Protein AF-0000000087638699 (afdb_homodimer)

Solvent-accessible surface area (backbone atoms only — not comparable to full-atom values): 31346 Å² total; per-residue (Å²): 129,74,70,70,44,69,60,68,84,69,70,86,75,73,74,76,62,94,35,38,66,66,54,21,49,53,50,27,49,53,46,40,44,67,63,46,59,84,38,50,89,35,26,69,55,39,65,70,44,42,66,58,44,33,49,48,28,35,69,75,26,52,48,52,45,55,73,53,25,27,42,56,40,98,84,48,77,44,70,44,69,75,43,94,78,62,66,70,50,43,32,35,40,34,36,44,48,86,81,54,56,50,35,57,49,47,47,61,72,66,46,35,78,79,44,44,38,40,36,28,26,56,61,46,75,67,38,42,66,57,34,51,75,64,31,50,59,40,67,32,33,69,30,77,51,56,26,64,40,77,38,61,41,64,49,78,94,39,70,92,40,73,45,81,40,81,37,60,26,40,19,48,66,54,44,32,61,41,53,67,57,48,43,63,29,48,33,38,39,40,46,48,67,56,40,54,74,57,44,57,63,33,65,36,81,85,21,61,29,51,78,66,62,42,47,66,27,29,36,35,38,45,46,53,62,86,51,88,63,35,45,55,52,47,29,51,48,52,53,47,42,65,72,57,61,36,52,48,72,38,61,59,79,55,85,51,79,77,53,92,56,88,81,46,58,48,50,39,33,36,40,27,70,58,48,63,68,37,26,64,58,48,52,47,88,56,40,104,129,76,69,71,45,69,60,68,85,66,67,87,77,73,74,75,62,91,35,38,66,64,53,21,49,53,51,28,49,53,46,39,45,67,63,47,59,84,38,51,90,35,25,69,55,39,66,71,43,42,64,60,43,34,48,48,27,34,69,76,27,53,47,52,45,56,72,53,24,28,41,56,41,96,85,48,76,44,69,45,69,76,43,93,78,63,65,68,50,43,32,36,41,35,34,45,48,86,80,54,54,49,34,55,48,48,45,61,72,66,45,36,79,80,43,44,37,39,37,28,27,56,61,45,74,65,37,43,67,56,35,52,76,62,32,50,60,39,66,31,34,69,29,76,50,55,26,64,41,77,38,61,40,63,50,77,93,40,69,92,39,73,45,80,41,81,37,59,25,39,18,48,67,54,46,31,62,42,53,66,57,47,43,63,28,49,34,36,38,39,46,50,67,54,39,53,76,57,46,56,62,31,65,38,81,85,21,61,30,52,76,65,63,43,45,66,27,30,34,36,38,43,47,53,61,85,51,88,62,37,45,55,53,46,30,52,47,52,53,48,42,65,72,60,60,36,52,48,70,37,59,57,79,52,84,46,77,76,58,85,60,84,86,48,58,47,50,38,35,35,40,28,72,58,48,64,68,38,25,64,58,48,51,48,86,55,42,103

Nearest PDB structures (foldseek):
  6w8w-assembly1_A  TM=4.729E-01  e=3.246E-02  Mus musculus
  7xi9-assembly1_A  TM=4.516E-01  e=2.856E-02  Homo sapiens
  3gms-assembly1_A  TM=3.550E-01  e=1.026E-01  Bacillus thuringiensis
  1p3d-assembly1_A  TM=3.494E-01  e=3.456E-01  Haemophilus influenzae
  6z3s-assembly1_D-2  TM=5.390E-01  e=7.435E+00  Toxoplasma gondii ME49

Structure (mmCIF, N/CA/C/O backbone):
data_AF-0000000087638699-model_v1
#
loop_
_entity.id
_entity.type
_entity.pdbx_description
1 polymer 'Methyltransferase FkbM domain-containing protein'
#
loop_
_atom_site.group_PDB
_atom_site.id
_atom_site.type_symbol
_atom_site.label_atom_id
_atom_site.label_alt_id
_atom_site.label_comp_id
_atom_site.label_asym_id
_atom_site.label_entity_id
_atom_site.label_seq_id
_atom_site.pdbx_PDB_ins_code
_atom_site.Cartn_x
_atom_site.Cartn_y
_atom_site.Cartn_z
_atom_site.occupancy
_atom_site.B_iso_or_equiv
_atom_site.auth_seq_id
_atom_site.auth_comp_id
_atom_site.auth_asym_id
_atom_site.auth_atom_id
_atom_site.pdbx_PDB_model_num
ATOM 1 N N . MET A 1 1 ? -13.977 15.453 30.266 1 27.58 1 MET A N 1
ATOM 2 C CA . MET A 1 1 ? -14.25 16.625 29.438 1 27.58 1 MET A CA 1
ATOM 3 C C . MET A 1 1 ? -12.961 17.203 28.875 1 27.58 1 MET A C 1
ATOM 5 O O . MET A 1 1 ? -12.188 17.828 29.594 1 27.58 1 MET A O 1
ATOM 9 N N . GLY A 1 2 ? -12.258 16.625 28.109 1 37.5 2 GLY A N 1
ATOM 10 C CA . GLY A 1 2 ? -10.984 17.078 27.578 1 37.5 2 GLY A CA 1
ATOM 11 C C . GLY A 1 2 ? -11.07 18.438 26.906 1 37.5 2 GLY A C 1
ATOM 12 O O . GLY A 1 2 ? -11.711 18.578 25.859 1 37.5 2 GLY A O 1
ATOM 13 N N . SER A 1 3 ? -10.938 19.594 27.641 1 43.72 3 SER A N 1
ATOM 14 C CA . SER A 1 3 ? -11.148 20.969 27.203 1 43.72 3 SER A CA 1
ATOM 15 C C . SER A 1 3 ? -10.102 21.391 26.172 1 43.72 3 SER A C 1
ATOM 17 O O . SER A 1 3 ? -8.938 20.984 26.266 1 43.72 3 SER A O 1
ATOM 19 N N . ALA A 1 4 ? -10.633 21.766 25.109 1 54 4 ALA A N 1
ATOM 20 C CA . ALA A 1 4 ? -9.797 22.562 24.234 1 54 4 ALA A CA 1
ATOM 21 C C . ALA A 1 4 ? -9.141 23.719 24.984 1 54 4 ALA A C 1
ATOM 23 O O . ALA A 1 4 ? -9.789 24.375 25.812 1 54 4 ALA A O 1
ATOM 24 N N . PHE A 1 5 ? -7.773 23.734 25.156 1 56 5 PHE A N 1
ATOM 25 C CA . PHE A 1 5 ? -7.125 24.828 25.875 1 56 5 PHE A CA 1
ATOM 26 C C . PHE A 1 5 ? -6.645 25.906 24.922 1 56 5 PHE A C 1
ATOM 28 O O . PHE A 1 5 ? -6.059 25.594 23.875 1 56 5 PHE A O 1
ATOM 35 N N . PRO A 1 6 ? -7.223 27.172 25.172 1 52 6 PRO A N 1
ATOM 36 C CA . PRO A 1 6 ? -6.605 28.25 24.406 1 52 6 PRO A CA 1
ATOM 37 C C . PRO A 1 6 ? -5.086 28.297 24.562 1 52 6 PRO A C 1
ATOM 39 O O . PRO A 1 6 ? -4.566 27.984 25.641 1 52 6 PRO A O 1
ATOM 42 N N . PHE A 1 7 ? -4.52 28.25 23.484 1 51.88 7 PHE A N 1
ATOM 43 C CA . PHE A 1 7 ? -3.064 28.359 23.516 1 51.88 7 PHE A CA 1
ATOM 44 C C . PHE A 1 7 ? -2.635 29.797 23.781 1 51.88 7 PHE A C 1
ATOM 46 O O . PHE A 1 7 ? -3.104 30.719 23.125 1 51.88 7 PHE A O 1
ATOM 53 N N . GLY A 1 8 ? -1.799 30.016 24.812 1 51.5 8 GLY A N 1
ATOM 54 C CA . GLY A 1 8 ? -1.164 31.266 25.156 1 51.5 8 GLY A CA 1
ATOM 55 C C . GLY A 1 8 ? -2.088 32.219 25.891 1 51.5 8 GLY A C 1
ATOM 56 O O . GLY A 1 8 ? -3.305 32.031 25.906 1 51.5 8 GLY A O 1
ATOM 57 N N . GLU A 1 9 ? -1.553 32.969 26.875 1 45.34 9 GLU A N 1
ATOM 58 C CA . GLU A 1 9 ? -2.238 33.969 27.688 1 45.34 9 GLU A CA 1
ATOM 59 C C . GLU A 1 9 ? -2.877 35.062 26.812 1 45.34 9 GLU A C 1
ATOM 61 O O . GLU A 1 9 ? -2.176 35.812 26.125 1 45.34 9 GLU A O 1
ATOM 66 N N . GLU A 1 10 ? -3.855 34.719 26.141 1 47.53 10 GLU A N 1
ATOM 67 C CA . GLU A 1 10 ? -4.559 35.875 25.547 1 47.53 10 GLU A CA 1
ATOM 68 C C . GLU A 1 10 ? -4.676 37.031 26.531 1 47.53 10 GLU A C 1
ATOM 70 O O . GLU A 1 10 ? -5.059 36.812 27.688 1 47.53 10 GLU A O 1
ATOM 75 N N . LYS A 1 11 ? -3.891 38.125 26.359 1 44.53 11 LYS A N 1
ATOM 76 C CA . LYS A 1 11 ? -4.172 39.281 27.203 1 44.53 11 LYS A CA 1
ATOM 77 C C . LYS A 1 11 ? -5.676 39.531 27.312 1 44.53 11 LYS A C 1
ATOM 79 O O . LYS A 1 11 ? -6.371 39.625 26.312 1 44.53 11 LYS A O 1
ATOM 84 N N . GLU A 1 12 ? -6.262 39.281 28.25 1 40.12 12 GLU A N 1
ATOM 85 C CA . GLU A 1 12 ? -7.559 39.688 28.766 1 40.12 12 GLU A CA 1
ATOM 86 C C . GLU A 1 12 ? -7.797 41.188 28.5 1 40.12 12 GLU A C 1
ATOM 88 O O . GLU A 1 12 ? -6.988 42.031 28.891 1 40.12 12 GLU A O 1
ATOM 93 N N . GLY A 1 13 ? -8.461 41.5 27.312 1 46.88 13 GLY A N 1
ATOM 94 C CA . GLY A 1 13 ? -9.008 42.812 27.094 1 46.88 13 GLY A CA 1
ATOM 95 C C . GLY A 1 13 ? -8.773 43.344 25.688 1 46.88 13 GLY A C 1
ATOM 96 O O . GLY A 1 13 ? -9.031 44.531 25.406 1 46.88 13 GLY A O 1
ATOM 97 N N . GLN A 1 14 ? -7.879 42.656 24.953 1 52.28 14 GLN A N 1
ATOM 98 C CA . GLN A 1 14 ? -7.633 43.375 23.703 1 52.28 14 GLN A CA 1
ATOM 99 C C . GLN A 1 14 ? -8.812 43.219 22.75 1 52.28 14 GLN A C 1
ATOM 101 O O . GLN A 1 14 ? -9.258 42.125 22.469 1 52.28 14 GLN A O 1
ATOM 106 N N . LEU A 1 15 ? -9.523 44.219 22.484 1 58.22 15 LEU A N 1
ATOM 107 C CA . LEU A 1 15 ? -10.656 44.438 21.594 1 58.22 15 LEU A CA 1
ATOM 108 C C . LEU A 1 15 ? -10.367 43.875 20.203 1 58.22 15 LEU A C 1
ATOM 110 O O . LEU A 1 15 ? -9.25 44.031 19.688 1 58.22 15 LEU A O 1
ATOM 114 N N . ARG A 1 16 ? -11.305 42.875 19.594 1 69.5 16 ARG A N 1
ATOM 115 C CA . ARG A 1 16 ? -11.281 42.406 18.219 1 69.5 16 ARG A CA 1
ATOM 116 C C . ARG A 1 16 ? -11.102 43.594 17.25 1 69.5 16 ARG A C 1
ATOM 118 O O . ARG A 1 16 ? -11.727 44.625 17.422 1 69.5 16 ARG A O 1
ATOM 125 N N . ASN A 1 17 ? -10.031 43.531 16.422 1 74.88 17 ASN A N 1
ATOM 126 C CA . ASN A 1 17 ? -9.898 44.469 15.312 1 74.88 17 ASN A CA 1
ATOM 127 C C . ASN A 1 17 ? -10.977 44.219 14.25 1 74.88 17 ASN A C 1
ATOM 129 O O . ASN A 1 17 ? -11.117 43.125 13.742 1 74.88 17 ASN A O 1
ATOM 133 N N . PRO A 1 18 ? -11.805 45.219 14.07 1 82.06 18 PRO A N 1
ATOM 134 C CA . PRO A 1 18 ? -12.797 45.031 13.008 1 82.06 18 PRO A CA 1
ATOM 135 C C . PRO A 1 18 ? -12.156 44.781 11.641 1 82.06 18 PRO A C 1
ATOM 137 O O . PRO A 1 18 ? -11.414 45.656 11.148 1 82.06 18 PRO A O 1
ATOM 140 N N . ALA A 1 19 ? -12.203 43.531 11.156 1 91.5 19 ALA A N 1
ATOM 141 C CA . ALA A 1 19 ? -11.672 43.188 9.844 1 91.5 19 ALA A CA 1
ATOM 142 C C . ALA A 1 19 ? -12.453 42.031 9.227 1 91.5 19 ALA A C 1
ATOM 144 O O . ALA A 1 19 ? -12.984 41.156 9.945 1 91.5 19 ALA A O 1
ATOM 145 N N . THR A 1 20 ? -12.594 42.125 7.879 1 95.62 20 THR A N 1
ATOM 146 C CA . THR A 1 20 ? -13.086 40.938 7.156 1 95.62 20 THR A CA 1
ATOM 147 C C . THR A 1 20 ? -12 39.875 7.051 1 95.62 20 THR A C 1
ATOM 149 O O . THR A 1 20 ? -10.82 40.156 7.305 1 95.62 20 THR A O 1
ATOM 152 N N . VAL A 1 21 ? -12.422 38.688 6.727 1 97.5 21 VAL A N 1
ATOM 153 C CA . VAL A 1 21 ? -11.477 37.594 6.531 1 97.5 21 VAL A CA 1
ATOM 154 C C . VAL A 1 21 ? -10.43 37.969 5.496 1 97.5 21 VAL A C 1
ATOM 156 O O . VAL A 1 21 ? -9.234 37.781 5.707 1 97.5 21 VAL A O 1
ATOM 159 N N . LYS A 1 22 ? -10.844 38.594 4.414 1 97.12 22 LYS A N 1
ATOM 160 C CA . LYS A 1 22 ? -9.953 39 3.336 1 97.12 22 LYS A CA 1
ATOM 161 C C . LYS A 1 22 ? -8.953 40.062 3.818 1 97.12 22 LYS A C 1
ATOM 163 O O . LYS A 1 22 ? -7.766 40 3.502 1 97.12 22 LYS A O 1
ATOM 168 N N . GLU A 1 23 ? -9.445 41 4.551 1 97.38 23 GLU A N 1
ATOM 169 C CA . GLU A 1 23 ? -8.578 42.062 5.062 1 97.38 23 GLU A CA 1
ATOM 170 C C . GLU A 1 23 ? -7.531 41.5 6.02 1 97.38 23 GLU A C 1
ATOM 172 O O . GLU A 1 23 ? -6.371 41.906 5.984 1 97.38 23 GLU A O 1
ATOM 177 N N . ALA A 1 24 ? -7.98 40.625 6.855 1 97.56 24 ALA A N 1
ATOM 178 C CA . ALA A 1 24 ? -7.055 40 7.797 1 97.56 24 ALA A CA 1
ATOM 179 C C . ALA A 1 24 ? -5.957 39.25 7.059 1 97.56 24 ALA A C 1
ATOM 181 O O . ALA A 1 24 ? -4.773 39.406 7.375 1 97.56 24 ALA A O 1
ATOM 182 N N . TYR A 1 25 ? -6.371 38.469 6.059 1 98.25 25 TYR A N 1
ATOM 183 C CA . TYR A 1 25 ? -5.395 37.719 5.301 1 98.25 25 TYR A CA 1
ATOM 184 C C . TYR A 1 25 ? -4.434 38.625 4.551 1 98.25 25 TYR A C 1
ATOM 186 O O . TYR A 1 25 ? -3.223 38.406 4.547 1 98.25 25 TYR A O 1
ATOM 194 N N . ASP A 1 26 ? -4.965 39.594 3.877 1 98.31 26 ASP A N 1
ATOM 195 C CA . ASP A 1 26 ? -4.137 40.5 3.088 1 98.31 26 ASP A CA 1
ATOM 196 C C . ASP A 1 26 ? -3.129 41.25 3.971 1 98.31 26 ASP A C 1
ATOM 198 O O . ASP A 1 26 ? -1.97 41.406 3.586 1 98.31 26 ASP A O 1
ATOM 202 N N . SER A 1 27 ? -3.609 41.688 5.129 1 97.94 27 SER A N 1
ATOM 203 C CA . SER A 1 27 ? -2.717 42.344 6.07 1 97.94 27 SER A CA 1
ATOM 204 C C . SER A 1 27 ? -1.619 41.406 6.555 1 97.94 27 SER A C 1
ATOM 206 O O . SER A 1 27 ? -0.449 41.781 6.617 1 97.94 27 SER A O 1
ATOM 208 N N . TRP A 1 28 ? -2.006 40.219 6.883 1 97.94 28 TRP A N 1
ATOM 209 C CA . TRP A 1 28 ? -1.057 39.188 7.312 1 97.94 28 TRP A CA 1
ATOM 210 C C . TRP A 1 28 ? -0.053 38.875 6.207 1 97.94 28 TRP A C 1
ATOM 212 O O . TRP A 1 28 ? 1.154 38.844 6.453 1 97.94 28 TRP A O 1
ATOM 222 N N . HIS A 1 29 ? -0.551 38.688 4.996 1 98.62 29 HIS A N 1
ATOM 223 C CA . HIS A 1 29 ? 0.296 38.312 3.863 1 98.62 29 HIS A CA 1
ATOM 224 C C . HIS A 1 29 ? 1.311 39.406 3.564 1 98.62 29 HIS A C 1
ATOM 226 O O . HIS A 1 29 ? 2.471 39.125 3.262 1 98.62 29 HIS A O 1
ATOM 232 N N . LYS A 1 30 ? 0.853 40.656 3.576 1 98.5 30 LYS A N 1
ATOM 233 C CA . LYS A 1 30 ? 1.76 41.781 3.379 1 98.5 30 LYS A CA 1
ATOM 234 C C . LYS A 1 30 ? 2.863 41.812 4.434 1 98.5 30 LYS A C 1
ATOM 236 O O . LYS A 1 30 ? 4.035 42 4.113 1 98.5 30 LYS A O 1
ATOM 241 N N . CYS A 1 31 ? 2.525 41.531 5.637 1 98.31 31 CYS A N 1
ATOM 242 C CA . CYS A 1 31 ? 3.467 41.5 6.75 1 98.31 31 CYS A CA 1
ATOM 243 C C . CYS A 1 31 ? 4.512 40.406 6.555 1 98.31 31 CYS A C 1
ATOM 245 O O . CYS A 1 31 ? 5.711 40.688 6.543 1 98.31 31 CYS A O 1
ATOM 247 N N . ILE A 1 32 ? 4.066 39.219 6.387 1 98.12 32 ILE A N 1
ATOM 248 C CA . ILE A 1 32 ? 4.969 38.062 6.367 1 98.12 32 ILE A CA 1
ATOM 249 C C . ILE A 1 32 ? 5.82 38.125 5.098 1 98.12 32 ILE A C 1
ATOM 251 O O . ILE A 1 32 ? 7 37.75 5.129 1 98.12 32 ILE A O 1
ATOM 255 N N . SER A 1 33 ? 5.23 38.5 3.969 1 98.19 33 SER A N 1
ATOM 256 C CA . SER A 1 33 ? 5.988 38.656 2.73 1 98.19 33 SER A CA 1
ATOM 257 C C . SER A 1 33 ? 7.043 39.75 2.854 1 98.19 33 SER A C 1
ATOM 259 O O . SER A 1 33 ? 8.141 39.625 2.297 1 98.19 33 SER A O 1
ATOM 261 N N . GLY A 1 34 ? 6.688 40.781 3.533 1 98.12 34 GLY A N 1
ATOM 262 C CA . GLY A 1 34 ? 7.645 41.844 3.744 1 98.12 34 GLY A CA 1
ATOM 263 C C . GLY A 1 34 ? 8.891 41.406 4.492 1 98.12 34 GLY A C 1
ATOM 264 O O . GLY A 1 34 ? 9.977 41.938 4.266 1 98.12 34 GLY A O 1
ATOM 265 N N . ILE A 1 35 ? 8.727 40.406 5.32 1 97.81 35 ILE A N 1
ATOM 266 C CA . ILE A 1 35 ? 9.836 39.938 6.148 1 97.81 35 ILE A CA 1
ATOM 267 C C . ILE A 1 35 ? 10.594 38.844 5.414 1 97.81 35 ILE A C 1
ATOM 269 O O . ILE A 1 35 ? 11.828 38.875 5.332 1 97.81 35 ILE A O 1
ATOM 273 N N . LEU A 1 36 ? 9.898 37.875 4.848 1 97.75 36 LEU A N 1
ATOM 274 C CA . LEU A 1 36 ? 10.539 36.656 4.395 1 97.75 36 LEU A CA 1
ATOM 275 C C . LEU A 1 36 ? 10.938 36.75 2.924 1 97.75 36 LEU A C 1
ATOM 277 O O . LEU A 1 36 ? 11.938 36.156 2.502 1 97.75 36 LEU A O 1
ATOM 281 N N . SER A 1 37 ? 10.211 37.469 2.076 1 97.5 37 SER A N 1
ATOM 282 C CA . SER A 1 37 ? 10.453 37.5 0.637 1 97.5 37 SER A CA 1
ATOM 283 C C . SER A 1 37 ? 11.852 38.031 0.326 1 97.5 37 SER A C 1
ATOM 285 O O . SER A 1 37 ? 12.539 37.469 -0.54 1 97.5 37 SER A O 1
ATOM 287 N N . PRO A 1 38 ? 12.375 39.031 1.017 1 97.62 38 PRO A N 1
ATOM 288 C CA . PRO A 1 38 ? 13.703 39.562 0.7 1 97.62 38 PRO A CA 1
ATOM 289 C C . PRO A 1 38 ? 14.82 38.594 1.018 1 97.62 38 PRO A C 1
ATOM 291 O O . PRO A 1 38 ? 15.953 38.75 0.549 1 97.62 38 PRO A O 1
ATOM 294 N N . ILE A 1 39 ? 14.484 37.594 1.814 1 97.69 39 ILE A N 1
ATOM 295 C CA . ILE A 1 39 ? 15.578 36.719 2.254 1 97.69 39 ILE A CA 1
ATOM 296 C C . ILE A 1 39 ? 15.367 35.312 1.707 1 97.69 39 ILE A C 1
ATOM 298 O O . ILE A 1 39 ? 16.047 34.375 2.113 1 97.69 39 ILE A O 1
ATOM 302 N N . LEU A 1 40 ? 14.5 35.094 0.811 1 96.94 40 LEU A N 1
ATOM 303 C CA . LEU A 1 40 ? 14.125 33.75 0.328 1 96.94 40 LEU A CA 1
ATOM 304 C C . LEU A 1 40 ? 15.297 33.094 -0.377 1 96.94 40 LEU A C 1
ATOM 306 O O . LEU A 1 40 ? 15.336 31.859 -0.497 1 96.94 40 LEU A O 1
ATOM 310 N N . ASP A 1 41 ? 16.219 33.844 -0.874 1 97 41 ASP A N 1
ATOM 311 C CA . ASP A 1 41 ? 17.375 33.281 -1.561 1 97 41 ASP A CA 1
ATOM 312 C C . ASP A 1 41 ? 18.438 32.844 -0.562 1 97 41 ASP A C 1
ATOM 314 O O . ASP A 1 41 ? 19.453 32.25 -0.949 1 97 41 ASP A O 1
ATOM 318 N N . ASN A 1 42 ? 18.219 33.031 0.727 1 97.88 42 ASN A N 1
ATOM 319 C CA . ASN A 1 42 ? 19.094 32.562 1.801 1 97.88 42 ASN A CA 1
ATOM 320 C C . ASN A 1 42 ? 18.391 31.594 2.736 1 97.88 42 ASN A C 1
ATOM 322 O O . ASN A 1 42 ? 17.875 31.984 3.783 1 97.88 42 ASN A O 1
ATOM 326 N N . PRO A 1 43 ? 18.562 30.312 2.436 1 97.12 43 PRO A N 1
ATOM 327 C CA . PRO A 1 43 ? 17.828 29.297 3.186 1 97.12 43 PRO A CA 1
ATOM 328 C C . PRO A 1 43 ? 18.141 29.328 4.68 1 97.12 43 PRO A C 1
ATOM 330 O O . PRO A 1 43 ? 17.25 29.078 5.504 1 97.12 43 PRO A O 1
ATOM 333 N N . GLU A 1 44 ? 19.328 29.625 5.027 1 95.25 44 GLU A N 1
ATOM 334 C CA . GLU A 1 44 ? 19.719 29.703 6.434 1 95.25 44 GLU A CA 1
ATOM 335 C C . GLU A 1 44 ? 18.938 30.797 7.16 1 95.25 44 GLU A C 1
ATOM 337 O O . GLU A 1 44 ? 18.469 30.594 8.281 1 95.25 44 GLU A O 1
ATOM 342 N N . LYS A 1 45 ? 18.766 31.906 6.559 1 95.69 45 LYS A N 1
ATOM 343 C CA . LYS A 1 45 ? 18.031 33.031 7.16 1 95.69 45 LYS A CA 1
ATOM 344 C C . LYS A 1 45 ? 16.547 32.719 7.25 1 95.69 45 LYS A C 1
ATOM 346 O O . LYS A 1 45 ? 15.898 33.031 8.25 1 95.69 45 LYS A O 1
ATOM 351 N N . VAL A 1 46 ? 16.031 32.125 6.191 1 96 46 VAL A N 1
ATOM 352 C CA . VAL A 1 46 ? 14.617 31.75 6.215 1 96 46 VAL A CA 1
ATOM 353 C C . VAL A 1 46 ? 14.336 30.844 7.402 1 96 46 VAL A C 1
ATOM 355 O O . VAL A 1 46 ? 13.391 31.078 8.164 1 96 46 VAL A O 1
ATOM 358 N N . TRP A 1 47 ? 15.188 29.812 7.594 1 93.56 47 TRP A N 1
ATOM 359 C CA . TRP A 1 47 ? 15.016 28.859 8.688 1 93.56 47 TRP A CA 1
ATOM 360 C C . TRP A 1 47 ? 15.102 29.562 10.039 1 93.56 47 TRP A C 1
ATOM 362 O O . TRP A 1 47 ? 14.289 29.312 10.93 1 93.56 47 TRP A O 1
ATOM 372 N N . SER A 1 48 ? 16 30.5 10.164 1 90.06 48 SER A N 1
ATOM 373 C CA . SER A 1 48 ? 16.297 31.141 11.445 1 90.06 48 SER A CA 1
ATOM 374 C C . SER A 1 48 ? 15.234 32.156 11.82 1 90.06 48 SER A C 1
ATOM 376 O O . SER A 1 48 ? 14.93 32.344 13 1 90.06 48 SER A O 1
ATOM 378 N N . PHE A 1 49 ? 14.609 32.812 10.812 1 90.62 49 PHE A N 1
ATOM 379 C CA . PHE A 1 49 ? 13.727 33.938 11.109 1 90.62 49 PHE A CA 1
ATOM 380 C C . PHE A 1 49 ? 12.266 33.531 10.977 1 90.62 49 PHE A C 1
ATOM 382 O O . PHE A 1 49 ? 11.367 34.312 11.305 1 90.62 49 PHE A O 1
ATOM 389 N N . PHE A 1 50 ? 12.062 32.344 10.547 1 92.94 50 PHE A N 1
ATOM 390 C CA . PHE A 1 50 ? 10.719 31.922 10.18 1 92.94 50 PHE A CA 1
ATOM 391 C C . PHE A 1 50 ? 9.773 32.031 11.375 1 92.94 50 PHE A C 1
ATOM 393 O O . PHE A 1 50 ? 8.711 32.656 11.289 1 92.94 50 PHE A O 1
ATOM 400 N N . ARG A 1 51 ? 10.133 31.438 12.438 1 89.31 51 ARG A N 1
ATOM 401 C CA . ARG A 1 51 ? 9.273 31.391 13.617 1 89.31 51 ARG A CA 1
ATOM 402 C C . ARG A 1 51 ? 8.914 32.781 14.086 1 89.31 51 ARG A C 1
ATOM 404 O O . ARG A 1 51 ? 7.742 33.094 14.344 1 89.31 51 ARG A O 1
ATOM 411 N N . ASP A 1 52 ? 9.883 33.625 14.18 1 88.62 52 ASP A N 1
ATOM 412 C CA . ASP A 1 52 ? 9.672 35 14.648 1 88.62 52 ASP A CA 1
ATOM 413 C C . ASP A 1 52 ? 8.766 35.75 13.688 1 88.62 52 ASP A C 1
ATOM 415 O O . ASP A 1 52 ? 7.918 36.531 14.117 1 88.62 52 ASP A O 1
ATOM 419 N N . ALA A 1 53 ? 9.031 35.594 12.398 1 93.31 53 ALA A N 1
ATOM 420 C CA . ALA A 1 53 ? 8.211 36.25 11.398 1 93.31 53 ALA A CA 1
ATOM 421 C C . ALA A 1 53 ? 6.746 35.844 11.516 1 93.31 53 ALA A C 1
ATOM 423 O O . ALA A 1 53 ? 5.848 36.688 11.5 1 93.31 53 ALA A O 1
ATOM 424 N N . VAL A 1 54 ? 6.516 34.562 11.68 1 94.19 54 VAL A N 1
ATOM 425 C CA . VAL A 1 54 ? 5.164 34.031 11.773 1 94.19 54 VAL A CA 1
ATOM 426 C C . VAL A 1 54 ? 4.473 34.562 13.023 1 94.19 54 VAL A C 1
ATOM 428 O O . VAL A 1 54 ? 3.334 35.031 12.961 1 94.19 54 VAL A O 1
ATOM 431 N N . ASP A 1 55 ? 5.152 34.531 14.117 1 90.19 55 ASP A N 1
ATOM 432 C CA . ASP A 1 55 ? 4.586 35 15.375 1 90.19 55 ASP A CA 1
ATOM 433 C C . ASP A 1 55 ? 4.289 36.5 15.328 1 90.19 55 ASP A C 1
ATOM 435 O O . ASP A 1 55 ? 3.227 36.938 15.766 1 90.19 55 ASP A O 1
ATOM 439 N N . HIS A 1 56 ? 5.254 37.219 14.781 1 91.62 56 HIS A N 1
ATOM 440 C CA . HIS A 1 56 ? 5.102 38.688 14.68 1 91.62 56 HIS A CA 1
ATOM 441 C C . HIS A 1 56 ? 3.867 39.031 13.859 1 91.62 56 HIS A C 1
ATOM 443 O O . HIS A 1 56 ? 3.066 39.875 14.273 1 91.62 56 HIS A O 1
ATOM 449 N N . CYS A 1 57 ? 3.713 38.406 12.719 1 95.06 57 CYS A N 1
ATOM 450 C CA . CYS A 1 57 ? 2.643 38.812 11.797 1 95.06 57 CYS A CA 1
ATOM 451 C C . CYS A 1 57 ? 1.291 38.312 12.305 1 95.06 57 CYS A C 1
ATOM 453 O O . CYS A 1 57 ? 0.255 38.906 11.992 1 95.06 57 CYS A O 1
ATOM 455 N N . TYR A 1 58 ? 1.306 37.219 13.102 1 93.25 58 TYR A N 1
ATOM 456 C CA . TYR A 1 58 ? 0.08 36.844 13.797 1 93.25 58 TYR A CA 1
ATOM 457 C C . TYR A 1 58 ? -0.307 37.906 14.828 1 93.25 58 TYR A C 1
ATOM 459 O O . TYR A 1 58 ? -1.458 38.344 14.875 1 93.25 58 TYR A O 1
ATOM 467 N N . ASP A 1 59 ? 0.603 38.375 15.586 1 90.88 59 ASP A N 1
ATOM 468 C CA . ASP A 1 59 ? 0.36 39.25 16.734 1 90.88 59 ASP A CA 1
ATOM 469 C C . ASP A 1 59 ? 0.019 40.656 16.297 1 90.88 59 ASP A C 1
ATOM 471 O O . ASP A 1 59 ? -0.696 41.375 16.984 1 90.88 59 ASP A O 1
ATOM 475 N N . THR A 1 60 ? 0.474 41.062 15.125 1 93.62 60 THR A N 1
ATOM 476 C CA . THR A 1 60 ? 0.414 42.5 14.797 1 93.62 60 THR A CA 1
ATOM 477 C C . THR A 1 60 ? -0.64 42.75 13.719 1 93.62 60 THR A C 1
ATOM 479 O O . THR A 1 60 ? -0.807 43.875 13.266 1 93.62 60 THR A O 1
ATOM 482 N N . THR A 1 61 ? -1.279 41.719 13.242 1 95.25 61 THR A N 1
ATOM 483 C CA . THR A 1 61 ? -2.338 41.875 12.25 1 95.25 61 THR A CA 1
ATOM 484 C C . THR A 1 61 ? -3.676 41.406 12.805 1 95.25 61 THR A C 1
ATOM 486 O O . THR A 1 61 ? -3.729 40.812 13.883 1 95.25 61 THR A O 1
ATOM 489 N N . PRO A 1 62 ? -4.77 41.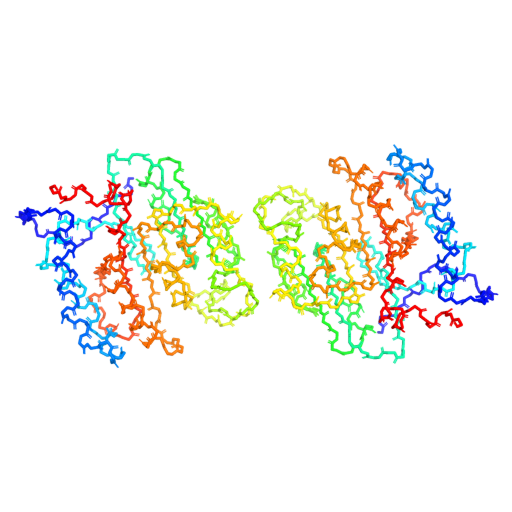656 12.078 1 95.62 62 PRO A N 1
ATOM 490 C CA . PRO A 1 62 ? -6.078 41.188 12.539 1 95.62 62 PRO A CA 1
ATOM 491 C C . PRO A 1 62 ? -6.16 39.688 12.656 1 95.62 62 PRO A C 1
ATOM 493 O O . PRO A 1 62 ? -7.133 39.156 13.195 1 95.62 62 PRO A O 1
ATOM 496 N N . MET A 1 63 ? -5.125 38.969 12.211 1 94.56 63 MET A N 1
ATOM 497 C CA . MET A 1 63 ? -5.09 37.531 12.344 1 94.56 63 MET A CA 1
ATOM 498 C C . MET A 1 63 ? -5.145 37.125 13.812 1 94.56 63 MET A C 1
ATOM 500 O O . MET A 1 63 ? -5.559 36 14.133 1 94.56 63 MET A O 1
ATOM 504 N N . ARG A 1 64 ? -4.758 37.969 14.672 1 92.31 64 ARG A N 1
ATOM 505 C CA . ARG A 1 64 ? -4.754 37.719 16.109 1 92.31 64 ARG A CA 1
ATOM 506 C C . ARG A 1 64 ? -6.168 37.469 16.625 1 92.31 64 ARG A C 1
ATOM 508 O O . ARG A 1 64 ? -6.352 36.969 17.734 1 92.31 64 ARG A O 1
ATOM 515 N N . ASN A 1 65 ? -7.203 37.938 15.812 1 93 65 ASN A N 1
ATOM 516 C CA . ASN A 1 65 ? -8.586 37.688 16.188 1 93 65 ASN A CA 1
ATOM 517 C C . ASN A 1 65 ? -8.859 36.188 16.297 1 93 65 ASN A C 1
ATOM 519 O O . ASN A 1 65 ? -9.758 35.75 17.016 1 93 65 ASN A O 1
ATOM 523 N N . ILE A 1 66 ? -8.117 35.344 15.484 1 93.5 66 ILE A N 1
ATOM 524 C CA . ILE A 1 66 ? -8.312 33.906 15.516 1 93.5 66 ILE A CA 1
ATOM 525 C C . ILE A 1 66 ? -7.754 33.344 16.812 1 93.5 66 ILE A C 1
ATOM 527 O O . ILE A 1 66 ? -6.551 33.406 17.062 1 93.5 66 ILE A O 1
ATOM 531 N N . LYS A 1 67 ? -8.617 32.812 17.609 1 88.75 67 LYS A N 1
ATOM 532 C CA . LYS A 1 67 ? -8.203 32.188 18.859 1 88.75 67 LYS A CA 1
ATOM 533 C C . LYS A 1 67 ? -7.613 30.797 18.594 1 88.75 67 LYS A C 1
ATOM 535 O O . LYS A 1 67 ? -8.328 29.891 18.188 1 88.75 67 LYS A O 1
ATOM 540 N N . MET A 1 68 ? -6.352 30.703 18.875 1 88.56 68 MET A N 1
ATOM 541 C CA . MET A 1 68 ? -5.664 29.422 18.641 1 88.56 68 MET A CA 1
ATOM 542 C C . MET A 1 68 ? -6.023 28.406 19.719 1 88.56 68 MET A C 1
ATOM 544 O O . MET A 1 68 ? -5.898 28.688 20.922 1 88.56 68 MET A O 1
ATOM 548 N N . THR A 1 69 ? -6.566 27.312 19.328 1 92.19 69 THR A N 1
ATOM 549 C CA . THR A 1 69 ? -6.922 26.203 20.219 1 92.19 69 THR A CA 1
ATOM 550 C C . THR A 1 69 ? -6.281 24.906 19.734 1 92.19 69 THR A C 1
ATOM 552 O O . THR A 1 69 ? -5.66 24.875 18.656 1 92.19 69 THR A O 1
ATOM 555 N N . GLY A 1 70 ? -6.371 23.938 20.562 1 93.12 70 GLY A N 1
ATOM 556 C CA . GLY A 1 70 ? -5.793 22.672 20.188 1 93.12 70 GLY A CA 1
ATOM 557 C C . GLY A 1 70 ? -5.734 21.672 21.328 1 93.12 70 GLY A C 1
ATOM 558 O O . GLY A 1 70 ? -6.477 21.797 22.297 1 93.12 70 GLY A O 1
ATOM 559 N N . VAL A 1 71 ? -4.941 20.625 21.016 1 93 71 VAL A N 1
ATOM 560 C CA . VAL A 1 71 ? -4.742 19.547 21.984 1 93 71 VAL A CA 1
ATOM 561 C C . VAL A 1 71 ? -3.264 19.156 22.031 1 93 71 VAL A C 1
ATOM 563 O O . VAL A 1 71 ? -2.527 19.391 21.062 1 93 71 VAL A O 1
ATOM 566 N N . SER A 1 72 ? -2.883 18.609 23.203 1 90.06 72 SER A N 1
ATOM 567 C CA . SER A 1 72 ? -1.495 18.188 23.328 1 90.06 72 SER A CA 1
ATOM 568 C C . SER A 1 72 ? -1.388 16.672 23.359 1 90.06 72 SER A C 1
ATOM 570 O O . SER A 1 72 ? -2.262 15.992 23.906 1 90.06 72 SER A O 1
ATOM 572 N N . ASN A 1 73 ? -0.395 16.188 22.672 1 91.81 73 ASN A N 1
ATOM 573 C CA . ASN A 1 73 ? 0.035 14.836 23 1 91.81 73 ASN A CA 1
ATOM 574 C C . ASN A 1 73 ? 1.269 14.836 23.891 1 91.81 73 ASN A C 1
ATOM 576 O O . ASN A 1 73 ? 1.494 15.789 24.641 1 91.81 73 ASN A O 1
ATOM 580 N N . LYS A 1 74 ? 2.064 13.766 23.891 1 85.94 74 LYS A N 1
ATOM 581 C CA . LYS A 1 74 ? 3.209 13.68 24.781 1 85.94 74 LYS A CA 1
ATOM 582 C C . LYS A 1 74 ? 4.359 14.555 24.297 1 85.94 74 LYS A C 1
ATOM 584 O O . LYS A 1 74 ? 5.211 14.969 25.094 1 85.94 74 LYS A O 1
ATOM 589 N N . ASP A 1 75 ? 4.301 14.906 23.047 1 81.88 75 ASP A N 1
ATOM 590 C CA . ASP A 1 75 ? 5.473 15.508 22.422 1 81.88 75 ASP A CA 1
ATOM 591 C C . ASP A 1 75 ? 5.207 16.969 22.062 1 81.88 75 ASP A C 1
ATOM 593 O O . ASP A 1 75 ? 6.117 17.797 22.094 1 81.88 75 ASP A O 1
ATOM 597 N N . GLU A 1 76 ? 3.998 17.234 21.625 1 84.25 76 GLU A N 1
ATOM 598 C CA . GLU A 1 76 ? 3.766 18.578 21.109 1 84.25 76 GLU A CA 1
ATOM 599 C C . GLU A 1 76 ? 2.295 18.969 21.219 1 84.25 76 GLU A C 1
ATOM 601 O O . GLU A 1 76 ? 1.445 18.125 21.516 1 84.25 76 GLU A O 1
ATOM 606 N N . PHE A 1 77 ? 2.15 20.297 21.094 1 88.94 77 PHE A N 1
ATOM 607 C CA . PHE A 1 77 ? 0.805 20.844 20.953 1 88.94 77 PHE A CA 1
ATOM 608 C C . PHE A 1 77 ? 0.357 20.844 19.5 1 88.94 77 PHE A C 1
ATOM 610 O O . PHE A 1 77 ? 1.095 21.281 18.625 1 88.94 77 PHE A O 1
ATOM 617 N N . LYS A 1 78 ? -0.816 20.281 19.203 1 91.94 78 LYS A N 1
ATOM 618 C CA . LYS A 1 78 ? -1.436 20.266 17.875 1 91.94 78 LYS A CA 1
ATOM 619 C C . LYS A 1 78 ? -2.598 21.25 17.797 1 91.94 78 LYS A C 1
ATOM 621 O O . LYS A 1 78 ? -3.609 21.078 18.484 1 91.94 78 LYS A O 1
ATOM 626 N N . PHE A 1 79 ? -2.426 22.172 16.938 1 94.38 79 PHE A N 1
ATOM 627 C CA . PHE A 1 79 ? -3.443 23.203 16.828 1 94.38 79 PHE A CA 1
ATOM 628 C C . PHE A 1 79 ? -4.66 22.688 16.062 1 94.38 79 PHE A C 1
ATOM 630 O O . PHE A 1 79 ? -4.531 21.844 15.188 1 94.38 79 PHE A O 1
ATOM 637 N N . HIS A 1 80 ? -5.781 23.172 16.453 1 96 80 HIS A N 1
ATOM 638 C CA . HIS A 1 80 ? -7.055 22.969 15.766 1 96 80 HIS A CA 1
ATOM 639 C C . HIS A 1 80 ? -8.031 24.094 16.078 1 96 80 HIS A C 1
ATOM 641 O O . HIS A 1 80 ? -8.234 24.438 17.25 1 96 80 HIS A O 1
ATOM 647 N N . ILE A 1 81 ? -8.539 24.734 15.055 1 96.06 81 ILE A N 1
ATOM 648 C CA . ILE A 1 81 ? -9.617 25.688 15.242 1 96.06 81 ILE A CA 1
ATOM 649 C C . ILE A 1 81 ? -10.961 24.969 15.266 1 96.06 81 ILE A C 1
ATOM 651 O O . ILE A 1 81 ? -11.352 24.344 14.273 1 96.06 81 ILE A O 1
ATOM 655 N N . PHE A 1 82 ? -11.617 25.016 16.375 1 96.19 82 PHE A N 1
ATOM 656 C CA . PHE A 1 82 ? -12.922 24.375 16.531 1 96.19 82 PHE A CA 1
ATOM 657 C C . PHE A 1 82 ? -14.047 25.328 16.141 1 96.19 82 PHE A C 1
ATOM 659 O O . PHE A 1 82 ? -13.867 26.547 16.156 1 96.19 82 PHE A O 1
ATOM 666 N N . ASN A 1 83 ? -15.109 24.719 15.672 1 92 83 ASN A N 1
ATOM 667 C CA . ASN A 1 83 ? -16.375 25.438 15.469 1 92 83 ASN A CA 1
ATOM 668 C C . ASN A 1 83 ? -17.469 24.906 16.391 1 92 83 ASN A C 1
ATOM 670 O O . ASN A 1 83 ? -17.906 23.766 16.25 1 92 83 ASN A O 1
ATOM 674 N N . ASP A 1 84 ? -17.969 25.75 17.25 1 85 84 ASP A N 1
ATOM 675 C CA . ASP A 1 84 ? -18.922 25.297 18.25 1 85 84 ASP A CA 1
ATOM 676 C C . ASP A 1 84 ? -20.344 25.266 17.672 1 85 84 ASP A C 1
ATOM 678 O O . ASP A 1 84 ? -21.234 24.672 18.281 1 85 84 ASP A O 1
ATOM 682 N N . THR A 1 85 ? -20.5 25.844 16.594 1 90.81 85 THR A N 1
ATOM 683 C CA . THR A 1 85 ? -21.844 25.906 16.047 1 90.81 85 THR A CA 1
ATOM 684 C C . THR A 1 85 ? -22.016 24.891 14.922 1 90.81 85 THR A C 1
ATOM 686 O O . THR A 1 85 ? -23.078 24.25 14.805 1 90.81 85 THR A O 1
ATOM 689 N N . ASP A 1 86 ? -21.047 24.703 14.109 1 91.56 86 ASP A N 1
ATOM 690 C CA . ASP A 1 86 ? -21.094 23.719 13.031 1 91.56 86 ASP A CA 1
ATOM 691 C C . ASP A 1 86 ? -20.844 22.312 13.547 1 91.56 86 ASP A C 1
ATOM 693 O O . ASP A 1 86 ? -19.734 21.984 13.969 1 91.56 86 ASP A O 1
ATOM 697 N N . LYS A 1 87 ? -21.844 21.469 13.438 1 93 87 LYS A N 1
ATOM 698 C CA . LYS A 1 87 ? -21.75 20.125 14 1 93 87 LYS A CA 1
ATOM 699 C C . LYS A 1 87 ? -21.5 19.094 12.914 1 93 87 LYS A C 1
ATOM 701 O O . LYS A 1 87 ? -21.656 17.891 13.148 1 93 87 LYS A O 1
ATOM 706 N N . THR A 1 88 ? -21.062 19.594 11.719 1 96.12 88 THR A N 1
ATOM 707 C CA . THR A 1 88 ? -20.688 18.656 10.664 1 96.12 88 THR A CA 1
ATOM 708 C C . THR A 1 88 ? -19.438 17.875 11.062 1 96.12 88 THR A C 1
ATOM 710 O O . THR A 1 88 ? -18.453 18.438 11.523 1 96.12 88 THR A O 1
ATOM 713 N N . PRO A 1 89 ? -19.469 16.594 10.938 1 97.75 89 PRO A N 1
ATOM 714 C CA . PRO A 1 89 ? -18.328 15.758 11.32 1 97.75 89 PRO A CA 1
ATOM 715 C C . PRO A 1 89 ? -17.047 16.125 10.555 1 97.75 89 PRO A C 1
ATOM 717 O O . PRO A 1 89 ? -17.125 16.547 9.398 1 97.75 89 PRO A O 1
ATOM 720 N N . SER A 1 90 ? -15.922 15.891 11.195 1 98.31 90 SER A N 1
ATOM 721 C CA . SER A 1 90 ? -14.617 16.234 10.633 1 98.31 90 SER A CA 1
ATOM 722 C C . SER A 1 90 ? -13.875 14.984 10.156 1 98.31 90 SER A C 1
ATOM 724 O O . SER A 1 90 ? -14.094 13.891 10.68 1 98.31 90 SER A O 1
ATOM 726 N N . ASN A 1 91 ? -13.094 15.148 9.148 1 98.81 91 ASN A N 1
ATOM 727 C CA . ASN A 1 91 ? -12.125 14.141 8.719 1 98.81 91 ASN A CA 1
ATOM 728 C C . ASN A 1 91 ? -10.703 14.516 9.148 1 98.81 91 ASN A C 1
ATOM 730 O O . ASN A 1 91 ? -10.211 15.586 8.812 1 98.81 91 ASN A O 1
ATOM 734 N N . VAL A 1 92 ? -10.039 13.578 9.875 1 98.88 92 VAL A N 1
ATOM 735 C CA . VAL A 1 92 ? -8.703 13.836 10.398 1 98.88 92 VAL A CA 1
ATOM 736 C C . VAL A 1 92 ? -7.723 12.805 9.836 1 98.88 92 VAL A C 1
ATOM 738 O O . VAL A 1 92 ? -7.969 11.602 9.898 1 98.88 92 VAL A O 1
ATOM 741 N N . ILE A 1 93 ? -6.684 13.266 9.234 1 98.88 93 ILE A N 1
ATOM 742 C CA . ILE A 1 93 ? -5.609 12.43 8.703 1 98.88 93 ILE A CA 1
ATOM 743 C C . ILE A 1 93 ? -4.344 12.633 9.539 1 98.88 93 ILE A C 1
ATOM 745 O O . ILE A 1 93 ? -3.918 13.766 9.773 1 98.88 93 ILE A O 1
ATOM 749 N N . THR A 1 94 ? -3.764 11.578 9.992 1 98.62 94 THR A N 1
ATOM 750 C CA . THR A 1 94 ? -2.502 11.633 10.727 1 98.62 94 THR A CA 1
ATOM 751 C C . THR A 1 94 ? -1.425 10.828 10 1 98.62 94 THR A C 1
ATOM 753 O O . THR A 1 94 ? -1.578 9.625 9.789 1 98.62 94 THR A O 1
ATOM 756 N N . LEU A 1 95 ? -0.355 11.461 9.609 1 98.31 95 LEU A N 1
ATOM 757 C CA . LEU A 1 95 ? 0.82 10.797 9.062 1 98.31 95 LEU A CA 1
ATOM 758 C C . LEU A 1 95 ? 1.969 10.805 10.07 1 98.31 95 LEU A C 1
ATOM 760 O O . LEU A 1 95 ? 2.451 11.875 10.453 1 98.31 95 LEU A O 1
ATOM 764 N N . GLY A 1 96 ? 2.451 9.656 10.438 1 96.69 96 GLY A N 1
ATOM 765 C CA . GLY A 1 96 ? 3.385 9.516 11.547 1 96.69 96 GLY A CA 1
ATOM 766 C C . GLY A 1 96 ? 2.699 9.445 12.898 1 96.69 96 GLY A C 1
ATOM 767 O O . GLY A 1 96 ? 2.389 10.477 13.5 1 96.69 96 GLY A O 1
ATOM 768 N N . ILE A 1 97 ? 2.482 8.234 13.367 1 95.62 97 ILE A N 1
ATOM 769 C CA . ILE A 1 97 ? 1.806 8.031 14.641 1 95.62 97 ILE A CA 1
ATOM 770 C C . ILE A 1 97 ? 2.832 8.016 15.773 1 95.62 97 ILE A C 1
ATOM 772 O O . ILE A 1 97 ? 2.637 8.664 16.812 1 95.62 97 ILE A O 1
ATOM 776 N N . GLY A 1 98 ? 3.852 7.273 15.625 1 92.88 98 GLY A N 1
ATOM 777 C CA . GLY A 1 98 ? 4.973 7.27 16.547 1 92.88 98 GLY A CA 1
ATOM 778 C C . GLY A 1 98 ? 4.59 6.805 17.938 1 92.88 98 GLY A C 1
ATOM 779 O O . GLY A 1 98 ? 5.016 7.395 18.938 1 92.88 98 GLY A O 1
ATOM 780 N N . TRP A 1 99 ? 3.66 5.938 18.062 1 92.38 99 TRP A N 1
ATOM 781 C CA . TRP A 1 99 ? 3.256 5.266 19.281 1 92.38 99 TRP A CA 1
ATOM 782 C C . TRP A 1 99 ? 2.486 6.219 20.203 1 92.38 99 TRP A C 1
ATOM 784 O O . TRP A 1 99 ? 2.412 6.004 21.406 1 92.38 99 TRP A O 1
ATOM 794 N N . ASP A 1 100 ? 2.027 7.277 19.703 1 93.81 100 ASP A N 1
ATOM 795 C CA . ASP A 1 100 ? 1.311 8.273 20.484 1 93.81 100 ASP A CA 1
ATOM 796 C C . ASP A 1 100 ? 0.062 8.758 19.75 1 93.81 100 ASP A C 1
ATOM 798 O O . ASP A 1 100 ? 0.161 9.438 18.734 1 93.81 100 ASP A O 1
ATOM 802 N N . VAL A 1 101 ? -1.121 8.414 20.375 1 97.12 101 VAL A N 1
ATOM 803 C CA . VAL A 1 101 ? -2.367 8.797 19.719 1 97.12 101 VAL A CA 1
ATOM 804 C C . VAL A 1 101 ? -3.174 9.711 20.625 1 97.12 101 VAL A C 1
ATOM 806 O O . VAL A 1 101 ? -4.391 9.836 20.484 1 97.12 101 VAL A O 1
ATOM 809 N N . LEU A 1 102 ? -2.506 10.32 21.594 1 97.06 102 LEU A N 1
ATOM 810 C CA . LEU A 1 102 ? -3.203 11.109 22.594 1 97.06 102 LEU A CA 1
ATOM 811 C C . LEU A 1 102 ? -3.904 12.305 21.953 1 97.06 102 LEU A C 1
ATOM 813 O O . LEU A 1 102 ? -5.027 12.648 22.328 1 97.06 102 LEU A O 1
ATOM 817 N N . ALA A 1 103 ? -3.287 12.969 21.062 1 96.31 103 ALA A N 1
ATOM 818 C CA . ALA A 1 103 ? -3.9 14.109 20.391 1 96.31 103 ALA A CA 1
ATOM 819 C C . ALA A 1 103 ? -5.168 13.688 19.641 1 96.31 103 ALA A C 1
ATOM 821 O O . ALA A 1 103 ? -6.199 14.367 19.734 1 96.31 103 ALA A O 1
ATOM 822 N N . GLU A 1 104 ? -5.059 12.562 18.922 1 98.31 104 GLU A N 1
ATOM 823 C CA . GLU A 1 104 ? -6.215 12.062 18.188 1 98.31 104 GLU A CA 1
ATOM 824 C C . GLU A 1 104 ? -7.355 11.688 19.125 1 98.31 104 GLU A C 1
ATOM 826 O O . GLU A 1 104 ? -8.523 11.945 18.828 1 98.31 104 GLU A O 1
ATOM 831 N N . GLN A 1 105 ? -7 11.125 20.266 1 98.12 105 GLN A N 1
ATOM 832 C CA . GLN A 1 105 ? -8.016 10.773 21.266 1 98.12 105 GLN A CA 1
ATOM 833 C C . GLN A 1 105 ? -8.734 12.016 21.781 1 98.12 105 GLN A C 1
ATOM 835 O O . GLN A 1 105 ? -9.961 12.031 21.875 1 98.12 105 GLN A O 1
ATOM 840 N N . LYS A 1 106 ? -8.008 12.984 22.078 1 97.62 106 LYS A N 1
ATOM 841 C CA . LYS A 1 106 ? -8.586 14.227 22.578 1 97.62 106 LYS A CA 1
ATOM 842 C C . LYS A 1 106 ? -9.422 14.914 21.516 1 97.62 106 LYS A C 1
ATOM 844 O O . LYS A 1 106 ? -10.523 15.406 21.797 1 97.62 106 LYS A O 1
ATOM 849 N N . LEU A 1 107 ? -8.914 14.961 20.266 1 98 107 LEU A N 1
ATOM 850 C CA . LEU A 1 107 ? -9.68 15.547 19.172 1 98 107 LEU A CA 1
ATOM 851 C C . LEU A 1 107 ? -11.008 14.812 18.984 1 98 107 LEU A C 1
ATOM 853 O O . LEU A 1 107 ? -12.047 15.445 18.766 1 98 107 LEU A O 1
ATOM 857 N N . LYS A 1 108 ? -10.945 13.484 19.062 1 97.81 108 LYS A N 1
ATOM 858 C CA . LYS A 1 108 ? -12.156 12.695 18.875 1 97.81 108 LYS A CA 1
ATOM 859 C C . LYS A 1 108 ? -13.227 13.055 19.906 1 97.81 108 LYS A C 1
ATOM 861 O O . LYS A 1 108 ? -14.414 13.055 19.594 1 97.81 108 LYS A O 1
ATOM 866 N N . ARG A 1 109 ? -12.867 13.438 21.109 1 96.75 109 ARG A N 1
ATOM 867 C CA . ARG A 1 109 ? -13.797 13.82 22.156 1 96.75 109 ARG A CA 1
ATOM 868 C C . ARG A 1 109 ? -14.383 15.203 21.906 1 96.75 109 ARG A C 1
ATOM 870 O O . ARG A 1 109 ? -15.516 15.484 22.281 1 96.75 109 ARG A O 1
ATOM 877 N N . LEU A 1 110 ? -13.672 16.016 21.25 1 96.69 110 LEU A N 1
ATOM 878 C CA . LEU A 1 110 ? -14.055 17.422 21.109 1 96.69 110 LEU A CA 1
ATOM 879 C C . LEU A 1 110 ? -14.781 17.656 19.797 1 96.69 110 LEU A C 1
ATOM 881 O O . LEU A 1 110 ? -15.578 18.594 19.688 1 96.69 110 LEU A O 1
ATOM 885 N N . LEU A 1 111 ? -14.516 16.828 18.75 1 97.62 111 LEU A N 1
ATOM 886 C CA . LEU A 1 111 ? -15.117 17.016 17.438 1 97.62 111 LEU A CA 1
ATOM 887 C C . LEU A 1 111 ? -16.516 16.391 17.391 1 97.62 111 LEU A C 1
ATOM 889 O O . LEU A 1 111 ? -16.859 15.562 18.234 1 97.62 111 LEU A O 1
ATOM 893 N N . PRO A 1 112 ? -17.312 16.828 16.469 1 97.38 112 PRO A N 1
ATOM 894 C CA . PRO A 1 112 ? -18.656 16.266 16.359 1 97.38 112 PRO A CA 1
ATOM 895 C C . PRO A 1 112 ? -18.656 14.758 16.188 1 97.38 112 PRO A C 1
ATOM 897 O O . PRO A 1 112 ? -17.766 14.211 15.539 1 97.38 112 PRO A O 1
ATOM 900 N N . ASN A 1 113 ? -19.719 14.148 16.688 1 96.19 113 ASN A N 1
ATOM 901 C CA . ASN A 1 113 ? -19.891 12.711 16.484 1 96.19 113 ASN A CA 1
ATOM 902 C C . ASN A 1 113 ? -19.922 12.352 14.992 1 96.19 113 ASN A C 1
ATOM 904 O O . ASN A 1 113 ? -20.516 13.078 14.188 1 96.19 113 ASN A O 1
ATOM 908 N N . GLY A 1 114 ? -19.297 11.344 14.688 1 97.5 114 GLY A N 1
ATOM 909 C CA . GLY A 1 114 ? -19.25 10.922 13.297 1 97.5 114 GLY A CA 1
ATOM 910 C C . GLY A 1 114 ? -17.969 11.328 12.602 1 97.5 114 GLY A C 1
ATOM 911 O O . GLY A 1 114 ? -17.719 10.938 11.461 1 97.5 114 GLY A O 1
ATOM 912 N N . SER A 1 115 ? -17.172 12.109 13.328 1 98.5 115 SER A N 1
ATOM 913 C CA . SER A 1 115 ? -15.867 12.461 12.766 1 98.5 115 SER A CA 1
ATOM 914 C C . SER A 1 115 ? -15.008 11.219 12.555 1 98.5 115 SER A C 1
ATOM 916 O O . SER A 1 115 ? -15.055 10.281 13.344 1 98.5 115 SER A O 1
ATOM 918 N N . ARG A 1 116 ? -14.242 11.188 11.469 1 98.56 116 ARG A N 1
ATOM 919 C CA . ARG A 1 116 ? -13.453 10.031 11.07 1 98.56 116 ARG A CA 1
ATOM 920 C C . ARG A 1 116 ? -11.961 10.32 11.18 1 98.56 116 ARG A C 1
ATOM 922 O O . ARG A 1 116 ? -11.516 11.43 10.891 1 98.56 116 ARG A O 1
ATOM 929 N N . PHE A 1 117 ? -11.273 9.32 11.656 1 98.88 117 PHE A N 1
ATOM 930 C CA . PHE A 1 117 ? -9.828 9.406 11.844 1 98.88 117 PHE A CA 1
ATOM 931 C C . PHE A 1 117 ? -9.109 8.328 11.055 1 98.88 117 PHE A C 1
ATOM 933 O O . PHE A 1 117 ? -9.461 7.145 11.148 1 98.88 117 PHE A O 1
ATOM 940 N N . TYR A 1 118 ? -8.133 8.703 10.266 1 98.69 118 TYR A N 1
ATOM 941 C CA . TYR A 1 118 ? -7.266 7.801 9.516 1 98.69 118 TYR A CA 1
ATOM 942 C C . TYR A 1 118 ? -5.797 8.078 9.828 1 98.69 118 TYR A C 1
ATOM 944 O O . TYR A 1 118 ? -5.348 9.227 9.75 1 98.69 118 TYR A O 1
ATOM 952 N N . GLY A 1 119 ? -5.07 7.09 10.219 1 98.12 119 GLY A N 1
ATOM 953 C CA . GLY A 1 119 ? -3.67 7.238 10.586 1 98.12 119 GLY A CA 1
ATOM 954 C C . GLY A 1 119 ? -2.758 6.27 9.859 1 98.12 119 GLY A C 1
ATOM 955 O O . GLY A 1 119 ? -3.109 5.102 9.664 1 98.12 119 GLY A O 1
ATOM 956 N N . ALA A 1 120 ? -1.625 6.742 9.422 1 97.69 120 ALA A N 1
ATOM 957 C CA . ALA A 1 120 ? -0.656 5.887 8.742 1 97.69 120 ALA A CA 1
ATOM 958 C C . ALA A 1 120 ? 0.71 5.961 9.414 1 97.69 120 ALA A C 1
ATOM 960 O O . ALA A 1 120 ? 1.157 7.039 9.812 1 97.69 120 ALA A O 1
ATOM 961 N N . ASP A 1 121 ? 1.337 4.855 9.547 1 96.56 121 ASP A N 1
ATOM 962 C CA . ASP A 1 121 ? 2.693 4.652 10.047 1 96.56 121 ASP A CA 1
ATOM 963 C C . ASP A 1 121 ? 3.254 3.309 9.586 1 96.56 121 ASP A C 1
ATOM 965 O O . ASP A 1 121 ? 2.58 2.281 9.68 1 96.56 121 ASP A O 1
ATOM 969 N N . PRO A 1 122 ? 4.465 3.312 9.055 1 93.44 122 PRO A N 1
ATOM 970 C CA . PRO A 1 122 ? 4.957 2.039 8.523 1 93.44 122 PRO A CA 1
ATOM 971 C C . PRO A 1 122 ? 5.285 1.031 9.625 1 93.44 122 PRO A C 1
ATOM 973 O O . PRO A 1 122 ? 5.457 -0.159 9.344 1 93.44 122 PRO A O 1
ATOM 976 N N . ILE A 1 123 ? 5.465 1.449 10.812 1 90.69 123 ILE A N 1
ATOM 977 C CA . ILE A 1 123 ? 5.688 0.543 11.938 1 90.69 123 ILE A CA 1
ATOM 978 C C . ILE A 1 123 ? 4.344 0.049 12.469 1 90.69 123 ILE A C 1
ATOM 980 O O . ILE A 1 123 ? 3.547 0.835 12.984 1 90.69 123 ILE A O 1
ATOM 984 N N . TYR A 1 124 ? 4.066 -1.27 12.312 1 84.25 124 TYR A N 1
ATOM 985 C CA . TYR A 1 124 ? 2.795 -1.89 12.672 1 84.25 124 TYR A CA 1
ATOM 986 C C . TYR A 1 124 ? 2.682 -2.07 14.18 1 84.25 124 TYR A C 1
ATOM 988 O O . TYR A 1 124 ? 1.692 -1.656 14.789 1 84.25 124 TYR A O 1
ATOM 996 N N . ASP A 1 125 ? 3.641 -2.564 14.828 1 77.38 125 ASP A N 1
ATOM 997 C CA . ASP A 1 125 ? 3.672 -2.965 16.234 1 77.38 125 ASP A CA 1
ATOM 998 C C . ASP A 1 125 ? 2.504 -2.352 17 1 77.38 125 ASP A C 1
ATOM 1000 O O . ASP A 1 125 ? 1.348 -2.477 16.594 1 77.38 125 ASP A O 1
ATOM 1004 N N . ASP A 1 126 ? 2.551 -1.688 17.969 1 83.75 126 ASP A N 1
ATOM 1005 C CA . ASP A 1 126 ? 1.514 -1.195 18.875 1 83.75 126 ASP A CA 1
ATOM 1006 C C . ASP A 1 126 ? 0.742 -0.038 18.25 1 83.75 126 ASP A C 1
ATOM 1008 O O . ASP A 1 126 ? -0.307 0.365 18.75 1 83.75 126 ASP A O 1
ATOM 1012 N N . ASN A 1 127 ? 1.189 0.369 17.047 1 91 127 ASN A N 1
ATOM 1013 C CA . ASN A 1 127 ? 0.5 1.503 16.438 1 91 127 ASN A CA 1
ATOM 1014 C C . ASN A 1 127 ? -0.907 1.127 15.977 1 91 127 ASN A C 1
ATOM 1016 O O . ASN A 1 127 ? -1.832 1.935 16.078 1 91 127 ASN A O 1
ATOM 1020 N N . ASP A 1 128 ? -1.042 -0.072 15.469 1 88.81 128 ASP A N 1
ATOM 1021 C CA . ASP A 1 128 ? -2.359 -0.542 15.047 1 88.81 128 ASP A CA 1
ATOM 1022 C C . ASP A 1 128 ? -3.328 -0.581 16.234 1 88.81 128 ASP A C 1
ATOM 1024 O O . ASP A 1 128 ? -4.438 -0.049 16.141 1 88.81 128 ASP A O 1
ATOM 1028 N N . ARG A 1 129 ? -2.92 -1.174 17.312 1 90.06 129 ARG A N 1
ATOM 1029 C CA . ARG A 1 129 ? -3.754 -1.264 18.5 1 90.06 129 ARG A CA 1
ATOM 1030 C C . ARG A 1 129 ? -4.105 0.123 19.031 1 90.06 129 ARG A C 1
ATOM 1032 O O . ARG A 1 129 ? -5.262 0.398 19.344 1 90.06 129 ARG A O 1
ATOM 1039 N N . LEU A 1 130 ? -3.141 0.936 19.109 1 94.5 130 LEU A N 1
ATOM 1040 C CA . LEU A 1 130 ? -3.338 2.275 19.641 1 94.5 130 LEU A CA 1
ATOM 1041 C C . LEU A 1 130 ? -4.293 3.08 18.766 1 94.5 130 LEU A C 1
ATOM 1043 O O . LEU A 1 130 ? -5.27 3.643 19.266 1 94.5 130 LEU A O 1
ATOM 1047 N N . PHE A 1 131 ? -4.066 3.059 17.5 1 96.62 131 PHE A N 1
ATOM 1048 C CA . PHE A 1 131 ? -4.84 3.934 16.625 1 96.62 131 PHE A CA 1
ATOM 1049 C C . PHE A 1 131 ? -6.246 3.381 16.422 1 96.62 131 PHE A C 1
ATOM 1051 O O . PHE A 1 131 ? -7.18 4.137 16.141 1 96.62 131 PHE A O 1
ATOM 1058 N N . SER A 1 132 ? -6.422 2.111 16.547 1 93.06 132 SER A N 1
ATOM 1059 C CA . SER A 1 132 ? -7.738 1.494 16.391 1 93.06 132 SER A CA 1
ATOM 1060 C C . SER A 1 132 ? -8.719 2.008 17.438 1 93.06 132 SER A C 1
ATOM 1062 O O . SER A 1 132 ? -9.93 1.855 17.281 1 93.06 132 SER A O 1
ATOM 1064 N N . THR A 1 133 ? -8.203 2.637 18.484 1 95.69 133 THR A N 1
ATOM 1065 C CA . THR A 1 133 ? -9.07 3.217 19.516 1 95.69 133 THR A CA 1
ATOM 1066 C C . THR A 1 133 ? -9.703 4.508 19 1 95.69 133 THR A C 1
ATOM 1068 O O . THR A 1 133 ? -10.695 4.98 19.578 1 95.69 133 THR A O 1
ATOM 1071 N N . VAL A 1 134 ? -9.188 5.066 17.953 1 97.5 134 VAL A N 1
ATOM 1072 C CA . VAL A 1 134 ? -9.703 6.359 17.516 1 97.5 134 VAL A CA 1
ATOM 1073 C C . VAL A 1 134 ? -10.203 6.258 16.078 1 97.5 134 VAL A C 1
ATOM 1075 O O . VAL A 1 134 ? -11.094 7.008 15.664 1 97.5 134 VAL A O 1
ATOM 1078 N N . GLY A 1 135 ? -9.625 5.348 15.289 1 97.25 135 GLY A N 1
ATOM 1079 C CA . GLY A 1 135 ? -9.992 5.266 13.883 1 97.25 135 GLY A CA 1
ATOM 1080 C C . GLY A 1 135 ? -9.32 4.121 13.156 1 97.25 135 GLY A C 1
ATOM 1081 O O . GLY A 1 135 ? -9.047 3.072 13.75 1 97.25 135 GLY A O 1
ATOM 1082 N N . GLN A 1 136 ? -9.148 4.309 11.867 1 95.88 136 GLN A N 1
ATOM 1083 C CA . GLN A 1 136 ? -8.562 3.273 11.023 1 95.88 136 GLN A CA 1
ATOM 1084 C C . GLN A 1 136 ? -7.062 3.482 10.852 1 95.88 136 GLN A C 1
ATOM 1086 O O . GLN A 1 136 ? -6.617 4.582 10.508 1 95.88 136 GLN A O 1
ATOM 1091 N N . PHE A 1 137 ? -6.297 2.369 11.07 1 95.19 137 PHE A N 1
ATOM 1092 C CA . PHE A 1 137 ? -4.844 2.41 10.953 1 95.19 137 PHE A CA 1
ATOM 1093 C C . PHE A 1 137 ? -4.391 1.813 9.633 1 95.19 137 PHE A C 1
ATOM 1095 O O . PHE A 1 137 ? -4.949 0.816 9.164 1 95.19 137 PHE A O 1
ATOM 1102 N N . PHE A 1 138 ? -3.404 2.393 9.047 1 94.88 138 PHE A N 1
ATOM 1103 C CA . PHE A 1 138 ? -2.768 1.919 7.824 1 94.88 138 PHE A CA 1
ATOM 1104 C C . PHE A 1 138 ? -1.273 1.71 8.039 1 94.88 138 PHE A C 1
ATOM 1106 O O . PHE A 1 138 ? -0.534 2.67 8.266 1 94.88 138 PHE A O 1
ATOM 1113 N N . PRO A 1 139 ? -0.731 0.497 7.953 1 92.12 139 PRO A N 1
ATOM 1114 C CA . PRO A 1 139 ? 0.692 0.227 8.172 1 92.12 139 PRO A CA 1
ATOM 1115 C C . PRO A 1 139 ? 1.552 0.587 6.961 1 92.12 139 PRO A C 1
ATOM 1117 O O . PRO A 1 139 ? 2.205 -0.285 6.383 1 92.12 139 PRO A O 1
ATOM 1120 N N . LEU A 1 140 ? 1.58 1.854 6.629 1 94.88 140 LEU A N 1
ATOM 1121 C CA . LEU A 1 140 ? 2.213 2.373 5.422 1 94.88 140 LEU A CA 1
ATOM 1122 C C . LEU A 1 140 ? 2.998 3.646 5.723 1 94.88 140 LEU A C 1
ATOM 1124 O O . LEU A 1 140 ? 2.598 4.438 6.578 1 94.88 140 LEU A O 1
ATOM 1128 N N . ALA A 1 141 ? 4.094 3.76 5.039 1 96.75 141 ALA A N 1
ATOM 1129 C CA . ALA A 1 141 ? 4.656 5.098 4.875 1 96.75 141 ALA A CA 1
ATOM 1130 C C . ALA A 1 141 ? 3.945 5.859 3.764 1 96.75 141 ALA A C 1
ATOM 1132 O O . ALA A 1 141 ? 3.631 5.293 2.715 1 96.75 141 ALA A O 1
ATOM 1133 N N . ILE A 1 142 ? 3.625 7.082 4.027 1 98.12 142 ILE A N 1
ATOM 1134 C CA . ILE A 1 142 ? 2.971 7.898 3.008 1 98.12 142 ILE A CA 1
ATOM 1135 C C . ILE A 1 142 ? 3.955 8.93 2.459 1 98.12 142 ILE A C 1
ATOM 1137 O O . ILE A 1 142 ? 4.582 9.664 3.225 1 98.12 142 ILE A O 1
ATOM 1141 N N . GLY A 1 143 ? 4.215 8.906 1.185 1 97.25 143 GLY A N 1
ATOM 1142 C CA . GLY A 1 143 ? 5.102 9.836 0.499 1 97.25 143 GLY A CA 1
ATOM 1143 C C . GLY A 1 143 ? 4.504 10.391 -0.779 1 97.25 143 GLY A C 1
ATOM 1144 O O . GLY A 1 143 ? 3.281 10.422 -0.94 1 97.25 143 GLY A O 1
ATOM 1145 N N . ASN A 1 144 ? 5.363 10.945 -1.61 1 97.12 144 ASN A N 1
ATOM 1146 C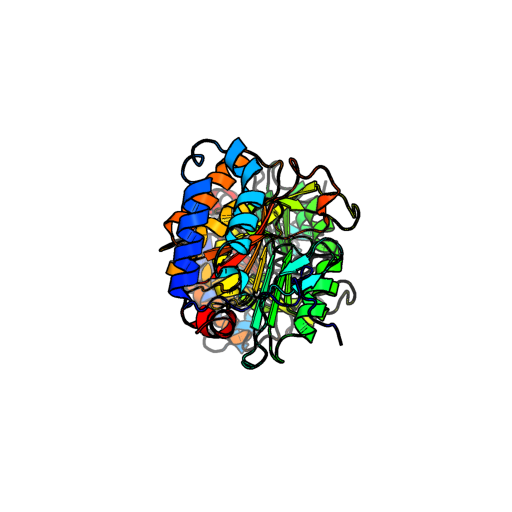 CA . ASN A 1 144 ? 4.914 11.547 -2.861 1 97.12 144 ASN A CA 1
ATOM 1147 C C . ASN A 1 144 ? 4.859 10.523 -3.99 1 97.12 144 ASN A C 1
ATOM 1149 O O . ASN A 1 144 ? 4.277 10.781 -5.043 1 97.12 144 ASN A O 1
ATOM 1153 N N . GLU A 1 145 ? 5.465 9.312 -3.773 1 96.25 145 GLU A N 1
ATOM 1154 C CA . GLU A 1 145 ? 5.484 8.25 -4.773 1 96.25 145 GLU A CA 1
ATOM 1155 C C . GLU A 1 145 ? 5.27 6.879 -4.133 1 96.25 145 GLU A C 1
ATOM 1157 O O . GLU A 1 145 ? 5.672 6.652 -2.99 1 96.25 145 GLU A O 1
ATOM 1162 N N . THR A 1 146 ? 4.648 6 -4.891 1 96.25 146 THR A N 1
ATOM 1163 C CA . THR A 1 146 ? 4.539 4.609 -4.457 1 96.25 146 THR A CA 1
ATOM 1164 C C . THR A 1 146 ? 5.789 3.822 -4.844 1 96.25 146 THR A C 1
ATOM 1166 O O . THR A 1 146 ? 6.098 3.684 -6.031 1 96.25 146 THR A O 1
ATOM 1169 N N . MET A 1 147 ? 6.484 3.385 -3.822 1 95.56 147 MET A N 1
ATOM 1170 C CA . MET A 1 147 ? 7.738 2.684 -4.066 1 95.56 147 MET A CA 1
ATOM 1171 C C . MET A 1 147 ? 8.297 2.102 -2.771 1 95.56 147 MET A C 1
ATOM 1173 O O . MET A 1 147 ? 7.82 2.426 -1.683 1 95.56 147 MET A O 1
ATOM 1177 N N . LEU A 1 148 ? 9.289 1.197 -2.902 1 92.19 148 LEU A N 1
ATOM 1178 C CA . LEU A 1 148 ? 10.156 0.872 -1.775 1 92.19 148 LEU A CA 1
ATOM 1179 C C . LEU A 1 148 ? 11.227 1.941 -1.586 1 92.19 148 LEU A C 1
ATOM 1181 O O . LEU A 1 148 ? 11.93 2.299 -2.535 1 92.19 148 LEU A O 1
ATOM 1185 N N . SER A 1 149 ? 11.227 2.49 -0.432 1 92.5 149 SER A N 1
ATOM 1186 C CA . SER A 1 149 ? 12.211 3.531 -0.148 1 92.5 149 SER A CA 1
ATOM 1187 C C . SER A 1 149 ? 12.547 3.582 1.338 1 92.5 149 SER A C 1
ATOM 1189 O O . SER A 1 149 ? 11.867 2.959 2.156 1 92.5 149 SER A O 1
ATOM 1191 N N . THR A 1 150 ? 13.57 4.285 1.597 1 91.69 150 THR A N 1
ATOM 1192 C CA . THR A 1 150 ? 14.016 4.406 2.98 1 91.69 150 THR A CA 1
ATOM 1193 C C . THR A 1 150 ? 13.141 5.395 3.744 1 91.69 150 THR A C 1
ATOM 1195 O O . THR A 1 150 ? 12.758 6.438 3.211 1 91.69 150 THR A O 1
ATOM 1198 N N . ALA A 1 151 ? 12.781 4.98 4.941 1 93 151 ALA A N 1
ATOM 1199 C CA . ALA A 1 151 ? 12.062 5.836 5.879 1 93 151 ALA A CA 1
ATOM 1200 C C . ALA A 1 151 ? 12.758 5.879 7.234 1 93 151 ALA A C 1
ATOM 1202 O O . ALA A 1 151 ? 13.438 4.926 7.621 1 93 151 ALA A O 1
ATOM 1203 N N . TYR A 1 152 ? 12.703 7.027 7.863 1 93.25 152 TYR A N 1
ATOM 1204 C CA . TYR A 1 152 ? 13.195 7.18 9.234 1 93.25 152 TYR A CA 1
ATOM 1205 C C . TYR A 1 152 ? 12.109 6.809 10.242 1 93.25 152 TYR A C 1
ATOM 1207 O O . TYR A 1 152 ? 11.133 7.539 10.406 1 93.25 152 TYR A O 1
ATOM 1215 N N . VAL A 1 153 ? 12.258 5.609 10.883 1 92.38 153 VAL A N 1
ATOM 1216 C CA . VAL A 1 153 ? 11.164 5.027 11.656 1 92.38 153 VAL A CA 1
ATOM 1217 C C . VAL A 1 153 ? 11.648 4.699 13.07 1 92.38 153 VAL A C 1
ATOM 1219 O O . VAL A 1 153 ? 12.859 4.688 13.328 1 92.38 153 VAL A O 1
ATOM 1222 N N . MET A 1 154 ? 10.656 4.504 13.984 1 91.69 154 MET A N 1
ATOM 1223 C CA . MET A 1 154 ? 10.938 4.133 15.375 1 91.69 154 MET A CA 1
ATOM 1224 C C . MET A 1 154 ? 10.32 2.777 15.703 1 91.69 154 MET A C 1
ATOM 1226 O O . MET A 1 154 ? 9.172 2.701 16.141 1 91.69 154 MET A O 1
ATOM 1230 N N . PRO A 1 155 ? 11.109 1.714 15.547 1 86.81 155 PRO A N 1
ATOM 1231 C CA . PRO A 1 155 ? 10.609 0.383 15.898 1 86.81 155 PRO A CA 1
ATOM 1232 C C . PRO A 1 155 ? 10.359 0.216 17.391 1 86.81 155 PRO A C 1
ATOM 1234 O O . PRO A 1 155 ? 10.93 0.948 18.203 1 86.81 155 PRO A O 1
ATOM 1237 N N . LYS A 1 156 ? 9.539 -0.762 17.719 1 81.12 156 LYS A N 1
ATOM 1238 C CA . LYS A 1 156 ? 9.117 -1.002 19.094 1 81.12 156 LYS A CA 1
ATOM 1239 C C . LYS A 1 156 ? 10.32 -1.279 20 1 81.12 156 LYS A C 1
ATOM 1241 O O . LYS A 1 156 ? 10.398 -0.755 21.109 1 81.12 156 LYS A O 1
ATOM 1246 N N . HIS A 1 157 ? 11.203 -2.078 19.5 1 81.88 157 HIS A N 1
ATOM 1247 C CA . HIS A 1 157 ? 12.305 -2.537 20.344 1 81.88 157 HIS A CA 1
ATOM 1248 C C . HIS A 1 157 ? 13.32 -1.423 20.578 1 81.88 157 HIS A C 1
ATOM 1250 O O . HIS A 1 157 ? 14.18 -1.533 21.453 1 81.88 157 HIS A O 1
ATOM 1256 N N . LEU A 1 158 ? 13.25 -0.312 19.828 1 76.81 158 LEU A N 1
ATOM 1257 C CA . LEU A 1 158 ? 14.164 0.817 19.984 1 76.81 158 LEU A CA 1
ATOM 1258 C C . LEU A 1 158 ? 13.43 2.033 20.547 1 76.81 158 LEU A C 1
ATOM 1260 O O . LEU A 1 158 ? 13.844 3.172 20.312 1 76.81 158 LEU A O 1
ATOM 1264 N N . ARG A 1 159 ? 12.477 1.776 21.219 1 72.88 159 ARG A N 1
ATOM 1265 C CA . ARG A 1 159 ? 11.602 2.869 21.625 1 72.88 159 ARG A CA 1
ATOM 1266 C C . ARG A 1 159 ? 12.414 4.102 22.016 1 72.88 159 ARG A C 1
ATOM 1268 O O . ARG A 1 159 ? 13.266 4.031 22.906 1 72.88 159 ARG A O 1
ATOM 1275 N N . GLY A 1 160 ? 12.18 5.148 21.219 1 77.88 160 GLY A N 1
ATOM 1276 C CA . GLY A 1 160 ? 12.859 6.414 21.453 1 77.88 160 GLY A CA 1
ATOM 1277 C C . GLY A 1 160 ? 14.008 6.664 20.516 1 77.88 160 GLY A C 1
ATOM 1278 O O . GLY A 1 160 ? 14.586 7.754 20.484 1 77.88 160 GLY A O 1
ATOM 1279 N N . GLN A 1 161 ? 14.281 5.648 19.719 1 87.88 161 GLN A N 1
ATOM 1280 C CA . GLN A 1 161 ? 15.359 5.82 18.766 1 87.88 161 GLN A CA 1
ATOM 1281 C C . GLN A 1 161 ? 14.867 5.59 17.328 1 87.88 161 GLN A C 1
ATOM 1283 O O . GLN A 1 161 ? 14.195 4.594 17.062 1 87.88 161 GLN A O 1
ATOM 1288 N N . TYR A 1 162 ? 15.234 6.492 16.531 1 90.62 162 TYR A N 1
ATOM 1289 C CA . TYR A 1 162 ? 14.852 6.391 15.133 1 90.62 162 TYR A CA 1
ATOM 1290 C C . TYR A 1 162 ? 15.977 5.77 14.305 1 90.62 162 TYR A C 1
ATOM 1292 O O . TYR A 1 162 ? 17.156 5.996 14.586 1 90.62 162 TYR A O 1
ATOM 1300 N N . VAL A 1 163 ? 15.57 4.953 13.352 1 92.25 163 VAL A N 1
ATOM 1301 C CA . VAL A 1 163 ? 16.516 4.316 12.43 1 92.25 163 VAL A CA 1
ATOM 1302 C C . VAL A 1 163 ? 15.953 4.359 11.008 1 92.25 163 VAL A C 1
ATOM 1304 O O . VAL A 1 163 ? 14.742 4.434 10.812 1 92.25 163 VAL A O 1
ATOM 1307 N N . TYR A 1 164 ? 16.906 4.34 10.047 1 91.75 164 TYR A N 1
ATOM 1308 C CA . TYR A 1 164 ? 16.5 4.242 8.656 1 91.75 164 TYR A CA 1
ATOM 1309 C C . TYR A 1 164 ? 16.203 2.795 8.273 1 91.75 164 TYR A C 1
ATOM 1311 O O . TYR A 1 164 ? 17 1.898 8.57 1 91.75 164 TYR A O 1
ATOM 1319 N N . ARG A 1 165 ? 15.023 2.562 7.676 1 90.81 165 ARG A N 1
ATOM 1320 C CA . ARG A 1 165 ? 14.633 1.25 7.164 1 90.81 165 ARG A CA 1
ATOM 1321 C C . ARG A 1 165 ? 13.922 1.372 5.824 1 90.81 165 ARG A C 1
ATOM 1323 O O . ARG A 1 165 ? 13.266 2.381 5.555 1 90.81 165 ARG A O 1
ATOM 1330 N N . THR A 1 166 ? 14.148 0.344 5.043 1 90.75 166 THR A N 1
ATOM 1331 C CA . THR A 1 166 ? 13.383 0.267 3.803 1 90.75 166 THR A CA 1
ATOM 1332 C C . THR A 1 166 ? 11.93 -0.099 4.086 1 90.75 166 THR A C 1
ATOM 1334 O O . THR A 1 166 ? 11.656 -1.104 4.742 1 90.75 166 THR A O 1
ATOM 1337 N N . MET A 1 167 ? 11.055 0.805 3.648 1 92.38 167 MET A N 1
ATOM 1338 C CA . MET A 1 167 ? 9.633 0.634 3.916 1 92.38 167 MET A CA 1
ATOM 1339 C C . MET A 1 167 ? 8.812 0.772 2.635 1 92.38 167 MET A C 1
ATOM 1341 O O . MET A 1 167 ? 9.273 1.373 1.662 1 92.38 167 MET A O 1
ATOM 1345 N N . VAL A 1 168 ? 7.605 0.17 2.625 1 92.75 168 VAL A N 1
ATOM 1346 C CA . VAL A 1 168 ? 6.637 0.4 1.559 1 92.75 168 VAL A CA 1
ATOM 1347 C C . VAL A 1 168 ? 6.074 1.815 1.668 1 92.75 168 VAL A C 1
ATOM 1349 O O . VAL A 1 168 ? 5.52 2.191 2.703 1 92.75 168 VAL A O 1
ATOM 1352 N N . HIS A 1 169 ? 6.246 2.594 0.591 1 96.06 169 HIS A N 1
ATOM 1353 C CA . HIS A 1 169 ? 5.641 3.916 0.482 1 96.06 169 HIS A CA 1
ATOM 1354 C C . HIS A 1 169 ? 4.457 3.904 -0.48 1 96.06 169 HIS A C 1
ATOM 1356 O O . HIS A 1 169 ? 4.547 3.342 -1.574 1 96.06 169 HIS A O 1
ATOM 1362 N N . ILE A 1 170 ? 3.395 4.48 -0.045 1 97.12 170 ILE A N 1
ATOM 1363 C CA . ILE A 1 170 ? 2.252 4.762 -0.909 1 97.12 170 ILE A CA 1
ATOM 1364 C C . ILE A 1 170 ? 2.125 6.266 -1.124 1 97.12 170 ILE A C 1
ATOM 1366 O O . ILE A 1 170 ? 2.273 7.051 -0.183 1 97.12 170 ILE A O 1
ATOM 1370 N N . ASP A 1 171 ? 1.904 6.656 -2.344 1 97.94 171 ASP A N 1
ATOM 1371 C CA . ASP A 1 171 ? 1.771 8.086 -2.602 1 97.94 171 ASP A CA 1
ATOM 1372 C C . ASP A 1 171 ? 0.507 8.648 -1.953 1 97.94 171 ASP A C 1
ATOM 1374 O O . ASP A 1 171 ? -0.532 7.984 -1.931 1 97.94 171 ASP A O 1
ATOM 1378 N N . VAL A 1 172 ? 0.561 9.836 -1.523 1 98.62 172 VAL A N 1
ATOM 1379 C CA . VAL A 1 172 ? -0.461 10.453 -0.685 1 98.62 172 VAL A CA 1
ATOM 1380 C C . VAL A 1 172 ? -1.77 10.57 -1.465 1 98.62 172 VAL A C 1
ATOM 1382 O O . VAL A 1 172 ? -2.854 10.461 -0.889 1 98.62 172 VAL A O 1
ATOM 1385 N N . ILE A 1 173 ? -1.743 10.789 -2.771 1 98.69 173 ILE A N 1
ATOM 1386 C CA . ILE A 1 173 ? -2.959 10.93 -3.566 1 98.69 173 ILE A CA 1
ATOM 1387 C C . ILE A 1 173 ? -3.725 9.609 -3.57 1 98.69 173 ILE A C 1
ATOM 1389 O O . ILE A 1 173 ? -4.938 9.586 -3.342 1 98.69 173 ILE A O 1
ATOM 1393 N N . THR A 1 174 ? -2.988 8.492 -3.775 1 97.88 174 THR A N 1
ATOM 1394 C CA . THR A 1 174 ? -3.596 7.172 -3.703 1 97.88 174 THR A CA 1
ATOM 1395 C C . THR A 1 174 ? -4.16 6.91 -2.311 1 97.88 174 THR A C 1
ATOM 1397 O O . THR A 1 174 ? -5.277 6.402 -2.172 1 97.88 174 THR A O 1
ATOM 1400 N N . PHE A 1 175 ? -3.412 7.227 -1.312 1 98.38 175 PHE A N 1
ATOM 1401 C CA . PHE A 1 175 ? -3.834 7.039 0.072 1 98.38 175 PHE A CA 1
ATOM 1402 C C . PHE A 1 175 ? -5.16 7.742 0.333 1 98.38 175 PHE A C 1
ATOM 1404 O O . PHE A 1 175 ? -6.09 7.145 0.879 1 98.38 175 PHE A O 1
ATOM 1411 N N . LEU A 1 176 ? -5.262 8.992 -0.185 1 98.75 176 LEU A N 1
ATOM 1412 C CA . LEU A 1 176 ? -6.418 9.82 0.149 1 98.75 176 LEU A CA 1
ATOM 1413 C C . LEU A 1 176 ? -7.602 9.484 -0.751 1 98.75 176 LEU A C 1
ATOM 1415 O O . LEU A 1 176 ? -8.758 9.555 -0.317 1 98.75 176 LEU A O 1
ATOM 1419 N N . THR A 1 177 ? -7.371 9.078 -1.984 1 98.25 177 THR A N 1
ATOM 1420 C CA . THR A 1 177 ? -8.469 8.914 -2.928 1 98.25 177 THR A CA 1
ATOM 1421 C C . THR A 1 177 ? -8.938 7.465 -2.965 1 98.25 177 THR A C 1
ATOM 1423 O O . THR A 1 177 ? -10.117 7.191 -3.201 1 98.25 177 THR A O 1
ATOM 1426 N N . LYS A 1 178 ? -8.031 6.5 -2.709 1 97.31 178 LYS A N 1
ATOM 1427 C CA . LYS A 1 178 ? -8.406 5.102 -2.906 1 97.31 178 LYS A CA 1
ATOM 1428 C C . LYS A 1 178 ? -8.5 4.367 -1.573 1 97.31 178 LYS A C 1
ATOM 1430 O O . LYS A 1 178 ? -9.305 3.445 -1.424 1 97.31 178 LYS A O 1
ATOM 1435 N N . LEU A 1 179 ? -7.68 4.734 -0.611 1 97.19 179 LEU A N 1
ATOM 1436 C CA . LEU A 1 179 ? -7.66 3.982 0.639 1 97.19 179 LEU A CA 1
ATOM 1437 C C . LEU A 1 179 ? -8.594 4.609 1.667 1 97.19 179 LEU A C 1
ATOM 1439 O O . LEU A 1 179 ? -9.547 3.973 2.115 1 97.19 179 LEU A O 1
ATOM 1443 N N . THR A 1 180 ? -8.344 5.938 1.927 1 97.81 180 THR A N 1
ATOM 1444 C CA . THR A 1 180 ? -9.195 6.566 2.926 1 97.81 180 THR A CA 1
ATOM 1445 C C . THR A 1 180 ? -10.445 7.156 2.275 1 97.81 180 THR A C 1
ATOM 1447 O O . THR A 1 180 ? -11.453 7.395 2.951 1 97.81 180 THR A O 1
ATOM 1450 N N . ARG A 1 181 ? -10.352 7.516 0.962 1 97.19 181 ARG A N 1
ATOM 1451 C CA . ARG A 1 181 ? -11.43 8.156 0.215 1 97.19 181 ARG A CA 1
ATOM 1452 C C . ARG A 1 181 ? -11.914 9.422 0.922 1 97.19 181 ARG A C 1
ATOM 1454 O O . ARG A 1 181 ? -13.109 9.586 1.169 1 97.19 181 ARG A O 1
ATOM 1461 N N . THR A 1 182 ? -10.93 10.234 1.174 1 97.81 182 THR A N 1
ATOM 1462 C CA . THR A 1 182 ? -11.18 11.461 1.919 1 97.81 182 THR A CA 1
ATOM 1463 C C . THR A 1 182 ? -10.781 12.68 1.098 1 97.81 182 THR A C 1
ATOM 1465 O O . THR A 1 182 ? -9.688 13.227 1.281 1 97.81 182 THR A O 1
ATOM 1468 N N . PRO A 1 183 ? -11.656 13.227 0.297 1 96.69 183 PRO A N 1
ATOM 1469 C CA . PRO A 1 183 ? -11.32 14.391 -0.528 1 96.69 183 PRO A CA 1
ATOM 1470 C C . PRO A 1 183 ? -11.336 15.695 0.259 1 96.69 183 PRO A C 1
ATOM 1472 O O . PRO A 1 183 ? -10.734 16.688 -0.17 1 96.69 183 PRO A O 1
ATOM 1475 N N . PHE A 1 184 ? -12.102 15.734 1.344 1 98.62 184 PHE A N 1
ATOM 1476 C CA . PHE A 1 184 ? -12.148 16.922 2.203 1 98.62 184 PHE A CA 1
ATOM 1477 C C . PHE A 1 184 ? -11.57 16.609 3.578 1 98.62 184 PHE A C 1
ATOM 1479 O O . PHE A 1 184 ? -12.125 15.797 4.324 1 98.62 184 PHE A O 1
ATOM 1486 N N . ILE A 1 185 ? -10.492 17.234 3.912 1 98.88 185 ILE A N 1
ATOM 1487 C CA . ILE A 1 185 ? -9.758 16.984 5.148 1 98.88 185 ILE A CA 1
ATOM 1488 C C . ILE A 1 185 ? -9.844 18.203 6.059 1 98.88 185 ILE A C 1
ATOM 1490 O O . ILE A 1 185 ? -9.367 19.297 5.707 1 98.88 185 ILE A O 1
ATOM 1494 N N . ASP A 1 186 ? -10.438 18.016 7.211 1 98.81 186 ASP A N 1
ATOM 1495 C CA . ASP A 1 186 ? -10.555 19.094 8.18 1 98.81 186 ASP A CA 1
ATOM 1496 C C . ASP A 1 186 ? -9.227 19.344 8.898 1 98.81 186 ASP A C 1
ATOM 1498 O O . ASP A 1 186 ? -8.852 20.484 9.133 1 98.81 186 ASP A O 1
ATOM 1502 N N . GLN A 1 187 ? -8.547 18.266 9.242 1 98.69 187 GLN A N 1
ATOM 1503 C CA . GLN A 1 187 ? -7.289 18.328 9.977 1 98.69 187 GLN A CA 1
ATOM 1504 C C . GLN A 1 187 ? -6.27 17.344 9.406 1 98.69 187 GLN A C 1
ATOM 1506 O O . GLN A 1 187 ? -6.551 16.141 9.289 1 98.69 187 GLN A O 1
ATOM 1511 N N . PHE A 1 188 ? -5.172 17.859 9.031 1 98.69 188 PHE A N 1
ATOM 1512 C CA . PHE A 1 188 ? -4.043 17.062 8.555 1 98.69 188 PHE A CA 1
ATOM 1513 C C . PHE A 1 188 ? -2.861 17.188 9.516 1 98.69 188 PHE A C 1
ATOM 1515 O O . PHE A 1 188 ? -2.234 18.25 9.602 1 98.69 188 PHE A O 1
ATOM 1522 N N . LEU A 1 189 ? -2.57 16.125 10.25 1 97.88 189 LEU A N 1
ATOM 1523 C CA . LEU A 1 189 ? -1.41 16.062 11.133 1 97.88 189 LEU A CA 1
ATOM 1524 C C . LEU A 1 189 ? -0.233 15.383 10.438 1 97.88 189 LEU A C 1
ATOM 1526 O O . LEU A 1 189 ? -0.25 14.172 10.211 1 97.88 189 LEU A O 1
ATOM 1530 N N . MET A 1 190 ? 0.782 16.172 10.133 1 97 190 MET A N 1
ATOM 1531 C CA . MET A 1 190 ? 1.916 15.68 9.352 1 97 190 MET A CA 1
ATOM 1532 C C . MET A 1 190 ? 3.195 15.695 10.18 1 97 190 MET A C 1
ATOM 1534 O O . MET A 1 190 ? 3.807 16.75 10.367 1 97 190 MET A O 1
ATOM 1538 N N . ASP A 1 191 ? 3.602 14.633 10.641 1 94.19 191 ASP A N 1
ATOM 1539 C CA . ASP A 1 191 ? 4.848 14.391 11.367 1 94.19 191 ASP A CA 1
ATOM 1540 C C . ASP A 1 191 ? 5.531 13.117 10.883 1 94.19 191 ASP A C 1
ATOM 1542 O O . ASP A 1 191 ? 5.551 12.109 11.586 1 94.19 191 ASP A O 1
ATOM 1546 N N . ASN A 1 192 ? 6.141 13.164 9.664 1 90.69 192 ASN A N 1
ATOM 1547 C CA . ASN A 1 192 ? 6.535 12 8.883 1 90.69 192 ASN A CA 1
ATOM 1548 C C . ASN A 1 192 ? 8.047 11.828 8.852 1 90.69 192 ASN A C 1
ATOM 1550 O O . ASN A 1 192 ? 8.578 11.094 8.016 1 90.69 192 ASN A O 1
ATOM 1554 N N . GLU A 1 193 ? 8.773 12.547 9.539 1 92.06 193 GLU A N 1
ATOM 1555 C CA . GLU A 1 193 ? 10.227 12.406 9.656 1 92.06 193 GLU A CA 1
ATOM 1556 C C . GLU A 1 193 ? 10.914 12.656 8.32 1 92.06 193 GLU A C 1
ATOM 1558 O O . GLU A 1 193 ? 11.797 11.898 7.918 1 92.06 193 GLU A O 1
ATOM 1563 N N . GLY A 1 194 ? 10.406 13.617 7.539 1 93.69 194 GLY A N 1
ATOM 1564 C CA . GLY A 1 194 ? 11.094 14.023 6.32 1 93.69 194 GLY A CA 1
ATOM 1565 C C . GLY A 1 194 ? 10.172 14.109 5.117 1 93.69 194 GLY A C 1
ATOM 1566 O O . GLY A 1 194 ? 10.328 14.992 4.273 1 93.69 194 GLY A O 1
ATOM 1567 N N . ALA A 1 195 ? 9.156 13.289 5.023 1 95 195 ALA A N 1
ATOM 1568 C CA . ALA A 1 195 ? 8.273 13.227 3.859 1 95 195 ALA A CA 1
ATOM 1569 C C . ALA A 1 195 ? 7.457 14.508 3.721 1 95 195 ALA A C 1
ATOM 1571 O O . ALA A 1 195 ? 6.914 14.789 2.65 1 95 195 ALA A O 1
ATOM 1572 N N . GLU A 1 196 ? 7.375 15.336 4.785 1 96.31 196 GLU A N 1
ATOM 1573 C CA . GLU A 1 196 ? 6.598 16.578 4.742 1 96.31 196 GLU A CA 1
ATOM 1574 C C . GLU A 1 196 ? 7.152 17.547 3.703 1 96.31 196 GLU A C 1
ATOM 1576 O O . GLU A 1 196 ? 6.406 18.328 3.119 1 96.31 196 GLU A O 1
ATOM 1581 N N . TYR A 1 197 ? 8.43 17.453 3.404 1 96.69 197 TYR A N 1
ATOM 1582 C CA . TYR A 1 197 ? 9.055 18.344 2.434 1 96.69 197 TYR A CA 1
ATOM 1583 C C . TYR A 1 197 ? 8.578 18.031 1.021 1 96.69 197 TYR A C 1
ATOM 1585 O O . TYR A 1 197 ? 8.633 18.891 0.139 1 96.69 197 TYR A O 1
ATOM 1593 N N . ASP A 1 198 ? 8.148 16.828 0.817 1 96.31 198 ASP A N 1
ATOM 1594 C CA . ASP A 1 198 ? 7.66 16.438 -0.501 1 96.31 198 ASP A CA 1
ATOM 1595 C C . ASP A 1 198 ? 6.145 16.594 -0.592 1 96.31 198 ASP A C 1
ATOM 1597 O O . ASP A 1 198 ? 5.602 16.828 -1.673 1 96.31 198 ASP A O 1
ATOM 1601 N N . LEU A 1 199 ? 5.449 16.469 0.501 1 97.62 199 LEU A N 1
ATOM 1602 C CA . LEU A 1 199 ? 3.994 16.406 0.501 1 97.62 199 LEU A CA 1
ATOM 1603 C C . LEU A 1 199 ? 3.387 17.797 0.459 1 97.62 199 LEU A C 1
ATOM 1605 O O . LEU A 1 199 ? 2.426 18.047 -0.274 1 97.62 199 LEU A O 1
ATOM 1609 N N . LEU A 1 200 ? 3.906 18.75 1.175 1 97.44 200 LEU A N 1
ATOM 1610 C CA . LEU A 1 200 ? 3.293 20.062 1.295 1 97.44 200 LEU A CA 1
ATOM 1611 C C . LEU A 1 200 ? 3.264 20.766 -0.054 1 97.44 200 LEU A C 1
ATOM 1613 O O . LEU A 1 200 ? 2.258 21.391 -0.415 1 97.44 200 LEU A O 1
ATOM 1617 N N . PRO A 1 201 ? 4.348 20.703 -0.902 1 96.81 201 PRO A N 1
ATOM 1618 C CA . PRO A 1 201 ? 4.301 21.344 -2.219 1 96.81 201 PRO A CA 1
ATOM 1619 C C . PRO A 1 201 ? 3.186 20.797 -3.104 1 96.81 201 PRO A C 1
ATOM 1621 O O . PRO A 1 201 ? 2.699 21.5 -3.994 1 96.81 201 PRO A O 1
ATOM 1624 N N . MET A 1 202 ? 2.746 19.594 -2.857 1 97.88 202 MET A N 1
ATOM 1625 C CA . MET A 1 202 ? 1.686 18.969 -3.65 1 97.88 202 MET A CA 1
ATOM 1626 C C . MET A 1 202 ? 0.349 19.656 -3.4 1 97.88 202 MET A C 1
ATOM 1628 O O . MET A 1 202 ? -0.604 19.469 -4.16 1 97.88 202 MET A O 1
ATOM 1632 N N . MET A 1 203 ? 0.26 20.469 -2.389 1 97.44 203 MET A N 1
ATOM 1633 C CA . MET A 1 203 ? -0.979 21.125 -1.988 1 97.44 203 MET A CA 1
ATOM 1634 C C . MET A 1 203 ? -1.061 22.531 -2.572 1 97.44 203 MET A C 1
ATOM 1636 O O . MET A 1 203 ? -2.033 23.25 -2.336 1 97.44 203 MET A O 1
ATOM 1640 N N . GLY A 1 204 ? -0.076 22.922 -3.297 1 96.19 204 GLY A N 1
ATOM 1641 C CA . GLY A 1 204 ? -0.069 24.234 -3.941 1 96.19 204 GLY A CA 1
ATOM 1642 C C . GLY A 1 204 ? -1.083 24.344 -5.062 1 96.19 204 GLY A C 1
ATOM 1643 O O . GLY A 1 204 ? -1.719 23.359 -5.438 1 96.19 204 GLY A O 1
ATOM 1644 N N . ARG A 1 205 ? -1.177 25.547 -5.57 1 94.94 205 ARG A N 1
ATOM 1645 C CA . ARG A 1 205 ? -2.119 25.812 -6.652 1 94.94 205 ARG A CA 1
ATOM 1646 C C . ARG A 1 205 ? -1.81 24.938 -7.871 1 94.94 205 ARG A C 1
ATOM 1648 O O . ARG A 1 205 ? -0.652 24.828 -8.273 1 94.94 205 ARG A O 1
ATOM 1655 N N . ALA A 1 206 ? -2.82 24.344 -8.383 1 95.44 206 ALA A N 1
ATOM 1656 C CA . ALA A 1 206 ? -2.734 23.5 -9.562 1 95.44 206 ALA A CA 1
ATOM 1657 C C . ALA A 1 206 ? -1.807 22.312 -9.32 1 95.44 206 ALA A C 1
ATOM 1659 O O . ALA A 1 206 ? -1.266 21.734 -10.266 1 95.44 206 ALA A O 1
ATOM 1660 N N . GLY A 1 207 ? -1.567 21.984 -8.078 1 96.75 207 GLY A N 1
ATOM 1661 C CA . GLY A 1 207 ? -0.779 20.812 -7.723 1 96.75 207 GLY A CA 1
ATOM 1662 C C . GLY A 1 207 ? -1.585 19.531 -7.727 1 96.75 207 GLY A C 1
ATOM 1663 O O . GLY A 1 207 ? -2.727 19.5 -8.188 1 96.75 207 GLY A O 1
ATOM 1664 N N . ALA A 1 208 ? -0.993 18.5 -7.211 1 98.12 208 ALA A N 1
ATOM 1665 C CA . ALA A 1 208 ? -1.586 17.172 -7.254 1 98.12 208 ALA A CA 1
ATOM 1666 C C . ALA A 1 208 ? -2.893 17.125 -6.465 1 98.12 208 ALA A C 1
ATOM 1668 O O . ALA A 1 208 ? -3.84 16.438 -6.859 1 98.12 208 ALA A O 1
ATOM 1669 N N . PHE A 1 209 ? -2.959 17.844 -5.371 1 98.62 209 PHE A N 1
ATOM 1670 C CA . PHE A 1 209 ? -4.188 17.844 -4.582 1 98.62 209 PHE A CA 1
ATOM 1671 C C . PHE A 1 209 ? -5.328 18.484 -5.367 1 98.62 209 PHE A C 1
ATOM 1673 O O . PHE A 1 209 ? -6.43 17.938 -5.426 1 98.62 209 PHE A O 1
ATOM 1680 N N . ASP A 1 210 ? -5.047 19.641 -6.008 1 98.31 210 ASP A N 1
ATOM 1681 C CA . ASP A 1 210 ? -6.055 20.297 -6.832 1 98.31 210 ASP A CA 1
ATOM 1682 C C . ASP A 1 210 ? -6.523 19.391 -7.965 1 98.31 210 ASP A C 1
ATOM 1684 O O . ASP A 1 210 ? -7.727 19.25 -8.203 1 98.31 210 ASP A O 1
ATOM 1688 N N . HIS A 1 211 ? -5.625 18.766 -8.617 1 98.38 211 HIS A N 1
ATOM 1689 C CA . HIS A 1 211 ? -5.934 17.922 -9.766 1 98.38 211 HIS A CA 1
ATOM 1690 C C . HIS A 1 211 ? -6.789 16.719 -9.359 1 98.38 211 HIS A C 1
ATOM 1692 O O . HIS A 1 211 ? -7.438 16.094 -10.211 1 98.38 211 HIS A O 1
ATOM 1698 N N . ASN A 1 212 ? -6.812 16.406 -8.047 1 98.44 212 ASN A N 1
ATOM 1699 C CA . ASN A 1 212 ? -7.566 15.258 -7.582 1 98.44 212 ASN A CA 1
ATOM 1700 C C . ASN A 1 212 ? -8.727 15.664 -6.676 1 98.44 212 ASN A C 1
ATOM 1702 O O . ASN A 1 212 ? -9.312 14.828 -5.988 1 98.44 212 ASN A O 1
ATOM 1706 N N . GLY A 1 213 ? -9.008 16.953 -6.598 1 98.38 213 GLY A N 1
ATOM 1707 C CA . GLY A 1 213 ? -10.148 17.469 -5.863 1 98.38 213 GLY A CA 1
ATOM 1708 C C . GLY A 1 213 ? -10.008 17.328 -4.359 1 98.38 213 GLY A C 1
ATOM 1709 O O . GLY A 1 213 ? -10.992 17.125 -3.652 1 98.38 213 GLY A O 1
ATOM 1710 N N . ILE A 1 214 ? -8.789 17.406 -3.826 1 98.81 214 ILE A N 1
ATOM 1711 C CA . ILE A 1 214 ? -8.539 17.25 -2.398 1 98.81 214 ILE A CA 1
ATOM 1712 C C . ILE A 1 214 ? -8.406 18.609 -1.739 1 98.81 214 ILE A C 1
ATOM 1714 O O . ILE A 1 214 ? -7.637 19.469 -2.203 1 98.81 214 ILE A O 1
ATOM 1718 N N . ILE A 1 215 ? -9.156 18.844 -0.716 1 98.75 215 ILE A N 1
ATOM 1719 C CA . ILE A 1 215 ? -9.133 20.078 0.047 1 98.75 215 ILE A CA 1
ATOM 1720 C C . ILE A 1 215 ? -8.648 19.812 1.471 1 98.75 215 ILE A C 1
ATOM 1722 O O . ILE A 1 215 ? -9.094 18.844 2.105 1 98.75 215 ILE A O 1
ATOM 1726 N N . VAL A 1 216 ? -7.742 20.594 1.964 1 98.88 216 VAL A N 1
ATOM 1727 C CA . VAL A 1 216 ? -7.266 20.484 3.338 1 98.88 216 VAL A CA 1
ATOM 1728 C C . VAL A 1 216 ? -7.473 21.812 4.062 1 98.88 216 VAL A C 1
ATOM 1730 O O . VAL A 1 216 ? -6.953 22.859 3.637 1 98.88 216 VAL A O 1
ATOM 1733 N N . CYS A 1 217 ? -8.148 21.812 5.199 1 98.81 217 CYS A N 1
ATOM 1734 C CA . CYS A 1 217 ? -8.508 23.047 5.891 1 98.81 217 CYS A CA 1
ATOM 1735 C C . CYS A 1 217 ? -7.43 23.438 6.891 1 98.81 217 CYS A C 1
ATOM 1737 O O . CYS A 1 217 ? -7.035 24.609 6.949 1 98.81 217 CYS A O 1
ATOM 1739 N N . GLN A 1 218 ? -6.988 22.484 7.691 1 98.44 218 GLN A N 1
ATOM 1740 C CA . GLN A 1 218 ? -6.016 22.75 8.75 1 98.44 218 GLN A CA 1
ATOM 1741 C C . GLN A 1 218 ? -4.855 21.766 8.695 1 98.44 218 GLN A C 1
ATOM 1743 O O . GLN A 1 218 ? -5.07 20.562 8.531 1 98.44 218 GLN A O 1
ATOM 1748 N N . ILE A 1 219 ? -3.641 22.281 8.812 1 98.25 219 ILE A N 1
ATOM 1749 C CA . ILE A 1 219 ? -2.461 21.422 8.734 1 98.25 219 ILE A CA 1
ATOM 1750 C C . ILE A 1 219 ? -1.531 21.719 9.914 1 98.25 219 ILE A C 1
ATOM 1752 O O . ILE A 1 219 ? -1.157 22.859 10.141 1 98.25 219 ILE A O 1
ATOM 1756 N N . ASN A 1 220 ? -1.234 20.75 10.734 1 96.31 220 ASN A N 1
ATOM 1757 C CA . ASN A 1 220 ? -0.046 20.75 11.578 1 96.31 220 ASN A CA 1
ATOM 1758 C C . ASN A 1 220 ? 1.124 20.047 10.914 1 96.31 220 ASN A C 1
ATOM 1760 O O . ASN A 1 220 ? 1.03 18.859 10.594 1 96.31 220 ASN A O 1
ATOM 1764 N N . VAL A 1 221 ? 2.184 20.75 10.719 1 96.38 221 VAL A N 1
ATOM 1765 C CA . VAL A 1 221 ? 3.318 20.094 10.07 1 96.38 221 VAL A CA 1
ATOM 1766 C C . VAL A 1 221 ? 4.582 20.328 10.891 1 96.38 221 VAL A C 1
ATOM 1768 O O . VAL A 1 221 ? 4.809 21.438 11.398 1 96.38 221 VAL A O 1
ATOM 1771 N N . GLU A 1 222 ? 5.336 19.312 11.109 1 93.62 222 GLU A N 1
ATOM 1772 C CA . GLU A 1 222 ? 6.676 19.391 11.68 1 93.62 222 GLU A CA 1
ATOM 1773 C C . GLU A 1 222 ? 7.746 19.266 10.602 1 93.62 222 GLU A C 1
ATOM 1775 O O . GLU A 1 222 ? 7.945 18.172 10.047 1 93.62 222 GLU A O 1
ATOM 1780 N N . PHE A 1 223 ? 8.422 20.344 10.359 1 94 223 PHE A N 1
ATOM 1781 C CA . PHE A 1 223 ? 9.57 20.297 9.461 1 94 223 PHE A CA 1
ATOM 1782 C C . PHE A 1 223 ? 10.828 19.859 10.195 1 94 223 PHE A C 1
ATOM 1784 O O . PHE A 1 223 ? 11.375 20.625 11 1 94 223 PHE A O 1
ATOM 1791 N N . HIS A 1 224 ? 11.273 18.703 9.828 1 92.25 224 HIS A N 1
ATOM 1792 C CA . HIS A 1 224 ? 12.383 18.109 10.57 1 92.25 224 HIS A CA 1
ATOM 1793 C C . HIS A 1 224 ? 13.719 18.672 10.102 1 92.25 224 HIS A C 1
ATOM 1795 O O . HIS A 1 224 ? 13.938 18.859 8.898 1 92.25 224 HIS A O 1
ATOM 1801 N N . TYR A 1 225 ? 14.555 18.969 11.008 1 89.75 225 TYR A N 1
ATOM 1802 C CA . TYR A 1 225 ? 15.93 19.344 10.688 1 89.75 225 TYR A CA 1
ATOM 1803 C C . TYR A 1 225 ? 16.797 18.125 10.461 1 89.75 225 TYR A C 1
ATOM 1805 O O . TYR A 1 225 ? 16.438 17.016 10.875 1 89.75 225 TYR A O 1
ATOM 1813 N N . GLY A 1 226 ? 17.875 18.266 9.711 1 84.56 226 GLY A N 1
ATOM 1814 C CA . GLY A 1 226 ? 18.891 17.219 9.656 1 84.56 226 GLY A CA 1
ATOM 1815 C C . GLY A 1 226 ? 18.859 16.422 8.367 1 84.56 226 GLY A C 1
ATOM 1816 O O . GLY A 1 226 ? 19.828 15.742 8.031 1 84.56 226 GLY A O 1
ATOM 1817 N N . HIS A 1 227 ? 17.734 16.531 7.66 1 85.56 227 HIS A N 1
ATOM 1818 C CA . HIS A 1 227 ? 17.703 15.859 6.367 1 85.56 227 HIS A CA 1
ATOM 1819 C C . HIS A 1 227 ? 18.531 16.609 5.332 1 85.56 227 HIS A C 1
ATOM 1821 O O . HIS A 1 227 ? 18.844 17.797 5.523 1 85.56 227 HIS A O 1
ATOM 1827 N N . ALA A 1 228 ? 18.828 15.922 4.254 1 87.56 228 ALA A N 1
ATOM 1828 C CA . ALA A 1 228 ? 19.625 16.547 3.199 1 87.56 228 ALA A CA 1
ATOM 1829 C C . ALA A 1 228 ? 18.906 17.75 2.605 1 87.56 228 ALA A C 1
ATOM 1831 O O . ALA A 1 228 ? 17.719 17.656 2.271 1 87.56 228 ALA A O 1
ATOM 1832 N N . ASN A 1 229 ? 19.562 18.922 2.598 1 94.44 229 ASN A N 1
ATOM 1833 C CA . ASN A 1 229 ? 19.062 20.141 1.965 1 94.44 229 ASN A CA 1
ATOM 1834 C C . ASN A 1 229 ? 17.75 20.594 2.578 1 94.44 229 ASN A C 1
ATOM 1836 O O . ASN A 1 229 ? 16.906 21.156 1.884 1 94.44 229 ASN A O 1
ATOM 1840 N N . PHE A 1 230 ? 17.547 20.281 3.82 1 94.25 230 PHE A N 1
ATOM 1841 C CA . PHE A 1 230 ? 16.25 20.562 4.426 1 94.25 230 PHE A CA 1
ATOM 1842 C C . PHE A 1 230 ? 15.977 22.047 4.465 1 94.25 230 PHE A C 1
ATOM 1844 O O . PHE A 1 230 ? 14.836 22.484 4.266 1 94.25 230 PHE A O 1
ATOM 1851 N N . LYS A 1 231 ? 17.047 22.906 4.637 1 96 231 LYS A N 1
ATOM 1852 C CA . LYS A 1 231 ? 16.828 24.344 4.688 1 96 231 LYS A CA 1
ATOM 1853 C C . LYS A 1 231 ? 16.438 24.891 3.32 1 96 231 LYS A C 1
ATOM 1855 O O . LYS A 1 231 ? 15.547 25.75 3.219 1 96 231 LYS A O 1
ATOM 1860 N N . GLU A 1 232 ? 17.062 24.422 2.281 1 97.5 232 GLU A N 1
ATOM 1861 C CA . GLU A 1 232 ? 16.719 24.828 0.918 1 97.5 232 GLU A CA 1
ATOM 1862 C C . GLU A 1 232 ? 15.297 24.422 0.563 1 97.5 232 GLU A C 1
ATOM 1864 O O . GLU A 1 232 ? 14.547 25.203 -0.016 1 97.5 232 GLU A O 1
ATOM 1869 N N . ARG A 1 233 ? 14.961 23.219 0.948 1 97.06 233 ARG A N 1
ATOM 1870 C CA . ARG A 1 233 ? 13.625 22.719 0.668 1 97.06 233 ARG A CA 1
ATOM 1871 C C . ARG A 1 233 ? 12.57 23.484 1.461 1 97.06 233 ARG A C 1
ATOM 1873 O O . ARG A 1 233 ? 11.492 23.797 0.94 1 97.06 233 ARG A O 1
ATOM 1880 N N . PHE A 1 234 ? 12.953 23.812 2.656 1 97 234 PHE A N 1
ATOM 1881 C CA . PHE A 1 234 ? 12.055 24.594 3.494 1 97 234 PHE A CA 1
ATOM 1882 C C . PHE A 1 234 ? 11.82 25.984 2.891 1 97 234 PHE A C 1
ATOM 1884 O O . PHE A 1 234 ? 10.68 26.422 2.787 1 97 234 PHE A O 1
ATOM 1891 N N . ALA A 1 235 ? 12.852 26.625 2.465 1 97.94 235 ALA A N 1
ATOM 1892 C CA . ALA A 1 235 ? 12.734 27.953 1.855 1 97.94 235 ALA A CA 1
ATOM 1893 C C . ALA A 1 235 ? 11.867 27.906 0.603 1 97.94 235 ALA A C 1
ATOM 1895 O O . ALA A 1 235 ? 11.07 28.812 0.361 1 97.94 235 ALA A O 1
ATOM 1896 N N . ALA A 1 236 ? 12.023 26.859 -0.137 1 97.81 236 ALA A N 1
ATOM 1897 C CA . ALA A 1 236 ? 11.219 26.703 -1.346 1 97.81 236 ALA A CA 1
ATOM 1898 C C . ALA A 1 236 ? 9.742 26.547 -1.005 1 97.81 236 ALA A C 1
ATOM 1900 O O . ALA A 1 236 ? 8.883 27.094 -1.701 1 97.81 236 ALA A O 1
ATOM 1901 N N . ILE A 1 237 ? 9.445 25.812 0.027 1 97.81 237 ILE A N 1
ATOM 1902 C CA . ILE A 1 237 ? 8.07 25.625 0.464 1 97.81 237 ILE A CA 1
ATOM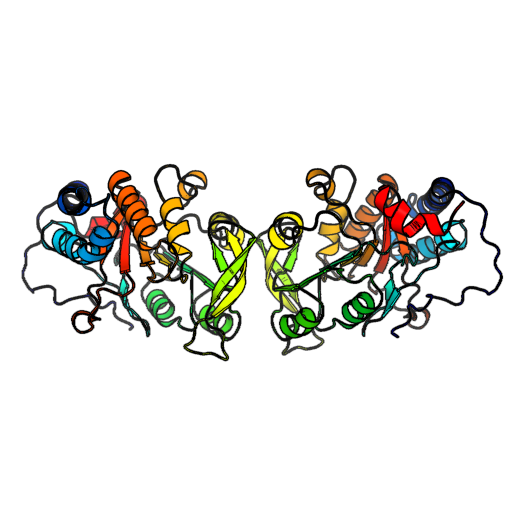 1903 C C . ILE A 1 237 ? 7.477 26.953 0.927 1 97.81 237 ILE A C 1
ATOM 1905 O O . ILE A 1 237 ? 6.355 27.297 0.555 1 97.81 237 ILE A O 1
ATOM 1909 N N . VAL A 1 238 ? 8.25 27.688 1.688 1 97.62 238 VAL A N 1
ATOM 1910 C CA . VAL A 1 238 ? 7.793 28.984 2.176 1 97.62 238 VAL A CA 1
ATOM 1911 C C . VAL A 1 238 ? 7.496 29.906 0.997 1 97.62 238 VAL A C 1
ATOM 1913 O O . VAL A 1 238 ? 6.457 30.578 0.966 1 97.62 238 VAL A O 1
ATOM 1916 N N . LYS A 1 239 ? 8.375 29.922 0.047 1 97.94 239 LYS A N 1
ATOM 1917 C CA . LYS A 1 239 ? 8.172 30.734 -1.154 1 97.94 239 LYS A CA 1
ATOM 1918 C C . LYS A 1 239 ? 6.859 30.375 -1.842 1 97.94 239 LYS A C 1
ATOM 1920 O O . LYS A 1 239 ? 6.07 31.25 -2.191 1 97.94 239 LYS A O 1
ATOM 1925 N N . CYS A 1 240 ? 6.617 29.109 -1.962 1 97.25 240 CYS A N 1
ATOM 1926 C CA . CYS A 1 240 ? 5.41 28.641 -2.625 1 97.25 240 CYS A CA 1
ATOM 1927 C C . CYS A 1 240 ? 4.164 29.031 -1.841 1 97.25 240 CYS A C 1
ATOM 1929 O O . CYS A 1 240 ? 3.17 29.469 -2.426 1 97.25 240 CYS A O 1
ATOM 1931 N N . LEU A 1 241 ? 4.246 28.891 -0.572 1 97.31 241 LEU A N 1
ATOM 1932 C CA . LEU A 1 241 ? 3.107 29.219 0.275 1 97.31 241 LEU A CA 1
ATOM 1933 C C . LEU A 1 241 ? 2.742 30.703 0.137 1 97.31 241 LEU A C 1
ATOM 1935 O O . LEU A 1 241 ? 1.562 31.047 0.037 1 97.31 241 LEU A O 1
ATOM 1939 N N . LEU A 1 242 ? 3.736 31.547 0.103 1 97.5 242 LEU A N 1
ATOM 1940 C CA . LEU A 1 242 ? 3.498 32.969 0.014 1 97.5 242 LEU A CA 1
ATOM 1941 C C . LEU A 1 242 ? 2.98 33.344 -1.369 1 97.5 242 LEU A C 1
ATOM 1943 O O . LEU A 1 242 ? 2.098 34.219 -1.493 1 97.5 242 LEU A O 1
ATOM 1947 N N . GLU A 1 243 ? 3.441 32.719 -2.359 1 97.19 243 GLU A N 1
ATOM 1948 C CA . GLU A 1 243 ? 3.029 33 -3.725 1 97.19 243 GLU A CA 1
ATOM 1949 C C . GLU A 1 243 ? 1.615 32.5 -4.004 1 97.19 243 GLU A C 1
ATOM 1951 O O . GLU A 1 243 ? 0.842 33.156 -4.703 1 97.19 243 GLU A O 1
ATOM 1956 N N . ASP A 1 244 ? 1.274 31.375 -3.451 1 97.19 244 ASP A N 1
ATOM 1957 C CA . ASP A 1 244 ? -0.007 30.719 -3.711 1 97.19 244 ASP A CA 1
ATOM 1958 C C . ASP A 1 244 ? -1.149 31.469 -3.027 1 97.19 244 ASP A C 1
ATOM 1960 O O . ASP A 1 244 ? -2.281 31.469 -3.514 1 97.19 244 ASP A O 1
ATOM 1964 N N . ARG A 1 245 ? -0.888 32.031 -1.826 1 97.62 245 ARG A N 1
ATOM 1965 C CA . ARG A 1 245 ? -1.842 32.781 -1.022 1 97.62 245 ARG A CA 1
ATOM 1966 C C . ARG A 1 245 ? -3.043 31.922 -0.643 1 97.62 245 ARG A C 1
ATOM 1968 O O . ARG A 1 245 ? -4.18 32.406 -0.649 1 97.62 245 ARG A O 1
ATOM 1975 N N . ARG A 1 246 ? -2.848 30.672 -0.453 1 98.12 246 ARG A N 1
ATOM 1976 C CA . ARG A 1 246 ? -3.918 29.766 -0.045 1 98.12 246 ARG A CA 1
ATOM 1977 C C . ARG A 1 246 ? -3.961 29.625 1.472 1 98.12 246 ARG A C 1
ATOM 1979 O O . ARG A 1 246 ? -5.035 29.672 2.076 1 98.12 246 ARG A O 1
ATOM 1986 N N . TYR A 1 247 ? -2.77 29.438 2.021 1 98.38 247 TYR A N 1
ATOM 1987 C CA . TYR A 1 247 ? -2.668 29.141 3.449 1 98.38 247 TYR A CA 1
ATOM 1988 C C . TYR A 1 247 ? -2.037 30.312 4.195 1 98.38 247 TYR A C 1
ATOM 1990 O O . TYR A 1 247 ? -1.144 30.984 3.672 1 98.38 247 TYR A O 1
ATOM 1998 N N . ALA A 1 248 ? -2.518 30.547 5.391 1 98 248 ALA A N 1
ATOM 1999 C CA . ALA A 1 248 ? -1.791 31.375 6.355 1 98 248 ALA A CA 1
ATOM 2000 C C . ALA A 1 248 ? -1.02 30.5 7.348 1 98 248 ALA A C 1
ATOM 2002 O O . ALA A 1 248 ? -1.396 29.359 7.602 1 98 248 ALA A O 1
ATOM 2003 N N . LEU A 1 249 ? 0.033 31.016 7.793 1 96.44 249 LEU A N 1
ATOM 2004 C CA . LEU A 1 249 ? 0.927 30.297 8.688 1 96.44 249 LEU A CA 1
ATOM 2005 C C . LEU A 1 249 ? 0.774 30.781 10.125 1 96.44 249 LEU A C 1
ATOM 2007 O O . LEU A 1 249 ? 0.704 32 10.359 1 96.44 249 LEU A O 1
ATOM 2011 N N . PHE A 1 250 ? 0.673 29.75 11 1 92.56 250 PHE A N 1
ATOM 2012 C CA . PHE A 1 250 ? 0.604 30.016 12.43 1 92.56 250 PHE A CA 1
ATOM 2013 C C . PHE A 1 250 ? 1.606 29.156 13.195 1 92.56 250 PHE A C 1
ATOM 2015 O O . PHE A 1 250 ? 1.958 28.062 12.742 1 92.56 250 PHE A O 1
ATOM 2022 N N . ARG A 1 251 ? 2.244 29.594 14.133 1 75.75 251 ARG A N 1
ATOM 2023 C CA . ARG A 1 251 ? 3.281 28.828 14.812 1 75.75 251 ARG A CA 1
ATOM 2024 C C . ARG A 1 251 ? 2.764 28.25 16.125 1 75.75 251 ARG A C 1
ATOM 2026 O O . ARG A 1 251 ? 1.682 28.625 16.594 1 75.75 251 ARG A O 1
ATOM 2033 N N . GLN A 1 252 ? 3.701 27.109 16.5 1 60.47 252 GLN A N 1
ATOM 2034 C CA . GLN A 1 252 ? 3.521 26.562 17.844 1 60.47 252 GLN A CA 1
ATOM 2035 C C . GLN A 1 252 ? 4.105 27.5 18.906 1 60.47 252 GLN A C 1
ATOM 2037 O O . GLN A 1 252 ? 5.223 28 18.75 1 60.47 252 GLN A O 1
ATOM 2042 N N . ARG A 1 253 ? 3.422 28.406 19.375 1 53.41 253 ARG A N 1
ATOM 2043 C CA . ARG A 1 253 ? 4.137 29.062 20.469 1 53.41 253 ARG A CA 1
ATOM 2044 C C . ARG A 1 253 ? 4.637 28.031 21.469 1 53.41 253 ARG A C 1
ATOM 2046 O O . ARG A 1 253 ? 3.844 27.297 22.062 1 53.41 253 ARG A O 1
ATOM 2053 N N . GLN A 1 254 ? 5.379 27.109 21.078 1 49 254 GLN A N 1
ATOM 2054 C CA . GLN A 1 254 ? 5.871 26.109 22.031 1 49 254 GLN A CA 1
ATOM 2055 C C . GLN A 1 254 ? 6.328 26.781 23.328 1 49 254 GLN A C 1
ATOM 2057 O O . GLN A 1 254 ? 6.672 27.969 23.344 1 49 254 GLN A O 1
ATOM 2062 N N . PHE A 1 255 ? 5.934 26.125 24.344 1 44.75 255 PHE A N 1
ATOM 2063 C CA . PHE A 1 255 ? 6.656 26.141 25.609 1 44.75 255 PHE A CA 1
ATOM 2064 C C . PHE A 1 255 ? 8.164 26.203 25.375 1 44.75 255 PHE A C 1
ATOM 2066 O O . PHE A 1 255 ? 8.945 26.25 26.328 1 44.75 255 PHE A O 1
ATOM 2073 N N . THR A 1 256 ? 8.562 25.938 24.234 1 43.88 256 THR A N 1
ATOM 2074 C CA . THR A 1 256 ? 9.992 25.781 23.969 1 43.88 256 THR A CA 1
ATOM 2075 C C . THR A 1 256 ? 10.727 27.109 24.109 1 43.88 256 THR A C 1
ATOM 2077 O O . THR A 1 256 ? 11.883 27.234 23.703 1 43.88 256 THR A O 1
ATOM 2080 N N . GLU A 1 257 ? 10.219 28.078 24.359 1 42.84 257 GLU A N 1
ATOM 2081 C CA . GLU A 1 257 ? 10.984 29.281 24.688 1 42.84 257 GLU A CA 1
ATOM 2082 C C . GLU A 1 257 ? 12.242 28.938 25.484 1 42.84 257 GLU A C 1
ATOM 2084 O O . GLU A 1 257 ? 13.234 29.672 25.422 1 42.84 257 GLU A O 1
ATOM 2089 N N . TYR A 1 258 ? 12.164 27.984 26.344 1 39.34 258 TYR A N 1
ATOM 2090 C CA . TYR A 1 258 ? 13.32 27.797 27.203 1 39.34 258 TYR A CA 1
ATOM 2091 C C . TYR A 1 258 ? 14.461 27.109 26.469 1 39.34 258 TYR A C 1
ATOM 2093 O O . TYR A 1 258 ? 15.594 27.078 26.953 1 39.34 258 TYR A O 1
ATOM 2101 N N . LEU A 1 259 ? 14.188 26.125 25.453 1 40.44 259 LEU A N 1
ATOM 2102 C CA . LEU A 1 259 ? 15.344 25.375 24.953 1 40.44 259 LEU A CA 1
ATOM 2103 C C . LEU A 1 259 ? 15.906 26.031 23.703 1 40.44 259 LEU A C 1
ATOM 2105 O O . LEU A 1 259 ? 15.164 26.656 22.938 1 40.44 259 LEU A O 1
ATOM 2109 N N . ASN A 1 260 ? 17.172 26.406 23.609 1 43.41 260 ASN A N 1
ATOM 2110 C CA . ASN A 1 260 ? 18.031 26.828 22.516 1 43.41 260 ASN A CA 1
ATOM 2111 C C . ASN A 1 260 ? 17.578 26.234 21.188 1 43.41 260 ASN A C 1
ATOM 2113 O O . ASN A 1 260 ? 17.984 25.125 20.828 1 43.41 260 ASN A O 1
ATOM 2117 N N . LEU A 1 261 ? 16.516 26.547 20.531 1 46.66 261 LEU A N 1
ATOM 2118 C CA . LEU A 1 261 ? 15.531 26.156 19.531 1 46.66 261 LEU A CA 1
ATOM 2119 C C . LEU A 1 261 ? 16.109 26.297 18.125 1 46.66 261 LEU A C 1
ATOM 2121 O O . LEU A 1 261 ? 15.422 26.047 17.141 1 46.66 261 LEU A O 1
ATOM 2125 N N . ALA A 1 262 ? 17.234 27.062 17.828 1 48.16 262 ALA A N 1
ATOM 2126 C CA . ALA A 1 262 ? 17.75 27.297 16.484 1 48.16 262 ALA A CA 1
ATOM 2127 C C . ALA A 1 262 ? 17.953 25.969 15.742 1 48.16 262 ALA A C 1
ATOM 2129 O O . ALA A 1 262 ? 17.906 25.938 14.508 1 48.16 262 ALA A O 1
ATOM 2130 N N . THR A 1 263 ? 18.219 24.953 16.328 1 55.31 263 THR A N 1
ATOM 2131 C CA . THR A 1 263 ? 18.609 23.734 15.609 1 55.31 263 THR A CA 1
ATOM 2132 C C . THR A 1 263 ? 17.516 22.672 15.719 1 55.31 263 THR A C 1
ATOM 2134 O O . THR A 1 263 ? 17.734 21.516 15.367 1 55.31 263 THR A O 1
ATOM 2137 N N . SER A 1 264 ? 16.219 23.281 15.984 1 80 264 SER A N 1
ATOM 2138 C CA . SER A 1 264 ? 15.164 22.312 16.234 1 80 264 SER A CA 1
ATOM 2139 C C . SER A 1 264 ? 14.156 22.281 15.094 1 80 264 SER A C 1
ATOM 2141 O O . SER A 1 264 ? 14.266 23.062 14.141 1 80 264 SER A O 1
ATOM 2143 N N . HIS A 1 265 ? 13.312 21.359 15.016 1 88.25 265 HIS A N 1
ATOM 2144 C CA . HIS A 1 265 ? 12.227 21.219 14.055 1 88.25 265 HIS A CA 1
ATOM 2145 C C . HIS A 1 265 ? 11.359 22.469 14.023 1 88.25 265 HIS A C 1
ATOM 2147 O O . HIS A 1 265 ? 11.266 23.188 15.023 1 88.25 265 HIS A O 1
ATOM 2153 N N . GLN A 1 266 ? 10.953 22.844 12.797 1 89.38 266 GLN A N 1
ATOM 2154 C CA . GLN A 1 266 ? 9.914 23.859 12.688 1 89.38 266 GLN A CA 1
ATOM 2155 C C . GLN A 1 266 ? 8.523 23.234 12.781 1 89.38 266 GLN A C 1
ATOM 2157 O O . GLN A 1 266 ? 8.18 22.359 11.992 1 89.38 266 GLN A O 1
ATOM 2162 N N . ARG A 1 267 ? 7.82 23.609 13.805 1 91.06 267 ARG A N 1
ATOM 2163 C CA . ARG A 1 267 ? 6.422 23.219 13.914 1 91.06 267 ARG A CA 1
ATOM 2164 C C . ARG A 1 267 ? 5.496 24.359 13.539 1 91.06 267 ARG A C 1
ATOM 2166 O O . ARG A 1 267 ? 5.566 25.438 14.125 1 91.06 267 ARG A O 1
ATOM 2173 N N . THR A 1 268 ? 4.691 24.141 12.508 1 92.31 268 THR A N 1
ATOM 2174 C CA . THR A 1 268 ? 3.887 25.219 11.953 1 92.31 268 THR A CA 1
ATOM 2175 C C . THR A 1 268 ? 2.447 24.766 11.727 1 92.31 268 THR A C 1
ATOM 2177 O O . THR A 1 268 ? 2.201 23.594 11.43 1 92.31 268 THR A O 1
ATOM 2180 N N . PHE A 1 269 ? 1.535 25.672 12 1 96.12 269 PHE A N 1
ATOM 2181 C CA . PHE A 1 269 ? 0.11 25.469 11.773 1 96.12 269 PHE A CA 1
ATOM 2182 C C . PHE A 1 269 ? -0.379 26.281 10.594 1 96.12 269 PHE A C 1
ATOM 2184 O O . PHE A 1 269 ? -0.054 27.469 10.477 1 96.12 269 PHE A O 1
ATOM 2191 N N . LEU A 1 270 ? -1.074 25.609 9.617 1 97.69 270 LEU A N 1
ATOM 2192 C CA . LEU A 1 270 ? -1.593 26.281 8.43 1 97.69 270 LEU A CA 1
ATOM 2193 C C . LEU A 1 270 ? -3.115 26.219 8.391 1 97.69 270 LEU A C 1
ATOM 2195 O O . LEU A 1 270 ? -3.705 25.188 8.711 1 97.69 270 LEU A O 1
ATOM 2199 N N . LEU A 1 271 ? -3.738 27.328 7.992 1 98.19 271 LEU A N 1
ATOM 2200 C CA . LEU A 1 271 ? -5.176 27.391 7.75 1 98.19 271 LEU A CA 1
ATOM 2201 C C . LEU A 1 271 ? -5.465 27.781 6.309 1 98.19 271 LEU A C 1
ATOM 2203 O O . LEU A 1 271 ? -4.805 28.672 5.754 1 98.19 271 LEU A O 1
ATOM 2207 N N . ASN A 1 272 ? -6.449 27.172 5.727 1 98.69 272 ASN A N 1
ATOM 2208 C CA . ASN A 1 272 ? -6.828 27.422 4.34 1 98.69 272 ASN A CA 1
ATOM 2209 C C . ASN A 1 272 ? -7.762 28.625 4.223 1 98.69 272 ASN A C 1
ATOM 2211 O O . ASN A 1 272 ? -8.945 28.531 4.57 1 98.69 272 ASN A O 1
ATOM 2215 N N . PHE A 1 2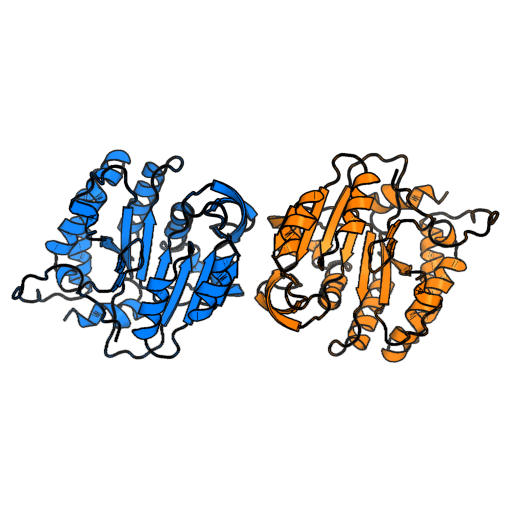73 ? -7.285 29.719 3.699 1 98.44 273 PHE A N 1
ATOM 2216 C CA . PHE A 1 273 ? -8.055 30.953 3.578 1 98.44 273 PHE A CA 1
ATOM 2217 C C . PHE A 1 273 ? -8.648 31.094 2.182 1 98.44 273 PHE A C 1
ATOM 2219 O O . PHE A 1 273 ? -9.406 32.031 1.91 1 98.44 273 PHE A O 1
ATOM 2226 N N . GLU A 1 274 ? -8.281 30.156 1.347 1 97.88 274 GLU A N 1
ATOM 2227 C CA . GLU A 1 274 ? -8.758 30.234 -0.032 1 97.88 274 GLU A CA 1
ATOM 2228 C C . GLU A 1 274 ? -10.094 29.5 -0.196 1 97.88 274 GLU A C 1
ATOM 2230 O O . GLU A 1 274 ? -11 30.016 -0.859 1 97.88 274 GLU A O 1
ATOM 2235 N N . ASN A 1 275 ? -10.203 28.328 0.328 1 98.19 275 ASN A N 1
ATOM 2236 C CA . ASN A 1 275 ? -11.398 27.516 0.13 1 98.19 275 ASN A CA 1
ATOM 2237 C C . ASN A 1 275 ? -12.578 28.062 0.941 1 98.19 275 ASN A C 1
ATOM 2239 O O . ASN A 1 275 ? -12.477 28.219 2.158 1 98.19 275 ASN A O 1
ATOM 2243 N N . ASN A 1 276 ? -13.688 28.234 0.353 1 97.94 276 ASN A N 1
ATOM 2244 C CA . ASN A 1 276 ? -14.844 28.859 0.994 1 97.94 276 ASN A CA 1
ATOM 2245 C C . ASN A 1 276 ? -15.391 27.984 2.117 1 97.94 276 ASN A C 1
ATOM 2247 O O . ASN A 1 276 ? -15.812 28.484 3.156 1 97.94 276 ASN A O 1
ATOM 2251 N N . THR A 1 277 ? -15.391 26.719 1.894 1 97.69 277 THR A N 1
ATOM 2252 C CA . THR A 1 277 ? -15.914 25.828 2.918 1 97.69 277 THR A CA 1
ATOM 2253 C C . THR A 1 277 ? -15.039 25.859 4.168 1 97.69 277 THR A C 1
ATOM 2255 O O . THR A 1 277 ? -15.547 25.859 5.289 1 97.69 277 THR A O 1
ATOM 2258 N N . CYS A 1 278 ? -13.773 25.875 4.004 1 98.31 278 CYS A N 1
ATOM 2259 C CA . CYS A 1 278 ? -12.844 25.984 5.121 1 98.31 278 CYS A CA 1
ATOM 2260 C C . CYS A 1 278 ? -13.039 27.297 5.867 1 98.31 278 CYS A C 1
ATOM 2262 O O . CYS A 1 278 ? -13.094 27.312 7.098 1 98.31 278 CYS A O 1
ATOM 2264 N N . VAL A 1 279 ? -13.164 28.375 5.141 1 97.94 279 VAL A N 1
ATOM 2265 C CA . VAL A 1 279 ? -13.328 29.703 5.73 1 97.94 279 VAL A CA 1
ATOM 2266 C C . VAL A 1 279 ? -14.641 29.75 6.512 1 97.94 279 VAL A C 1
ATOM 2268 O O . VAL A 1 279 ? -14.664 30.203 7.66 1 97.94 279 VAL A O 1
ATOM 2271 N N . GLU A 1 280 ? -15.719 29.281 5.93 1 96.88 280 GLU A N 1
ATOM 2272 C CA . GLU A 1 280 ? -17.031 29.312 6.574 1 96.88 280 GLU A CA 1
ATOM 2273 C C . GLU A 1 280 ? -17.047 28.438 7.82 1 96.88 280 GLU A C 1
ATOM 2275 O O . GLU A 1 280 ? -17.609 28.828 8.852 1 96.88 280 GLU A O 1
ATOM 2280 N N . LYS A 1 281 ? -16.422 27.391 7.758 1 96.88 281 LYS A N 1
ATOM 2281 C CA . LYS A 1 281 ? -16.5 26.406 8.836 1 96.88 281 LYS A CA 1
ATOM 2282 C C . LYS A 1 281 ? -15.594 26.797 10 1 96.88 281 LYS A C 1
ATOM 2284 O O . LYS A 1 281 ? -15.945 26.578 11.164 1 96.88 281 LYS A O 1
ATOM 2289 N N . TYR A 1 282 ? -14.461 27.438 9.703 1 97.19 282 TYR A N 1
ATOM 2290 C CA . TYR A 1 282 ? -13.484 27.516 10.781 1 97.19 282 TYR A CA 1
ATOM 2291 C C . TYR A 1 282 ? -13.047 28.953 11.023 1 97.19 282 TYR A C 1
ATOM 2293 O O . TYR A 1 282 ? -12.664 29.312 12.141 1 97.19 282 TYR A O 1
ATOM 2301 N N . ILE A 1 283 ? -13.062 29.812 10.055 1 96.94 283 ILE A N 1
ATOM 2302 C CA . ILE A 1 283 ? -12.336 31.062 10.141 1 96.94 283 ILE A CA 1
ATOM 2303 C C . ILE A 1 283 ? -13.32 32.219 10.336 1 96.94 283 ILE A C 1
ATOM 2305 O O . ILE A 1 283 ? -13.078 33.125 11.141 1 96.94 283 ILE A O 1
ATOM 2309 N N . LEU A 1 284 ? -14.477 32.188 9.719 1 95.69 284 LEU A N 1
ATOM 2310 C CA . LEU A 1 284 ? -15.43 33.281 9.633 1 95.69 284 LEU A CA 1
ATOM 2311 C C . LEU A 1 284 ? -15.938 33.688 11.023 1 95.69 284 LEU A C 1
ATOM 2313 O O . LEU A 1 284 ? -16.266 34.844 11.258 1 95.69 284 LEU A O 1
ATOM 2317 N N . GLN A 1 285 ? -15.945 32.812 11.984 1 94.69 285 GLN A N 1
ATOM 2318 C CA . GLN A 1 285 ? -16.484 33.031 13.32 1 94.69 285 GLN A CA 1
ATOM 2319 C C . GLN A 1 285 ? -15.68 34.094 14.055 1 94.69 285 GLN A C 1
ATOM 2321 O O . GLN A 1 285 ? -16.141 34.656 15.062 1 94.69 285 GLN A O 1
ATOM 2326 N N . PHE A 1 286 ? -14.539 34.5 13.523 1 94.69 286 PHE A N 1
ATOM 2327 C CA . PHE A 1 286 ? -13.672 35.438 14.234 1 94.69 286 PHE A CA 1
ATOM 2328 C C . PHE A 1 286 ? -13.695 36.812 13.57 1 94.69 286 PHE A C 1
ATOM 2330 O O . PHE A 1 286 ? -13.039 37.75 14.047 1 94.69 286 PHE A O 1
ATOM 2337 N N . PHE A 1 287 ? -14.492 36.938 12.5 1 94.31 287 PHE A N 1
ATOM 2338 C CA . PHE A 1 287 ? -14.43 38.156 11.711 1 94.31 287 PHE A CA 1
ATOM 2339 C C . PHE A 1 287 ? -15.82 38.656 11.398 1 94.31 287 PHE A C 1
ATOM 2341 O O . PHE A 1 287 ? -16.812 38 11.703 1 94.31 287 PHE A O 1
ATOM 2348 N N . GLU A 1 288 ? -15.812 40 10.883 1 84.62 288 GLU A N 1
ATOM 2349 C CA . GLU A 1 288 ? -17.062 40.656 10.523 1 84.62 288 GLU A CA 1
ATOM 2350 C C . GLU A 1 288 ? -17.547 40.188 9.148 1 84.62 288 GLU A C 1
ATOM 2352 O O . GLU A 1 288 ? -16.75 39.875 8.273 1 84.62 288 GLU A O 1
ATOM 2357 N N . MET B 1 1 ? 21.609 -30.297 1.183 1 27.11 1 MET B N 1
ATOM 2358 C CA . MET B 1 1 ? 21.328 -30.453 -0.245 1 27.11 1 MET B CA 1
ATOM 2359 C C . MET B 1 1 ? 19.844 -30.594 -0.505 1 27.11 1 MET B C 1
ATOM 2361 O O . MET B 1 1 ? 19.266 -31.656 -0.275 1 27.11 1 MET B O 1
ATOM 2365 N N . GLY B 1 2 ? 19.047 -29.75 -0.242 1 37.5 2 GLY B N 1
ATOM 2366 C CA . GLY B 1 2 ? 17.594 -29.828 -0.398 1 37.5 2 GLY B CA 1
ATOM 2367 C C . GLY B 1 2 ? 17.172 -30.25 -1.794 1 37.5 2 GLY B C 1
ATOM 2368 O O . GLY B 1 2 ? 17.328 -29.484 -2.748 1 37.5 2 GLY B O 1
ATOM 2369 N N . SER B 1 3 ? 17.125 -31.562 -2.162 1 43.34 3 SER B N 1
ATOM 2370 C CA . SER B 1 3 ? 16.922 -32.156 -3.484 1 43.34 3 SER B CA 1
ATOM 2371 C C . SER B 1 3 ? 15.523 -31.844 -4.012 1 43.34 3 SER B C 1
ATOM 2373 O O . SER B 1 3 ? 14.555 -31.828 -3.25 1 43.34 3 SER B O 1
ATOM 2375 N N . ALA B 1 4 ? 15.555 -31.234 -5.105 1 53.91 4 ALA B N 1
ATOM 2376 C CA . ALA B 1 4 ? 14.336 -31.266 -5.914 1 53.91 4 ALA B CA 1
ATOM 2377 C C . ALA B 1 4 ? 13.812 -32.688 -6.066 1 53.91 4 ALA B C 1
ATOM 2379 O O . ALA B 1 4 ? 14.586 -33.625 -6.285 1 53.91 4 ALA B O 1
ATOM 2380 N N . PHE B 1 5 ? 12.633 -33.031 -5.477 1 56.09 5 PHE B N 1
ATOM 2381 C CA . PHE B 1 5 ? 12.102 -34.406 -5.617 1 56.09 5 PHE B CA 1
ATOM 2382 C C . PHE B 1 5 ? 11.148 -34.469 -6.797 1 56.09 5 PHE B C 1
ATOM 2384 O O . PHE B 1 5 ? 10.297 -33.594 -6.977 1 56.09 5 PHE B O 1
ATOM 2391 N N . PRO B 1 6 ? 11.57 -35.406 -7.766 1 51.47 6 PRO B N 1
ATOM 2392 C CA . PRO B 1 6 ? 10.555 -35.656 -8.789 1 51.47 6 PRO B CA 1
ATOM 2393 C C . PRO B 1 6 ? 9.203 -36.062 -8.188 1 51.47 6 PRO B C 1
ATOM 2395 O O . PRO B 1 6 ? 9.148 -36.688 -7.141 1 51.47 6 PRO B O 1
ATOM 2398 N N . PHE B 1 7 ? 8.312 -35.312 -8.625 1 51.78 7 PHE B N 1
ATOM 2399 C CA . PHE B 1 7 ? 6.969 -35.625 -8.172 1 51.78 7 PHE B CA 1
ATOM 2400 C C . PHE B 1 7 ? 6.426 -36.844 -8.914 1 51.78 7 PHE B C 1
ATOM 2402 O O . PHE B 1 7 ? 6.469 -36.906 -10.141 1 51.78 7 PHE B O 1
ATOM 2409 N N . GLY B 1 8 ? 6.008 -37.875 -8.188 1 52.62 8 GLY B N 1
ATOM 2410 C CA . GLY B 1 8 ? 5.355 -39.062 -8.703 1 52.62 8 GLY B CA 1
ATOM 2411 C C . GLY B 1 8 ? 6.332 -40.094 -9.258 1 52.62 8 GLY B C 1
ATOM 2412 O O . GLY B 1 8 ? 7.508 -39.781 -9.477 1 52.62 8 GLY B O 1
ATOM 2413 N N . GLU B 1 9 ? 5.992 -41.469 -9.055 1 47.69 9 GLU B N 1
ATOM 2414 C CA . GLU B 1 9 ? 6.777 -42.594 -9.547 1 47.69 9 GLU B CA 1
ATOM 2415 C C . GLU B 1 9 ? 6.934 -42.531 -11.062 1 47.69 9 GLU B C 1
ATOM 2417 O O . GLU B 1 9 ? 5.949 -42.625 -11.797 1 47.69 9 GLU B O 1
ATOM 2422 N N . GLU B 1 10 ? 7.719 -41.719 -11.492 1 46.47 10 GLU B N 1
ATOM 2423 C CA . GLU B 1 10 ? 8.039 -41.906 -12.898 1 46.47 10 GLU B CA 1
ATOM 2424 C C . GLU B 1 10 ? 8.281 -43.406 -13.203 1 46.47 10 GLU B C 1
ATOM 2426 O O . GLU B 1 10 ? 9.094 -44.031 -12.547 1 46.47 10 GLU B O 1
ATOM 2431 N N . LYS B 1 11 ? 7.27 -44.062 -13.797 1 48.94 11 LYS B N 1
ATOM 2432 C CA . LYS B 1 11 ? 7.629 -45.406 -14.258 1 48.94 11 LYS B CA 1
ATOM 2433 C C . LYS B 1 11 ? 9 -45.406 -14.922 1 48.94 11 LYS B C 1
ATOM 2435 O O . LYS B 1 11 ? 9.242 -44.656 -15.875 1 48.94 11 LYS B O 1
ATOM 2440 N N . GLU B 1 12 ? 9.977 -45.656 -14.258 1 39.12 12 GLU B N 1
ATOM 2441 C CA . GLU B 1 12 ? 11.266 -46.125 -14.742 1 39.12 12 GLU B CA 1
ATOM 2442 C C . GLU B 1 12 ? 11.109 -46.906 -16.047 1 39.12 12 GLU B C 1
ATOM 2444 O O . GLU B 1 12 ? 10.352 -47.875 -16.094 1 39.12 12 GLU B O 1
ATOM 2449 N N . GLY B 1 13 ? 11.344 -46.031 -17.297 1 47.09 13 GLY B N 1
ATOM 2450 C CA . GLY B 1 13 ? 11.547 -46.656 -18.594 1 47.09 13 GLY B CA 1
ATOM 2451 C C . GLY B 1 13 ? 10.719 -46.031 -19.703 1 47.09 13 GLY B C 1
ATOM 2452 O O . GLY B 1 13 ? 10.664 -46.562 -20.812 1 47.09 13 GLY B O 1
ATOM 2453 N N . GLN B 1 14 ? 9.773 -45.219 -19.281 1 52.78 14 GLN B N 1
ATOM 2454 C CA . GLN B 1 14 ? 8.969 -44.812 -20.438 1 52.78 14 GLN B CA 1
ATOM 2455 C C . GLN B 1 14 ? 9.734 -43.875 -21.344 1 52.78 14 GLN B C 1
ATOM 2457 O O . GLN B 1 14 ? 10.242 -42.844 -20.891 1 52.78 14 GLN B O 1
ATOM 2462 N N . LEU B 1 15 ? 10.094 -44.281 -22.516 1 58.06 15 LEU B N 1
ATOM 2463 C CA . LEU B 1 15 ? 10.781 -43.594 -23.594 1 58.06 15 LEU B CA 1
ATOM 2464 C C . LEU B 1 15 ? 10.109 -42.25 -23.922 1 58.06 15 LEU B C 1
ATOM 2466 O O . LEU B 1 15 ? 8.875 -42.156 -23.922 1 58.06 15 LEU B O 1
ATOM 2470 N N . ARG B 1 16 ? 10.883 -41.062 -23.875 1 69.31 16 ARG B N 1
ATOM 2471 C CA . ARG B 1 16 ? 10.453 -39.75 -24.344 1 69.31 16 ARG B CA 1
ATOM 2472 C C . ARG B 1 16 ? 9.766 -39.844 -25.703 1 69.31 16 ARG B C 1
ATOM 2474 O O . ARG B 1 16 ? 10.234 -40.562 -26.594 1 69.31 16 ARG B O 1
ATOM 2481 N N . ASN B 1 17 ? 8.469 -39.406 -25.75 1 75.31 17 ASN B N 1
ATOM 2482 C CA . ASN B 1 17 ? 7.797 -39.25 -27.031 1 75.31 17 ASN B CA 1
ATOM 2483 C C . ASN B 1 17 ? 8.445 -38.125 -27.875 1 75.31 17 ASN B C 1
ATOM 2485 O O . ASN B 1 17 ? 8.562 -37 -27.406 1 75.31 17 ASN B O 1
ATOM 2489 N N . PRO B 1 18 ? 8.969 -38.531 -29.016 1 82.31 18 PRO B N 1
ATOM 2490 C CA . PRO B 1 18 ? 9.539 -37.469 -29.828 1 82.31 18 PRO B CA 1
ATOM 2491 C C . PRO B 1 18 ? 8.508 -36.406 -30.25 1 82.31 18 PRO B C 1
ATOM 2493 O O . PRO B 1 18 ? 7.504 -36.75 -30.875 1 82.31 18 PRO B O 1
ATOM 2496 N N . ALA B 1 19 ? 8.586 -35.219 -29.641 1 91.81 19 ALA B N 1
ATOM 2497 C CA . ALA B 1 19 ? 7.688 -34.125 -29.969 1 91.81 19 ALA B CA 1
ATOM 2498 C C . ALA B 1 19 ? 8.375 -32.781 -29.766 1 91.81 19 ALA B C 1
ATOM 2500 O O . ALA B 1 19 ? 9.266 -32.625 -28.922 1 91.81 19 ALA B O 1
ATOM 2501 N N . THR B 1 20 ? 7.996 -31.812 -30.672 1 95.69 20 THR B N 1
ATOM 2502 C CA . THR B 1 20 ? 8.375 -30.438 -30.422 1 95.69 20 THR B CA 1
ATOM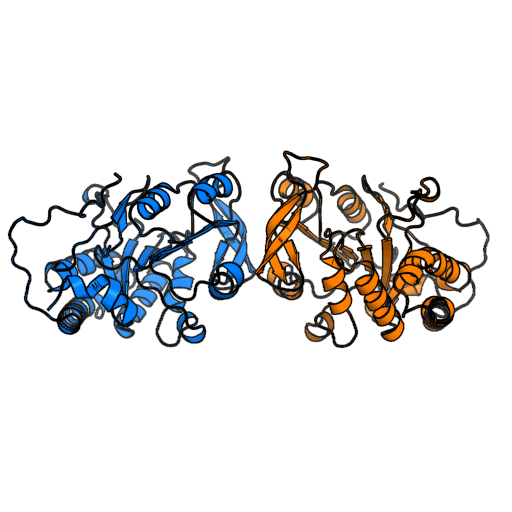 2503 C C . THR B 1 20 ? 7.512 -29.828 -29.328 1 95.69 20 THR B C 1
ATOM 2505 O O . THR B 1 20 ? 6.473 -30.391 -28.969 1 95.69 20 THR B O 1
ATOM 2508 N N . VAL B 1 21 ? 7.977 -28.75 -28.797 1 97.56 21 VAL B N 1
ATOM 2509 C CA . VAL B 1 21 ? 7.219 -28.016 -27.766 1 97.56 21 VAL B CA 1
ATOM 2510 C C . VAL B 1 21 ? 5.82 -27.703 -28.297 1 97.56 21 VAL B C 1
ATOM 2512 O O . VAL B 1 21 ? 4.828 -27.906 -27.594 1 97.56 21 VAL B O 1
ATOM 2515 N N . LYS B 1 22 ? 5.734 -27.25 -29.516 1 97.12 22 LYS B N 1
ATOM 2516 C CA . LYS B 1 22 ? 4.461 -26.891 -30.141 1 97.12 22 LYS B CA 1
ATOM 2517 C C . LYS B 1 22 ? 3.547 -28.094 -30.266 1 97.12 22 LYS B C 1
ATOM 2519 O O . LYS B 1 22 ? 2.35 -28.016 -29.984 1 97.12 22 LYS B O 1
ATOM 2524 N N . GLU B 1 23 ? 4.109 -29.172 -30.688 1 97.44 23 GLU B N 1
ATOM 2525 C CA . GLU B 1 23 ? 3.322 -30.391 -30.859 1 97.44 23 GLU B CA 1
ATOM 2526 C C . GLU B 1 23 ? 2.781 -30.891 -29.531 1 97.44 23 GLU B C 1
ATOM 2528 O O . GLU B 1 23 ? 1.632 -31.328 -29.438 1 97.44 23 GLU B O 1
ATOM 2533 N N . ALA B 1 24 ? 3.621 -30.859 -28.578 1 97.56 24 ALA B N 1
ATOM 2534 C CA . ALA B 1 24 ? 3.201 -31.266 -27.234 1 97.56 24 ALA B CA 1
ATOM 2535 C C . ALA B 1 24 ? 2.047 -30.406 -26.734 1 97.56 24 ALA B C 1
ATOM 2537 O O . ALA B 1 24 ? 1.043 -30.938 -26.234 1 97.56 24 ALA B O 1
ATOM 2538 N N . TYR B 1 25 ? 2.191 -29.109 -26.906 1 98.25 25 TYR B N 1
ATOM 2539 C CA . TYR B 1 25 ? 1.148 -28.203 -26.453 1 98.25 25 TYR B CA 1
ATOM 2540 C C . TYR B 1 25 ? -0.148 -28.422 -27.219 1 98.25 25 TYR B C 1
ATOM 2542 O O . TYR B 1 25 ? -1.229 -28.469 -26.625 1 98.25 25 TYR B O 1
ATOM 2550 N N . ASP B 1 26 ? -0.048 -28.5 -28.516 1 98.31 26 ASP B N 1
ATOM 2551 C CA . ASP B 1 26 ? -1.234 -28.656 -29.344 1 98.31 26 ASP B CA 1
ATOM 2552 C C . ASP B 1 26 ? -1.969 -29.953 -29.016 1 98.31 26 ASP B C 1
ATOM 2554 O O . ASP B 1 26 ? -3.199 -29.984 -28.953 1 98.31 26 ASP B O 1
ATOM 2558 N N . SER B 1 27 ? -1.178 -31.016 -28.828 1 97.94 27 SER B N 1
ATOM 2559 C CA . SER B 1 27 ? -1.776 -32.281 -28.438 1 97.94 27 SER B CA 1
ATOM 2560 C C . SER B 1 27 ? -2.469 -32.188 -27.094 1 97.94 27 SER B C 1
ATOM 2562 O O . SER B 1 27 ? -3.586 -32.688 -26.922 1 97.94 27 SER B O 1
ATOM 2564 N N . TRP B 1 28 ? -1.809 -31.594 -26.172 1 97.94 28 TRP B N 1
ATOM 2565 C CA . TRP B 1 28 ? -2.369 -31.391 -24.844 1 97.94 28 TRP B CA 1
ATOM 2566 C C . TRP B 1 28 ? -3.633 -30.531 -24.906 1 97.94 28 TRP B C 1
ATOM 2568 O O . TRP B 1 28 ? -4.652 -30.875 -24.312 1 97.94 28 TRP B O 1
ATOM 2578 N N . HIS B 1 29 ? -3.578 -29.422 -25.641 1 98.62 29 HIS B N 1
ATOM 2579 C CA . HIS B 1 29 ? -4.699 -28.484 -25.75 1 98.62 29 HIS B CA 1
ATOM 2580 C C . HIS B 1 29 ? -5.918 -29.156 -26.375 1 98.62 29 HIS B C 1
ATOM 2582 O O . HIS B 1 29 ? -7.047 -28.938 -25.938 1 98.62 29 HIS B O 1
ATOM 2588 N N . LYS B 1 30 ? -5.68 -29.922 -27.422 1 98.5 30 LYS B N 1
ATOM 2589 C CA . LYS B 1 30 ? -6.77 -30.672 -28.047 1 98.5 30 LYS B CA 1
ATOM 2590 C C . LYS B 1 30 ? -7.414 -31.625 -27.047 1 98.5 30 LYS B C 1
ATOM 2592 O O . LYS B 1 30 ? -8.641 -31.719 -26.969 1 98.5 30 LYS B O 1
ATOM 2597 N N . CYS B 1 31 ? -6.637 -32.281 -26.266 1 98.31 31 CYS B N 1
ATOM 2598 C CA . CYS B 1 31 ? -7.109 -33.219 -25.266 1 98.31 31 CYS B CA 1
ATOM 2599 C C . CYS B 1 31 ? -7.965 -32.531 -24.219 1 98.31 31 CYS B C 1
ATOM 2601 O O . CYS B 1 31 ? -9.125 -32.906 -24 1 98.31 31 CYS B O 1
ATOM 2603 N N . ILE B 1 32 ? -7.422 -31.547 -23.609 1 98.12 32 ILE B N 1
ATOM 2604 C CA . ILE B 1 32 ? -8.078 -30.906 -22.453 1 98.12 32 ILE B CA 1
ATOM 2605 C C . ILE B 1 32 ? -9.312 -30.156 -22.938 1 98.12 32 ILE B C 1
ATOM 2607 O O . ILE B 1 32 ? -10.336 -30.125 -22.234 1 98.12 32 ILE B O 1
ATOM 2611 N N . SER B 1 33 ? -9.242 -29.5 -24.094 1 98.19 33 SER B N 1
ATOM 2612 C CA . SER B 1 33 ? -10.398 -28.812 -24.672 1 98.19 33 SER B CA 1
ATOM 2613 C C . SER B 1 33 ? -11.508 -29.812 -25.016 1 98.19 33 SER B C 1
ATOM 2615 O O . SER B 1 33 ? -12.695 -29.5 -24.859 1 98.19 33 SER B O 1
ATOM 2617 N N . GLY B 1 34 ? -11.109 -30.922 -25.484 1 98.12 34 GLY B N 1
ATOM 2618 C CA . GLY B 1 34 ? -12.086 -31.953 -25.812 1 98.12 34 GLY B CA 1
ATOM 2619 C C . GLY B 1 34 ? -12.898 -32.406 -24.609 1 98.12 34 GLY B C 1
ATOM 2620 O O . GLY B 1 34 ? -14.07 -32.75 -24.734 1 98.12 34 GLY B O 1
ATOM 2621 N N . ILE B 1 35 ? -12.297 -32.312 -23.453 1 97.81 35 ILE B N 1
ATOM 2622 C CA . ILE B 1 35 ? -12.945 -32.781 -22.234 1 97.81 35 ILE B CA 1
ATOM 2623 C C . ILE B 1 35 ? -13.727 -31.641 -21.594 1 97.81 35 ILE B C 1
ATOM 2625 O O . ILE B 1 35 ? -14.891 -31.812 -21.234 1 97.81 35 ILE B O 1
ATOM 2629 N N . LEU B 1 36 ? -13.141 -30.484 -21.469 1 97.69 36 LEU B N 1
ATOM 2630 C CA . LEU B 1 36 ? -13.688 -29.438 -20.625 1 97.69 36 LEU B CA 1
ATOM 2631 C C . LEU B 1 36 ? -14.586 -28.5 -21.422 1 97.69 36 LEU B C 1
ATOM 2633 O O . LEU B 1 36 ? -15.562 -27.953 -20.891 1 97.69 36 LEU B O 1
ATOM 2637 N N . SER B 1 37 ? -14.344 -28.234 -22.703 1 97.5 37 SER B N 1
ATOM 2638 C CA . SER B 1 37 ? -15.078 -27.25 -23.5 1 97.5 37 SER B CA 1
ATOM 2639 C C . SER B 1 37 ? -16.562 -27.594 -23.547 1 97.5 37 SER B C 1
ATOM 2641 O O . SER B 1 37 ? -17.422 -26.719 -23.422 1 97.5 37 SER B O 1
ATOM 2643 N N . PRO B 1 38 ? -16.953 -28.844 -23.703 1 97.69 38 PRO B N 1
ATOM 2644 C CA . PRO B 1 38 ? -18.375 -29.172 -23.797 1 97.69 38 PRO B CA 1
ATOM 2645 C C . PRO B 1 38 ? -19.141 -28.938 -22.5 1 97.69 38 PRO B C 1
ATOM 2647 O O . PRO B 1 38 ? -20.375 -28.891 -22.5 1 97.69 38 PRO B O 1
ATOM 2650 N N . ILE B 1 39 ? -18.375 -28.797 -21.422 1 97.69 39 ILE B N 1
ATOM 2651 C CA . ILE B 1 39 ? -19.078 -28.719 -20.141 1 97.69 39 ILE B CA 1
ATOM 2652 C C . ILE B 1 39 ? -18.859 -27.344 -19.516 1 97.69 39 ILE B C 1
ATOM 2654 O O . ILE B 1 39 ? -19.188 -27.125 -18.344 1 97.69 39 ILE B O 1
ATOM 2658 N N . LEU B 1 40 ? -18.328 -26.422 -20.188 1 97 40 LEU B N 1
ATOM 2659 C CA . LEU B 1 40 ? -17.938 -25.125 -19.641 1 97 40 LEU B CA 1
ATOM 2660 C C . LEU B 1 40 ? -19.156 -24.344 -19.141 1 97 40 LEU B C 1
ATOM 2662 O O . LEU B 1 40 ? -19.031 -23.453 -18.312 1 97 40 LEU B O 1
ATOM 2666 N N . ASP B 1 41 ? -20.312 -24.641 -19.656 1 97 41 ASP B N 1
ATOM 2667 C CA . ASP B 1 41 ? -21.531 -23.938 -19.25 1 97 41 ASP B CA 1
ATOM 2668 C C . ASP B 1 41 ? -22.094 -24.531 -17.953 1 97 41 ASP B C 1
ATOM 2670 O O . ASP B 1 41 ? -23.078 -24.031 -17.406 1 97 41 ASP B O 1
ATOM 2674 N N . ASN B 1 42 ? -21.453 -25.562 -17.406 1 97.88 42 ASN B N 1
ATOM 2675 C CA . ASN B 1 42 ? -21.828 -26.188 -16.141 1 97.88 42 ASN B CA 1
ATOM 2676 C C . ASN B 1 42 ? -20.688 -26.109 -15.133 1 97.88 42 ASN B C 1
ATOM 2678 O O . ASN B 1 42 ? -19.906 -27.047 -15 1 97.88 42 ASN B O 1
ATOM 2682 N N . PRO B 1 43 ? -20.75 -25.078 -14.305 1 97.19 43 PRO B N 1
ATOM 2683 C CA . PRO B 1 43 ? -19.641 -24.828 -13.375 1 97.19 43 PRO B CA 1
ATOM 2684 C C . PRO B 1 43 ? -19.406 -25.984 -12.422 1 97.19 43 PRO B C 1
ATOM 2686 O O . PRO B 1 43 ? -18.266 -26.281 -12.07 1 97.19 43 PRO B O 1
ATOM 2689 N N . GLU B 1 44 ? -20.422 -26.641 -12.016 1 95.38 44 GLU B N 1
ATOM 2690 C CA . GLU B 1 44 ? -20.297 -27.781 -11.117 1 95.38 44 GLU B CA 1
ATOM 2691 C C . GLU B 1 44 ? -19.5 -28.906 -11.766 1 95.38 44 GLU B C 1
ATOM 2693 O O . GLU B 1 44 ? -18.641 -29.516 -11.133 1 95.38 44 GLU B O 1
ATOM 2698 N N . LYS B 1 45 ? -19.734 -29.172 -12.992 1 95.88 45 LYS B N 1
ATOM 2699 C CA . LYS B 1 45 ? -19.031 -30.234 -13.711 1 95.88 45 LYS B CA 1
ATOM 2700 C C . LYS B 1 45 ? -17.578 -29.859 -13.961 1 95.88 45 LYS B C 1
ATOM 2702 O O . LYS B 1 45 ? -16.672 -30.688 -13.828 1 95.88 45 LYS B O 1
ATOM 2707 N N . VAL B 1 46 ? -17.375 -28.594 -14.312 1 96 46 VAL B N 1
ATOM 2708 C CA . VAL B 1 46 ? -16.016 -28.156 -14.531 1 96 46 VAL B CA 1
ATOM 2709 C C . VAL B 1 46 ? -15.188 -28.359 -13.266 1 96 46 VAL B C 1
ATOM 2711 O O . VAL B 1 46 ? -14.086 -28.922 -13.32 1 96 46 VAL B O 1
ATOM 2714 N N . TRP B 1 47 ? -15.742 -27.953 -12.109 1 93.5 47 TRP B N 1
ATOM 2715 C CA . TRP B 1 47 ? -15.047 -28.094 -10.836 1 93.5 47 TRP B CA 1
ATOM 2716 C C . TRP B 1 47 ? -14.758 -29.562 -10.523 1 93.5 47 TRP B C 1
ATOM 2718 O O . TRP B 1 47 ? -13.656 -29.906 -10.102 1 93.5 47 TRP B O 1
ATOM 2728 N N . SER B 1 48 ? -15.688 -30.422 -10.836 1 90 48 SER B N 1
ATOM 2729 C CA . SER B 1 48 ? -15.617 -31.828 -10.438 1 90 48 SER B CA 1
ATOM 2730 C C . SER B 1 48 ? -14.664 -32.594 -11.344 1 90 48 SER B C 1
ATOM 2732 O O . SER B 1 48 ? -13.992 -33.531 -10.891 1 90 48 SER B O 1
ATOM 2734 N N . PHE B 1 49 ? -14.555 -32.219 -12.617 1 90.75 49 PHE B N 1
ATOM 2735 C CA . PHE B 1 49 ? -13.828 -33.031 -13.586 1 90.75 49 PHE B CA 1
ATOM 2736 C C . PHE B 1 49 ? -12.461 -32.438 -13.883 1 90.75 49 PHE B C 1
ATOM 2738 O O . PHE B 1 49 ? -11.641 -33.031 -14.57 1 90.75 49 PHE B O 1
ATOM 2745 N N . PHE B 1 50 ? -12.242 -31.297 -13.344 1 92.88 50 PHE B N 1
ATOM 2746 C CA . PHE B 1 50 ? -11.062 -30.531 -13.719 1 92.88 50 PHE B CA 1
ATOM 2747 C C . PHE B 1 50 ? -9.789 -31.312 -13.422 1 92.88 50 PHE B C 1
ATOM 2749 O O . PHE B 1 50 ? -8.945 -31.484 -14.305 1 92.88 50 PHE B O 1
ATOM 2756 N N . ARG B 1 51 ? -9.648 -31.766 -12.242 1 89.25 51 ARG B N 1
ATOM 2757 C CA . ARG B 1 51 ? -8.438 -32.438 -11.82 1 89.25 51 ARG B CA 1
ATOM 2758 C C . ARG B 1 51 ? -8.164 -33.656 -12.703 1 89.25 51 ARG B C 1
ATOM 2760 O O . ARG B 1 51 ? -7.039 -33.844 -13.172 1 89.25 51 ARG B O 1
ATOM 2767 N N . ASP B 1 52 ? -9.156 -34.438 -12.906 1 88.75 52 ASP B N 1
ATOM 2768 C CA . ASP B 1 52 ? -9 -35.656 -13.703 1 88.75 52 ASP B CA 1
ATOM 2769 C C . ASP B 1 52 ? -8.633 -35.312 -15.148 1 88.75 52 ASP B C 1
ATOM 2771 O O . ASP B 1 52 ? -7.828 -36.031 -15.766 1 88.75 52 ASP B O 1
ATOM 2775 N N . ALA B 1 53 ? -9.297 -34.312 -15.68 1 93.38 53 ALA B N 1
ATOM 2776 C CA . ALA B 1 53 ? -9 -33.875 -17.047 1 93.38 53 ALA B CA 1
ATOM 2777 C C . ALA B 1 53 ? -7.539 -33.469 -17.188 1 93.38 53 ALA B C 1
ATOM 2779 O O . ALA B 1 53 ? -6.852 -33.875 -18.125 1 93.38 53 ALA B O 1
ATOM 2780 N N . VAL B 1 54 ? -7.066 -32.719 -16.25 1 94.19 54 VAL B N 1
ATOM 2781 C CA . VAL B 1 54 ? -5.703 -32.188 -16.281 1 94.19 54 VAL B CA 1
ATOM 2782 C C . VAL B 1 54 ? -4.707 -33.344 -16.172 1 94.19 54 VAL B C 1
ATOM 2784 O O . VAL B 1 54 ? -3.758 -33.438 -16.938 1 94.19 54 VAL B O 1
ATOM 2787 N N . ASP B 1 55 ? -4.957 -34.25 -15.273 1 90.12 55 ASP B N 1
ATOM 2788 C CA . ASP B 1 55 ? -4.062 -35.375 -15.07 1 90.12 55 ASP B CA 1
ATOM 2789 C C . ASP B 1 55 ? -4.043 -36.281 -16.297 1 90.12 55 ASP B C 1
ATOM 2791 O O . ASP B 1 55 ? -2.98 -36.719 -16.734 1 90.12 55 ASP B O 1
ATOM 2795 N N . HIS B 1 56 ? -5.234 -36.531 -16.812 1 91.62 56 HIS B N 1
ATOM 2796 C CA . HIS B 1 56 ? -5.359 -37.406 -17.984 1 91.62 56 HIS B CA 1
ATOM 2797 C C . HIS B 1 56 ? -4.566 -36.844 -19.156 1 91.62 56 HIS B C 1
ATOM 2799 O O . HIS B 1 56 ? -3.812 -37.562 -19.797 1 91.62 56 HIS B O 1
ATOM 2805 N N . CYS B 1 57 ? -4.734 -35.562 -19.438 1 95.06 57 CYS B N 1
ATOM 2806 C CA . CYS B 1 57 ? -4.129 -35 -20.625 1 95.06 57 CYS B CA 1
ATOM 2807 C C . CYS B 1 57 ? -2.627 -34.812 -20.453 1 95.06 57 CYS B C 1
ATOM 2809 O O . CYS B 1 57 ? -1.877 -34.812 -21.422 1 95.06 57 CYS B O 1
ATOM 2811 N N . TYR B 1 58 ? -2.188 -34.656 -19.172 1 93.12 58 TYR B N 1
ATOM 2812 C CA . TYR B 1 58 ? -0.752 -34.719 -18.922 1 93.12 58 TYR B CA 1
ATOM 2813 C C . TYR B 1 58 ? -0.203 -36.094 -19.234 1 93.12 58 TYR B C 1
ATOM 2815 O O . TYR B 1 58 ? 0.799 -36.25 -19.938 1 93.12 58 TYR B O 1
ATOM 2823 N N . ASP B 1 59 ? -0.849 -37.125 -18.812 1 90.69 59 ASP B N 1
ATOM 2824 C CA . ASP B 1 59 ? -0.356 -38.5 -18.859 1 90.69 59 ASP B CA 1
ATOM 2825 C C . ASP B 1 59 ? -0.428 -39.062 -20.266 1 90.69 59 ASP B C 1
ATOM 2827 O O . ASP B 1 59 ? 0.358 -39.938 -20.625 1 90.69 59 ASP B O 1
ATOM 2831 N N . THR B 1 60 ? -1.323 -38.562 -21.078 1 93.69 60 THR B N 1
ATOM 2832 C CA . THR B 1 60 ? -1.613 -39.25 -22.328 1 93.69 60 THR B CA 1
ATOM 2833 C C . THR B 1 60 ? -1.063 -38.469 -23.531 1 93.69 60 THR B C 1
ATOM 2835 O O . THR B 1 60 ? -1.255 -38.875 -24.672 1 93.69 60 THR B O 1
ATOM 2838 N N . THR B 1 61 ? -0.481 -37.344 -23.297 1 95.19 61 THR B N 1
ATOM 2839 C CA . THR B 1 61 ? 0.119 -36.531 -24.359 1 95.19 61 THR B CA 1
ATOM 2840 C C . THR B 1 61 ? 1.625 -36.406 -24.156 1 95.19 61 THR B C 1
ATOM 2842 O O . THR B 1 61 ? 2.148 -36.781 -23.109 1 95.19 61 THR B O 1
ATOM 2845 N N . PRO B 1 62 ? 2.338 -35.875 -25.156 1 95.69 62 PRO B N 1
ATOM 2846 C CA . PRO B 1 62 ? 3.783 -35.688 -25 1 95.69 62 PRO B CA 1
ATOM 2847 C C . PRO B 1 62 ? 4.141 -34.75 -23.844 1 95.69 62 PRO B C 1
ATOM 2849 O O . PRO B 1 62 ? 5.309 -34.625 -23.484 1 95.69 62 PRO B O 1
ATOM 2852 N N . MET B 1 63 ? 3.139 -34.125 -23.25 1 94.5 63 MET B N 1
ATOM 2853 C CA . MET B 1 63 ? 3.383 -33.281 -22.094 1 94.5 63 MET B CA 1
ATOM 2854 C C . MET B 1 63 ? 4.016 -34.062 -20.953 1 94.5 63 MET B C 1
ATOM 2856 O O . MET B 1 63 ? 4.691 -33.469 -20.094 1 94.5 63 MET B O 1
ATOM 2860 N N . ARG B 1 64 ? 3.834 -35.312 -20.938 1 92.19 64 ARG B N 1
ATOM 2861 C CA . ARG B 1 64 ? 4.375 -36.188 -19.906 1 92.19 64 ARG B CA 1
ATOM 2862 C C . ARG B 1 64 ? 5.898 -36.156 -19.922 1 92.19 64 ARG B C 1
ATOM 2864 O O . ARG B 1 64 ? 6.535 -36.625 -18.969 1 92.19 64 ARG B O 1
ATOM 2871 N N . ASN B 1 65 ? 6.48 -35.719 -21.109 1 92.94 65 ASN B N 1
ATOM 2872 C CA . ASN B 1 65 ? 7.934 -35.594 -21.172 1 92.94 65 ASN B CA 1
ATOM 2873 C C . ASN B 1 65 ? 8.461 -34.625 -20.109 1 92.94 65 ASN B C 1
ATOM 2875 O O . ASN B 1 65 ? 9.609 -34.719 -19.688 1 92.94 65 ASN B O 1
ATOM 2879 N N . ILE B 1 66 ? 7.625 -33.594 -19.719 1 93.44 66 ILE B N 1
ATOM 2880 C CA . ILE B 1 66 ? 8.047 -32.625 -18.719 1 93.44 66 ILE B CA 1
ATOM 2881 C C . ILE B 1 66 ? 8.086 -33.281 -17.344 1 93.44 66 ILE B C 1
ATOM 2883 O O . ILE B 1 66 ? 7.055 -33.719 -16.828 1 93.44 66 ILE B O 1
ATOM 2887 N N . LYS B 1 67 ? 9.234 -33.375 -16.812 1 88.62 67 LYS B N 1
ATOM 2888 C CA . LYS B 1 67 ? 9.398 -33.938 -15.469 1 88.62 67 LYS B CA 1
ATOM 2889 C C . LYS B 1 67 ? 8.977 -32.906 -14.406 1 88.62 67 LYS B C 1
ATOM 2891 O O . LYS B 1 67 ? 9.648 -31.891 -14.219 1 88.62 67 LYS B O 1
ATOM 2896 N N . MET B 1 68 ? 7.949 -33.281 -13.711 1 88.38 68 MET B N 1
ATOM 2897 C CA . MET B 1 68 ? 7.434 -32.375 -12.688 1 88.38 68 MET B CA 1
ATOM 2898 C C . MET B 1 68 ? 8.305 -32.406 -11.438 1 88.38 68 MET B C 1
ATOM 2900 O O . MET B 1 68 ? 8.555 -33.5 -10.883 1 88.38 68 MET B O 1
ATOM 2904 N N . THR B 1 69 ? 8.859 -31.312 -11.062 1 92.12 69 THR B N 1
ATOM 2905 C CA . THR B 1 69 ? 9.672 -31.172 -9.867 1 92.12 69 THR B CA 1
ATOM 2906 C C . THR B 1 69 ? 9.125 -30.047 -8.977 1 92.12 69 THR B C 1
ATOM 2908 O O . THR B 1 69 ? 8.188 -29.344 -9.359 1 92.12 69 THR B O 1
ATOM 2911 N N . GLY B 1 70 ? 9.656 -30.016 -7.816 1 93.06 70 GLY B N 1
ATOM 2912 C CA . GLY B 1 70 ? 9.188 -28.984 -6.902 1 93.06 70 GLY B CA 1
ATOM 2913 C C . GLY B 1 70 ? 9.703 -29.156 -5.488 1 93.06 70 GLY B C 1
ATOM 2914 O O . GLY B 1 70 ? 10.719 -29.828 -5.266 1 93.06 70 GLY B O 1
ATOM 2915 N N . VAL B 1 71 ? 9.039 -28.359 -4.629 1 92.81 71 VAL B N 1
ATOM 2916 C CA . VAL B 1 71 ? 9.375 -28.391 -3.209 1 92.81 71 VAL B CA 1
ATOM 2917 C C . VAL B 1 71 ? 8.094 -28.422 -2.377 1 92.81 71 VAL B C 1
ATOM 2919 O O . VAL B 1 71 ? 7.031 -28 -2.844 1 92.81 71 VAL B O 1
ATOM 2922 N N . SER B 1 72 ? 8.25 -28.953 -1.16 1 90 72 SER B N 1
ATOM 2923 C CA . SER B 1 72 ? 7.09 -29 -0.276 1 90 72 SER B CA 1
ATOM 2924 C C . SER B 1 72 ? 7.246 -28.031 0.888 1 90 72 SER B C 1
ATOM 2926 O O . SER B 1 72 ? 8.352 -27.828 1.392 1 90 72 SER B O 1
ATOM 2928 N N . ASN B 1 73 ? 6.16 -27.375 1.184 1 91.69 73 ASN B N 1
ATOM 2929 C CA . ASN B 1 73 ? 6.094 -26.766 2.512 1 91.69 73 ASN B CA 1
ATOM 2930 C C . ASN B 1 73 ? 5.273 -27.625 3.473 1 91.69 73 ASN B C 1
ATOM 2932 O O . ASN B 1 73 ? 5.172 -28.844 3.297 1 91.69 73 ASN B O 1
ATOM 2936 N N . LYS B 1 74 ? 4.707 -27.047 4.543 1 85.75 74 LYS B N 1
ATOM 2937 C CA . LYS B 1 74 ? 3.986 -27.828 5.535 1 85.75 74 LYS B CA 1
ATOM 2938 C C . LYS B 1 74 ? 2.619 -28.266 5.012 1 85.75 74 LYS B C 1
ATOM 2940 O O . LYS B 1 74 ? 2.072 -29.281 5.441 1 85.75 74 LYS B O 1
ATOM 2945 N N . ASP B 1 75 ? 2.17 -27.547 4.016 1 81.62 75 ASP B N 1
ATOM 2946 C CA . ASP B 1 75 ? 0.771 -27.703 3.623 1 81.62 75 ASP B CA 1
ATOM 2947 C C . ASP B 1 75 ? 0.65 -28.359 2.254 1 81.62 75 ASP B C 1
ATOM 2949 O O . ASP B 1 75 ? -0.315 -29.078 1.987 1 81.62 75 ASP B O 1
ATOM 2953 N N . GLU B 1 76 ? 1.578 -28.031 1.378 1 84.12 76 GLU B N 1
ATOM 2954 C CA . GLU B 1 76 ? 1.391 -28.516 0.009 1 84.12 76 GLU B CA 1
ATOM 2955 C C . GLU B 1 76 ? 2.723 -28.609 -0.728 1 84.12 76 GLU B C 1
ATOM 2957 O O . GLU B 1 76 ? 3.75 -28.141 -0.231 1 84.12 76 GLU B O 1
ATOM 2962 N N . PHE B 1 77 ? 2.594 -29.359 -1.833 1 88.75 77 PHE B N 1
ATOM 2963 C CA . PHE B 1 77 ? 3.697 -29.406 -2.783 1 88.75 77 PHE B CA 1
ATOM 2964 C C . PHE B 1 77 ? 3.592 -28.281 -3.795 1 88.75 77 PHE B C 1
ATOM 2966 O O . PHE B 1 77 ? 2.527 -28.047 -4.375 1 88.75 77 PHE B O 1
ATOM 2973 N N . LYS B 1 78 ? 4.645 -27.5 -3.971 1 91.88 78 LYS B N 1
ATOM 2974 C CA . LYS B 1 78 ? 4.75 -26.422 -4.949 1 91.88 78 LYS B CA 1
ATOM 2975 C C . LYS B 1 78 ? 5.633 -26.828 -6.125 1 91.88 78 LYS B C 1
ATOM 2977 O O . LYS B 1 78 ? 6.836 -27.047 -5.957 1 91.88 78 LYS B O 1
ATOM 2982 N N . PHE B 1 79 ? 5.031 -26.844 -7.234 1 94.25 79 PHE B N 1
ATOM 2983 C CA . PHE B 1 79 ? 5.758 -27.281 -8.422 1 94.25 79 PHE B CA 1
ATOM 2984 C C . PHE B 1 79 ? 6.691 -26.188 -8.922 1 94.25 79 PHE B C 1
ATOM 2986 O O . PHE B 1 79 ? 6.398 -25 -8.766 1 94.25 79 PHE B O 1
ATOM 2993 N N . HIS B 1 80 ? 7.777 -26.609 -9.453 1 96 80 HIS B N 1
ATOM 2994 C CA . HIS B 1 80 ? 8.734 -25.766 -10.164 1 96 80 HIS B CA 1
ATOM 2995 C C . HIS B 1 80 ? 9.57 -26.578 -11.133 1 96 80 HIS B C 1
ATOM 2997 O O . HIS B 1 80 ? 10.109 -27.625 -10.773 1 96 80 HIS B O 1
ATOM 3003 N N . ILE B 1 81 ? 9.57 -26.172 -12.383 1 96.06 81 ILE B N 1
ATOM 3004 C CA . ILE B 1 81 ? 10.477 -26.766 -13.352 1 96.06 81 ILE B CA 1
ATOM 3005 C C . ILE B 1 81 ? 11.836 -26.094 -13.289 1 96.06 81 ILE B C 1
ATOM 3007 O O . ILE B 1 81 ? 11.953 -24.891 -13.555 1 96.06 81 ILE B O 1
ATOM 3011 N N . PHE B 1 82 ? 12.82 -26.812 -12.898 1 96.31 82 PHE B N 1
ATOM 3012 C CA . PHE B 1 82 ? 14.188 -26.312 -12.797 1 96.31 82 PHE B CA 1
ATOM 3013 C C . PHE B 1 82 ? 14.922 -26.453 -14.117 1 96.31 82 PHE B C 1
ATOM 3015 O O . PHE B 1 82 ? 14.57 -27.312 -14.938 1 96.31 82 PHE B O 1
ATOM 3022 N N . ASN B 1 83 ? 15.844 -25.562 -14.328 1 92.56 83 ASN B N 1
ATOM 3023 C CA . ASN B 1 83 ? 16.812 -25.672 -15.406 1 92.56 83 ASN B CA 1
ATOM 3024 C C . ASN B 1 83 ? 18.234 -25.828 -14.867 1 92.56 83 ASN B C 1
ATOM 3026 O O . ASN B 1 83 ? 18.781 -24.891 -14.273 1 92.56 83 ASN B O 1
ATOM 3030 N N . ASP B 1 84 ? 18.875 -26.906 -15.164 1 86 84 ASP B N 1
ATOM 3031 C CA . ASP B 1 84 ? 20.188 -27.188 -14.594 1 86 84 ASP B CA 1
ATOM 3032 C C . ASP B 1 84 ? 21.297 -26.516 -15.398 1 86 84 ASP B C 1
ATOM 3034 O O . ASP B 1 84 ? 22.438 -26.406 -14.938 1 86 84 ASP B O 1
ATOM 3038 N N . THR B 1 85 ? 20.969 -26.078 -16.516 1 91.19 85 THR B N 1
ATOM 3039 C CA . THR B 1 85 ? 22 -25.5 -17.359 1 91.19 85 THR B CA 1
ATOM 3040 C C . THR B 1 85 ? 21.922 -23.969 -17.344 1 91.19 85 THR B C 1
ATOM 3042 O O . THR B 1 85 ? 22.953 -23.297 -17.312 1 91.19 85 THR B O 1
ATOM 3045 N N . ASP B 1 86 ? 20.766 -23.422 -17.344 1 92 86 ASP B N 1
ATOM 3046 C CA . ASP B 1 86 ? 20.578 -21.984 -17.281 1 92 86 ASP B CA 1
ATOM 3047 C C . ASP B 1 86 ? 20.766 -21.469 -15.859 1 92 86 ASP B C 1
ATOM 3049 O O . ASP B 1 86 ? 19.938 -21.734 -14.984 1 92 86 ASP B O 1
ATOM 3053 N N . LYS B 1 87 ? 21.781 -20.672 -15.656 1 93.31 87 LYS B N 1
ATOM 3054 C CA . LYS B 1 87 ? 22.109 -20.203 -14.305 1 93.31 87 LYS B CA 1
ATOM 3055 C C . LYS B 1 87 ? 21.656 -18.766 -14.094 1 93.31 87 LYS B C 1
ATOM 3057 O O . LYS B 1 87 ? 22.078 -18.109 -13.141 1 93.31 87 LYS B O 1
ATOM 3062 N N . THR B 1 88 ? 20.766 -18.281 -15.016 1 96.31 88 THR B N 1
ATOM 3063 C CA . THR B 1 88 ? 20.188 -16.953 -14.82 1 96.31 88 THR B CA 1
ATOM 3064 C C . THR B 1 88 ? 19.312 -16.922 -13.57 1 96.31 88 THR B C 1
ATOM 3066 O O . THR B 1 88 ? 18.469 -17.797 -13.375 1 96.31 88 THR B O 1
ATOM 3069 N N . PRO B 1 89 ? 19.516 -15.977 -12.719 1 97.81 89 PRO B N 1
ATOM 3070 C CA . PRO B 1 89 ? 18.719 -15.891 -11.484 1 97.81 89 PRO B CA 1
ATOM 3071 C C . PRO B 1 89 ? 17.219 -15.781 -11.75 1 97.81 89 PRO B C 1
ATOM 3073 O O . PRO B 1 89 ? 16.812 -15.203 -12.758 1 97.81 89 PRO B O 1
ATOM 3076 N N . SER B 1 90 ? 16.453 -16.281 -10.797 1 98.38 90 SER B N 1
ATOM 3077 C CA . SER B 1 90 ? 14.992 -16.297 -10.914 1 98.38 90 SER B CA 1
ATOM 3078 C C . SER B 1 90 ? 14.352 -15.25 -10.023 1 98.38 90 SER B C 1
ATOM 3080 O O . SER B 1 90 ? 14.914 -14.867 -8.992 1 98.38 90 SER B O 1
ATOM 3082 N N . ASN B 1 91 ? 13.234 -14.75 -10.453 1 98.81 91 ASN B N 1
ATOM 3083 C CA . ASN B 1 91 ? 12.359 -13.93 -9.633 1 98.81 91 ASN B CA 1
ATOM 3084 C C . ASN B 1 91 ? 11.141 -14.719 -9.148 1 98.81 91 ASN B C 1
ATOM 3086 O O . ASN B 1 91 ? 10.391 -15.266 -9.961 1 98.81 91 ASN B O 1
ATOM 3090 N N . VAL B 1 92 ? 10.938 -14.734 -7.809 1 98.88 92 VAL B N 1
ATOM 3091 C CA . VAL B 1 92 ? 9.852 -15.5 -7.215 1 98.88 92 VAL B CA 1
ATOM 3092 C C . VAL B 1 92 ? 8.914 -14.562 -6.457 1 98.88 92 VAL B C 1
ATOM 3094 O O . VAL B 1 92 ? 9.359 -13.773 -5.625 1 98.88 92 VAL B O 1
ATOM 3097 N N . ILE B 1 93 ? 7.668 -14.609 -6.777 1 98.88 93 ILE B N 1
ATOM 3098 C CA . ILE B 1 93 ? 6.625 -13.844 -6.102 1 98.88 93 ILE B CA 1
ATOM 3099 C C . ILE B 1 93 ? 5.723 -14.789 -5.312 1 98.88 93 ILE B C 1
ATOM 3101 O O . ILE B 1 93 ? 5.227 -15.781 -5.852 1 98.88 93 ILE B O 1
ATOM 3105 N N . THR B 1 94 ? 5.516 -14.508 -4.066 1 98.62 94 THR B N 1
ATOM 3106 C CA . THR B 1 94 ? 4.602 -15.281 -3.234 1 98.62 94 THR B CA 1
ATOM 3107 C C . THR B 1 94 ? 3.484 -14.398 -2.691 1 98.62 94 THR B C 1
ATOM 3109 O O . THR B 1 94 ? 3.744 -13.422 -1.993 1 98.62 94 THR B O 1
ATOM 3112 N N . LEU B 1 95 ? 2.266 -14.727 -2.994 1 98.25 95 LEU B N 1
ATOM 3113 C CA . LEU B 1 95 ? 1.097 -14.07 -2.414 1 98.25 95 LEU B CA 1
ATOM 3114 C C . LEU B 1 95 ? 0.388 -14.992 -1.431 1 98.25 95 LEU B C 1
ATOM 3116 O O . LEU B 1 95 ? -0.097 -16.062 -1.813 1 98.25 95 LEU B O 1
ATOM 3120 N N . GLY B 1 96 ? 0.271 -14.57 -0.204 1 96.62 96 GLY B N 1
ATOM 3121 C CA . GLY B 1 96 ? -0.181 -15.438 0.87 1 96.62 96 GLY B CA 1
ATOM 3122 C C . GLY B 1 96 ? 0.935 -16.266 1.477 1 96.62 96 GLY B C 1
ATOM 3123 O O . GLY B 1 96 ? 1.263 -17.344 0.97 1 96.62 96 GLY B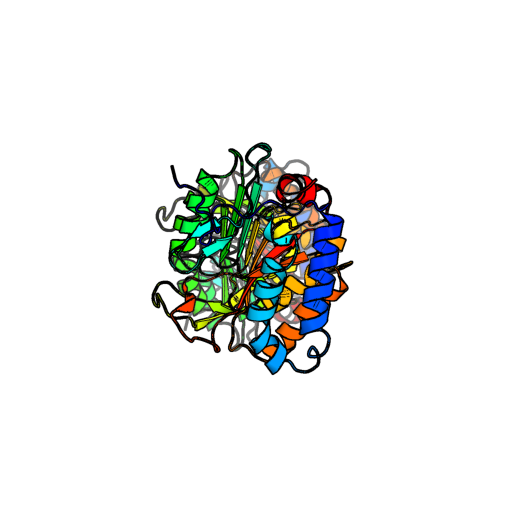 O 1
ATOM 3124 N N . ILE B 1 97 ? 1.504 -15.766 2.551 1 95.56 97 ILE B N 1
ATOM 3125 C CA . ILE B 1 97 ? 2.611 -16.453 3.209 1 95.56 97 ILE B CA 1
ATOM 3126 C C . ILE B 1 97 ? 2.066 -17.422 4.246 1 95.56 97 ILE B C 1
ATOM 3128 O O . ILE B 1 97 ? 2.51 -18.578 4.316 1 95.56 97 ILE B O 1
ATOM 3132 N N . GLY B 1 98 ? 1.175 -16.984 5.059 1 92.94 98 GLY B N 1
ATOM 3133 C CA . GLY B 1 98 ? 0.471 -17.844 6 1 92.94 98 GLY B CA 1
ATOM 3134 C C . GLY B 1 98 ? 1.389 -18.484 7.023 1 92.94 98 GLY B C 1
ATOM 3135 O O . GLY B 1 98 ? 1.253 -19.672 7.328 1 92.94 98 GLY B O 1
ATOM 3136 N N . TRP B 1 99 ? 2.43 -17.828 7.387 1 92.44 99 TRP B N 1
ATOM 3137 C CA . TRP B 1 99 ? 3.348 -18.219 8.453 1 92.44 99 TRP B CA 1
ATOM 3138 C C . TRP B 1 99 ? 4.223 -19.391 8.016 1 92.44 99 TRP B C 1
ATOM 3140 O O . TRP B 1 99 ? 4.754 -20.125 8.859 1 92.44 99 TRP B O 1
ATOM 3150 N N . ASP B 1 100 ? 4.301 -19.672 6.793 1 93.75 100 ASP B N 1
ATOM 3151 C CA . ASP B 1 100 ? 5.078 -20.797 6.273 1 93.75 100 ASP B CA 1
ATOM 3152 C C . ASP B 1 100 ? 5.891 -20.375 5.051 1 93.75 100 ASP B C 1
ATOM 3154 O O . ASP B 1 100 ? 5.332 -20.094 3.992 1 93.75 100 ASP B O 1
ATOM 3158 N N . VAL B 1 101 ? 7.25 -20.406 5.238 1 97.19 101 VAL B N 1
ATOM 3159 C CA . VAL B 1 101 ? 8.109 -19.984 4.137 1 97.19 101 VAL B CA 1
ATOM 3160 C C . VAL B 1 101 ? 9.023 -21.125 3.723 1 97.19 101 VAL B C 1
ATOM 3162 O O . VAL B 1 101 ? 10.078 -20.906 3.117 1 97.19 101 VAL B O 1
ATOM 3165 N N . LEU B 1 102 ? 8.648 -22.344 4.082 1 97.06 102 LEU B N 1
ATOM 3166 C CA . LEU B 1 102 ? 9.523 -23.484 3.848 1 97.06 102 LEU B CA 1
ATOM 3167 C C . LEU B 1 102 ? 9.742 -23.703 2.354 1 97.06 102 LEU B C 1
ATOM 3169 O O . LEU B 1 102 ? 10.859 -24.016 1.929 1 97.06 102 LEU B O 1
ATOM 3173 N N . ALA B 1 103 ? 8.758 -23.594 1.571 1 96.25 103 ALA B N 1
ATOM 3174 C CA . ALA B 1 103 ? 8.898 -23.75 0.127 1 96.25 103 ALA B CA 1
ATOM 3175 C C . ALA B 1 103 ? 9.875 -22.734 -0.446 1 96.25 103 ALA B C 1
ATOM 3177 O O . ALA B 1 103 ? 10.75 -23.078 -1.25 1 96.25 103 ALA B O 1
ATOM 3178 N N . GLU B 1 104 ? 9.703 -21.469 -0.022 1 98.31 104 GLU B N 1
ATOM 3179 C CA . GLU B 1 104 ? 10.586 -20.406 -0.5 1 98.31 104 GLU B CA 1
ATOM 3180 C C . GLU B 1 104 ? 12.031 -20.656 -0.076 1 98.31 104 GLU B C 1
ATOM 3182 O O . GLU B 1 104 ? 12.961 -20.422 -0.848 1 98.31 104 GLU B O 1
ATOM 3187 N N . GLN B 1 105 ? 12.195 -21.172 1.132 1 98.12 105 GLN B N 1
ATOM 3188 C CA . GLN B 1 105 ? 13.539 -21.5 1.611 1 98.12 105 GLN B CA 1
ATOM 3189 C C . GLN B 1 105 ? 14.18 -22.578 0.753 1 98.12 105 GLN B C 1
ATOM 3191 O O . GLN B 1 105 ? 15.352 -22.469 0.374 1 98.12 105 GLN B O 1
ATOM 3196 N N . LYS B 1 106 ? 13.469 -23.578 0.485 1 97.56 106 LYS B N 1
ATOM 3197 C CA . LYS B 1 106 ? 13.977 -24.672 -0.329 1 97.56 106 LYS B CA 1
ATOM 3198 C C . LYS B 1 106 ? 14.258 -24.219 -1.758 1 97.56 106 LYS B C 1
ATOM 3200 O O . LYS B 1 106 ? 15.289 -24.562 -2.334 1 97.56 106 LYS B O 1
ATOM 3205 N N . LEU B 1 107 ? 13.344 -23.422 -2.332 1 98 107 LEU B N 1
ATOM 3206 C CA . LEU B 1 107 ? 13.57 -22.891 -3.67 1 98 107 LEU B CA 1
ATOM 3207 C C . LEU B 1 107 ? 14.844 -22.047 -3.711 1 98 107 LEU B C 1
ATOM 3209 O O . LEU B 1 107 ? 15.617 -22.141 -4.668 1 98 107 LEU B O 1
ATOM 3213 N N . LYS B 1 108 ? 15.023 -21.219 -2.686 1 97.81 108 LYS B N 1
ATOM 3214 C CA . LYS B 1 108 ? 16.203 -20.359 -2.645 1 97.81 108 LYS B CA 1
ATOM 3215 C C . LYS B 1 108 ? 17.484 -21.172 -2.68 1 97.81 108 LYS B C 1
ATOM 3217 O O . LYS B 1 108 ? 18.469 -20.766 -3.289 1 97.81 108 LYS B O 1
ATOM 3222 N N . ARG B 1 109 ? 17.516 -22.359 -2.123 1 96.81 109 ARG B N 1
ATOM 3223 C CA . ARG B 1 109 ? 18.688 -23.234 -2.109 1 96.81 109 ARG B CA 1
ATOM 3224 C C . ARG B 1 109 ? 18.906 -23.859 -3.479 1 96.81 109 ARG B C 1
ATOM 3226 O O . ARG B 1 109 ? 20.047 -24.156 -3.857 1 96.81 109 ARG B O 1
ATOM 3233 N N . LEU B 1 110 ? 17.891 -24.047 -4.207 1 96.75 110 LEU B N 1
ATOM 3234 C CA . LEU B 1 110 ? 17.969 -24.828 -5.438 1 96.75 110 LEU B CA 1
ATOM 3235 C C . LEU B 1 110 ? 18.141 -23.906 -6.648 1 96.75 110 LEU B C 1
ATOM 3237 O O . LEU B 1 110 ? 18.688 -24.328 -7.676 1 96.75 110 LEU B O 1
ATOM 3241 N N . LEU B 1 111 ? 17.656 -22.641 -6.551 1 97.69 111 LEU B N 1
ATOM 3242 C CA . LEU B 1 111 ? 17.719 -21.703 -7.668 1 97.69 111 LEU B CA 1
ATOM 3243 C C . LEU B 1 111 ? 19.094 -21.031 -7.734 1 97.69 111 LEU B C 1
ATOM 3245 O O . LEU B 1 111 ? 19.844 -21.047 -6.754 1 97.69 111 LEU B O 1
ATOM 3249 N N . PRO B 1 112 ? 19.438 -20.516 -8.875 1 97.44 112 PRO B N 1
ATOM 3250 C CA . PRO B 1 112 ? 20.734 -19.844 -9.008 1 97.44 112 PRO B CA 1
ATOM 3251 C C . PRO B 1 112 ? 20.906 -18.719 -8 1 97.44 112 PRO B C 1
ATOM 3253 O O . PRO B 1 112 ? 19.938 -18.016 -7.668 1 97.44 112 PRO B O 1
ATOM 3256 N N . ASN B 1 113 ? 22.156 -18.5 -7.641 1 96.31 113 ASN B N 1
ATOM 3257 C CA . ASN B 1 113 ? 22.484 -17.375 -6.777 1 96.31 113 ASN B CA 1
ATOM 3258 C C . ASN B 1 113 ? 22.047 -16.047 -7.402 1 96.31 113 ASN B C 1
ATOM 3260 O O . ASN B 1 113 ? 22.203 -15.844 -8.609 1 96.31 113 ASN B O 1
ATOM 3264 N N . GLY B 1 114 ? 21.531 -15.25 -6.617 1 97.5 114 GLY B N 1
ATOM 3265 C CA . GLY B 1 114 ? 21.062 -13.969 -7.109 1 97.5 114 GLY B CA 1
ATOM 3266 C C . GLY B 1 114 ? 19.562 -13.938 -7.367 1 97.5 114 GLY B C 1
ATOM 3267 O O . GLY B 1 114 ? 19 -12.875 -7.668 1 97.5 114 GLY B O 1
ATOM 3268 N N . SER B 1 115 ? 18.953 -15.117 -7.23 1 98.5 115 SER B N 1
ATOM 3269 C CA . SER B 1 115 ? 17.5 -15.156 -7.355 1 98.5 115 SER B CA 1
ATOM 3270 C C . SER B 1 115 ? 16.844 -14.32 -6.273 1 98.5 115 SER B C 1
ATOM 3272 O O . SER B 1 115 ? 17.312 -14.266 -5.137 1 98.5 115 SER B O 1
ATOM 3274 N N . ARG B 1 116 ? 15.773 -13.633 -6.613 1 98.56 116 ARG B N 1
ATOM 3275 C CA . ARG B 1 116 ? 15.094 -12.703 -5.723 1 98.56 116 ARG B CA 1
ATOM 3276 C C . ARG B 1 116 ? 13.711 -13.219 -5.344 1 98.56 116 ARG B C 1
ATOM 3278 O O . ARG B 1 116 ? 13.016 -13.812 -6.168 1 98.56 116 ARG B O 1
ATOM 3285 N N . PHE B 1 117 ? 13.391 -13 -4.098 1 98.88 117 PHE B N 1
ATOM 3286 C CA . PHE B 1 117 ? 12.109 -13.438 -3.543 1 98.88 117 PHE B CA 1
ATOM 3287 C C . PHE B 1 117 ? 11.344 -12.25 -2.961 1 98.88 117 PHE B C 1
ATOM 3289 O O . PHE B 1 117 ? 11.891 -11.484 -2.164 1 98.88 117 PHE B O 1
ATOM 3296 N N . TYR B 1 118 ? 10.109 -12.086 -3.359 1 98.69 118 TYR B N 1
ATOM 3297 C CA . TYR B 1 118 ? 9.188 -11.086 -2.834 1 98.69 118 TYR B CA 1
ATOM 3298 C C . TYR B 1 118 ? 7.902 -11.734 -2.342 1 98.69 118 TYR B C 1
ATOM 3300 O O . TYR B 1 118 ? 7.273 -12.508 -3.064 1 98.69 118 TYR B O 1
ATOM 3308 N N . GLY B 1 119 ? 7.531 -11.477 -1.126 1 98.12 119 GLY B N 1
ATOM 3309 C CA . GLY B 1 119 ? 6.348 -12.07 -0.527 1 98.12 119 GLY B CA 1
ATOM 3310 C C . GLY B 1 119 ? 5.406 -11.047 0.078 1 98.12 119 GLY B C 1
ATOM 3311 O O . GLY B 1 119 ? 5.848 -10.078 0.69 1 98.12 119 GLY B O 1
ATOM 3312 N N . ALA B 1 120 ? 4.133 -11.242 -0.124 1 97.69 120 ALA B N 1
ATOM 3313 C CA . ALA B 1 120 ? 3.139 -10.336 0.442 1 97.69 120 ALA B CA 1
ATOM 3314 C C . ALA B 1 120 ? 2.107 -11.094 1.268 1 97.69 120 ALA B C 1
ATOM 3316 O O . ALA B 1 120 ? 1.667 -12.18 0.875 1 97.69 120 ALA B O 1
ATOM 3317 N N . ASP B 1 121 ? 1.748 -10.547 2.375 1 96.56 121 ASP B N 1
ATOM 3318 C CA . ASP B 1 121 ? 0.704 -11 3.291 1 96.56 121 ASP B CA 1
ATOM 3319 C C . ASP B 1 121 ? 0.242 -9.859 4.195 1 96.56 121 ASP B C 1
ATOM 3321 O O . ASP B 1 121 ? 1.064 -9.133 4.762 1 96.56 121 ASP B O 1
ATOM 3325 N N . PRO B 1 122 ? -1.059 -9.68 4.305 1 93.5 122 PRO B N 1
ATOM 3326 C CA . PRO B 1 122 ? -1.489 -8.523 5.094 1 93.5 122 PRO B CA 1
ATOM 3327 C C . PRO B 1 122 ? -1.245 -8.703 6.59 1 93.5 122 PRO B C 1
ATOM 3329 O O . PRO B 1 122 ? -1.303 -7.738 7.352 1 93.5 122 PRO B O 1
ATOM 3332 N N . ILE B 1 123 ? -1.062 -9.875 7.051 1 90.75 123 ILE B N 1
ATOM 3333 C CA . ILE B 1 123 ? -0.725 -10.125 8.445 1 90.75 123 ILE B CA 1
ATOM 3334 C C . ILE B 1 123 ? 0.781 -9.969 8.648 1 90.75 123 ILE B C 1
ATOM 3336 O O . ILE B 1 123 ? 1.569 -10.742 8.102 1 90.75 123 ILE B O 1
ATOM 3340 N N . TYR B 1 124 ? 1.194 -8.93 9.414 1 84.44 124 TYR B N 1
ATOM 3341 C CA . TYR B 1 124 ? 2.592 -8.57 9.617 1 84.44 124 TYR B CA 1
ATOM 3342 C C . TYR B 1 124 ? 3.262 -9.531 10.594 1 84.44 124 TYR B C 1
ATOM 3344 O O . TYR B 1 124 ? 4.32 -10.094 10.297 1 84.44 124 TYR B O 1
ATOM 3352 N N . ASP B 1 125 ? 2.68 -9.82 11.68 1 77.5 125 ASP B N 1
ATOM 3353 C CA . ASP B 1 125 ? 3.219 -10.578 12.812 1 77.5 125 ASP B CA 1
ATOM 3354 C C . ASP B 1 125 ? 4.461 -11.367 12.398 1 77.5 125 ASP B C 1
ATOM 3356 O O . ASP B 1 125 ? 5.391 -10.805 11.82 1 77.5 125 ASP B O 1
ATOM 3360 N N . ASP B 1 126 ? 4.66 -12.523 12.516 1 83.88 126 ASP B N 1
ATOM 3361 C CA . ASP B 1 126 ? 5.848 -13.344 12.312 1 83.88 126 ASP B CA 1
ATOM 3362 C C . ASP B 1 126 ? 6.145 -13.539 10.828 1 83.88 126 ASP B C 1
ATOM 3364 O O . ASP B 1 126 ? 7.223 -14.016 10.461 1 83.88 126 ASP B O 1
ATOM 3368 N N . ASN B 1 127 ? 5.246 -13.008 9.984 1 91.12 127 ASN B N 1
ATOM 3369 C CA . ASN B 1 127 ? 5.484 -13.211 8.555 1 91.12 127 ASN B CA 1
ATOM 3370 C C . ASN B 1 127 ? 6.684 -12.398 8.07 1 91.12 127 ASN B C 1
ATOM 3372 O O . ASN B 1 127 ? 7.438 -12.852 7.207 1 91.12 127 ASN B O 1
ATOM 3376 N N . ASP B 1 128 ? 6.816 -11.195 8.594 1 88.94 128 ASP B N 1
ATOM 3377 C CA . ASP B 1 128 ? 7.957 -10.359 8.227 1 88.94 128 ASP B CA 1
ATOM 3378 C C . ASP B 1 128 ? 9.273 -11.039 8.602 1 88.94 128 ASP B C 1
ATOM 3380 O O . ASP B 1 128 ? 10.18 -11.148 7.77 1 88.94 128 ASP B O 1
ATOM 3384 N N . ARG B 1 129 ? 9.375 -11.5 9.812 1 90 129 ARG B N 1
ATOM 3385 C CA . ARG B 1 129 ? 10.578 -12.172 10.281 1 90 129 ARG B CA 1
ATOM 3386 C C . ARG B 1 129 ? 10.867 -13.422 9.453 1 90 129 ARG B C 1
ATOM 3388 O O . ARG B 1 129 ? 12 -13.648 9.023 1 90 129 ARG B O 1
ATOM 3395 N N . LEU B 1 130 ? 9.875 -14.188 9.25 1 94.56 130 LEU B N 1
ATOM 3396 C CA . LEU B 1 130 ? 10.031 -15.438 8.516 1 94.56 130 LEU B CA 1
ATOM 3397 C C . LEU B 1 130 ? 10.469 -15.172 7.082 1 94.56 130 LEU B C 1
ATOM 3399 O O . LEU B 1 130 ? 11.461 -15.75 6.617 1 94.56 130 LEU B O 1
ATOM 3403 N N . PHE B 1 131 ? 9.812 -14.273 6.43 1 96.75 131 PHE B N 1
ATOM 3404 C CA . PHE B 1 131 ? 10.078 -14.102 5.008 1 96.75 131 PHE B CA 1
ATOM 3405 C C . PHE B 1 131 ? 11.383 -13.344 4.793 1 96.75 131 PHE B C 1
ATOM 3407 O O . PHE B 1 131 ? 12.023 -13.492 3.748 1 96.75 131 PHE B O 1
ATOM 3414 N N . SER B 1 132 ? 11.805 -12.555 5.723 1 93.12 132 SER B N 1
ATOM 3415 C CA . SER B 1 132 ? 13.055 -11.812 5.617 1 93.12 132 SER B CA 1
ATOM 3416 C C . SER B 1 132 ? 14.25 -12.758 5.516 1 93.12 132 SER B C 1
ATOM 3418 O O . SER B 1 132 ? 15.336 -12.344 5.109 1 93.12 132 SER B O 1
ATOM 3420 N N . THR B 1 133 ? 14.047 -14.031 5.855 1 95.69 133 THR B N 1
ATOM 3421 C CA . THR B 1 133 ? 15.117 -15.016 5.727 1 95.69 133 THR B CA 1
ATOM 3422 C C . THR B 1 133 ? 15.32 -15.406 4.266 1 95.69 133 THR B C 1
ATOM 3424 O O . THR B 1 133 ? 16.359 -15.969 3.908 1 95.69 133 THR B O 1
ATOM 3427 N N . VAL B 1 134 ? 14.375 -15.094 3.42 1 97.5 134 VAL B N 1
ATOM 3428 C CA . VAL B 1 134 ? 14.492 -15.547 2.039 1 97.5 134 VAL B CA 1
ATOM 3429 C C . VAL B 1 134 ? 14.461 -14.344 1.096 1 97.5 134 VAL B C 1
ATOM 3431 O O . VAL B 1 134 ? 15.016 -14.398 -0.004 1 97.5 134 VAL B O 1
ATOM 3434 N N . GLY B 1 135 ? 13.805 -13.266 1.513 1 97.25 135 GLY B N 1
ATOM 3435 C CA . GLY B 1 135 ? 13.664 -12.125 0.621 1 97.25 135 GLY B CA 1
ATOM 3436 C C . GLY B 1 135 ? 12.961 -10.945 1.266 1 97.25 135 GLY B C 1
ATOM 3437 O O . GLY B 1 135 ? 13.086 -10.727 2.473 1 97.25 135 GLY B O 1
ATOM 3438 N N . GLN B 1 136 ? 12.32 -10.164 0.434 1 95.94 136 GLN B N 1
ATOM 3439 C CA . GLN B 1 136 ? 11.648 -8.953 0.899 1 95.94 136 GLN B CA 1
ATOM 3440 C C . GLN B 1 136 ? 10.172 -9.219 1.174 1 95.94 136 GLN B C 1
ATOM 3442 O O . GLN B 1 136 ? 9.469 -9.773 0.328 1 95.94 136 GLN B O 1
ATOM 3447 N N . PHE B 1 137 ? 9.719 -8.758 2.385 1 95.25 137 PHE B N 1
ATOM 3448 C CA . PHE B 1 137 ? 8.336 -8.945 2.799 1 95.25 137 PHE B CA 1
ATOM 3449 C C . PHE B 1 137 ? 7.539 -7.656 2.619 1 95.25 137 PHE B C 1
ATOM 3451 O O . PHE B 1 137 ? 8.047 -6.566 2.885 1 95.25 137 PHE B O 1
ATOM 3458 N N . PHE B 1 138 ? 6.332 -7.781 2.199 1 94.94 138 PHE B N 1
ATOM 3459 C CA . PHE B 1 138 ? 5.387 -6.68 2.055 1 94.94 138 PHE B CA 1
ATOM 3460 C C . PHE B 1 138 ? 4.121 -6.945 2.859 1 94.94 138 PHE B C 1
ATOM 3462 O O . PHE B 1 138 ? 3.367 -7.871 2.555 1 94.94 138 PHE B O 1
ATOM 3469 N N . PRO B 1 139 ? 3.787 -6.156 3.883 1 92.19 139 PRO B N 1
ATOM 3470 C CA . PRO B 1 139 ? 2.596 -6.371 4.707 1 92.19 139 PRO B CA 1
ATOM 3471 C C . PRO B 1 139 ? 1.318 -5.867 4.039 1 92.19 139 PRO B C 1
ATOM 3473 O O . PRO B 1 139 ? 0.657 -4.969 4.566 1 92.19 139 PRO B O 1
ATOM 3476 N N . LEU B 1 140 ? 0.979 -6.465 2.934 1 95 140 LEU B N 1
ATOM 3477 C CA . LEU B 1 140 ? -0.114 -6.031 2.07 1 95 140 LEU B CA 1
ATOM 3478 C C . LEU B 1 140 ? -0.937 -7.227 1.595 1 95 140 LEU B C 1
ATOM 3480 O O . LEU B 1 140 ? -0.395 -8.312 1.378 1 95 140 LEU B O 1
ATOM 3484 N N . ALA B 1 141 ? -2.211 -6.98 1.495 1 96.81 141 ALA B N 1
ATOM 3485 C CA . ALA B 1 141 ? -3.006 -7.84 0.623 1 96.81 141 ALA B CA 1
ATOM 3486 C C . ALA B 1 141 ? -2.863 -7.422 -0.838 1 96.81 141 ALA B C 1
ATOM 3488 O O . ALA B 1 141 ? -2.857 -6.227 -1.15 1 96.81 141 ALA B O 1
ATOM 3489 N N . ILE B 1 142 ? -2.668 -8.375 -1.688 1 98.12 142 ILE B N 1
ATOM 3490 C CA . ILE B 1 142 ? -2.559 -8.062 -3.109 1 98.12 142 ILE B CA 1
ATOM 3491 C C . ILE B 1 142 ? -3.826 -8.508 -3.836 1 98.12 142 ILE B C 1
ATOM 3493 O O . ILE B 1 142 ? -4.25 -9.656 -3.705 1 98.12 142 ILE B O 1
ATOM 3497 N N . GLY B 1 143 ? -4.512 -7.602 -4.473 1 97.25 143 GLY B N 1
ATOM 3498 C CA . GLY B 1 143 ? -5.719 -7.863 -5.238 1 97.25 143 GLY B CA 1
ATOM 3499 C C . GLY B 1 143 ? -5.711 -7.203 -6.605 1 97.25 143 GLY B C 1
ATOM 3500 O O . GLY B 1 143 ? -4.648 -6.906 -7.152 1 97.25 143 GLY B O 1
ATOM 3501 N N . ASN B 1 144 ? -6.891 -7.098 -7.195 1 97.12 144 ASN B N 1
ATOM 3502 C CA . ASN B 1 144 ? -7.016 -6.512 -8.523 1 97.12 144 ASN B CA 1
ATOM 3503 C C . ASN B 1 144 ? -7.203 -5 -8.461 1 97.12 144 ASN B C 1
ATOM 3505 O O . ASN B 1 144 ? -7.086 -4.309 -9.469 1 97.12 144 ASN B O 1
ATOM 3509 N N . GLU B 1 145 ? -7.48 -4.449 -7.227 1 96.25 145 GLU B N 1
ATOM 3510 C CA . GLU B 1 145 ? -7.676 -3.016 -7.031 1 96.25 145 GLU B CA 1
ATOM 3511 C C . GLU B 1 145 ? -7.023 -2.541 -5.734 1 96.25 145 GLU B C 1
ATOM 3513 O O . GLU B 1 145 ? -6.945 -3.293 -4.762 1 96.25 145 GLU B O 1
ATOM 3518 N N . THR B 1 146 ? -6.586 -1.309 -5.754 1 96.25 146 THR B N 1
ATOM 3519 C CA . THR B 1 146 ? -6.105 -0.686 -4.523 1 96.25 146 THR B CA 1
ATOM 3520 C C . THR B 1 146 ? -7.262 -0.079 -3.736 1 96.25 146 THR B C 1
ATOM 3522 O O . THR B 1 146 ? -7.941 0.83 -4.219 1 96.25 146 THR B O 1
ATOM 3525 N N . MET B 1 147 ? -7.473 -0.641 -2.578 1 95.62 147 MET B N 1
ATOM 3526 C CA . MET B 1 147 ? -8.602 -0.201 -1.766 1 95.62 147 MET B CA 1
ATOM 3527 C C . MET B 1 147 ? -8.57 -0.851 -0.386 1 95.62 147 MET B C 1
ATOM 3529 O O . MET B 1 147 ? -7.793 -1.782 -0.154 1 95.62 147 MET B O 1
ATOM 3533 N N . LEU B 1 148 ? -9.375 -0.321 0.546 1 92.25 148 LEU B N 1
ATOM 3534 C CA . LEU B 1 148 ? -9.727 -1.071 1.747 1 92.25 148 LEU B CA 1
ATOM 3535 C C . LEU B 1 148 ? -10.82 -2.094 1.45 1 92.25 148 LEU B C 1
ATOM 3537 O O . LEU B 1 148 ? -11.859 -1.752 0.877 1 92.25 148 LEU B O 1
ATOM 3541 N N . SER B 1 149 ? -10.5 -3.295 1.731 1 92.56 149 SER B N 1
ATOM 3542 C CA . SER B 1 149 ? -11.477 -4.355 1.479 1 92.56 149 SER B CA 1
ATOM 3543 C C . SER B 1 149 ? -11.266 -5.527 2.432 1 92.56 149 SER B C 1
ATOM 3545 O O . SER B 1 149 ? -10.258 -5.598 3.131 1 92.56 149 SER B O 1
ATOM 3547 N N . THR B 1 150 ? -12.234 -6.352 2.422 1 91.75 150 THR B N 1
ATOM 3548 C CA . THR B 1 150 ? -12.172 -7.516 3.301 1 91.75 150 THR B CA 1
ATOM 3549 C C . THR B 1 150 ? -11.25 -8.586 2.719 1 91.75 150 THR B C 1
ATOM 3551 O O . THR B 1 150 ? -11.266 -8.828 1.511 1 91.75 150 THR B O 1
ATOM 3554 N N . ALA B 1 151 ? -10.438 -9.133 3.6 1 93.12 151 ALA B N 1
ATOM 3555 C CA . ALA B 1 151 ? -9.578 -10.266 3.273 1 93.12 151 ALA B CA 1
ATOM 3556 C C . ALA B 1 151 ? -9.766 -11.398 4.281 1 93.12 151 ALA B C 1
ATOM 3558 O O . ALA B 1 151 ? -10.109 -11.156 5.441 1 93.12 151 ALA B O 1
ATOM 3559 N N . TYR B 1 152 ? -9.664 -12.602 3.803 1 93.31 152 TYR B N 1
ATOM 3560 C CA . TYR B 1 152 ? -9.656 -13.781 4.664 1 93.31 152 TYR B CA 1
ATOM 3561 C C . TYR B 1 152 ? -8.25 -14.102 5.148 1 93.31 152 TYR B C 1
ATOM 3563 O O . TYR B 1 152 ? -7.41 -14.562 4.375 1 93.31 152 TYR B O 1
ATOM 3571 N N . VAL B 1 153 ? -7.961 -13.781 6.438 1 92.31 153 VAL B N 1
ATOM 3572 C CA . VAL B 1 153 ? -6.586 -13.781 6.93 1 92.31 153 VAL B CA 1
ATOM 3573 C C . VAL B 1 153 ? -6.484 -14.672 8.164 1 92.31 153 VAL B C 1
ATOM 3575 O O . VAL B 1 153 ? -7.5 -15.055 8.75 1 92.31 153 VAL B O 1
ATOM 3578 N N . MET B 1 154 ? -5.215 -15.047 8.5 1 91.69 154 MET B N 1
ATOM 3579 C CA . MET B 1 154 ? -4.93 -15.859 9.68 1 91.69 154 MET B CA 1
ATOM 3580 C C . MET B 1 154 ? -4.027 -15.102 10.648 1 91.69 154 MET B C 1
ATOM 3582 O O . MET B 1 154 ? -2.803 -15.18 10.555 1 91.69 154 MET B O 1
ATOM 3586 N N . PRO B 1 155 ? -4.641 -14.414 11.609 1 86.88 155 PRO B N 1
ATOM 3587 C CA . PRO B 1 155 ? -3.842 -13.703 12.609 1 86.88 155 PRO B CA 1
ATOM 3588 C C . PRO B 1 155 ? -3.059 -14.648 13.523 1 86.88 155 PRO B C 1
ATOM 3590 O O . PRO B 1 155 ? -3.428 -15.82 13.672 1 86.88 155 PRO B O 1
ATOM 3593 N N . LYS B 1 156 ? -2.025 -14.117 14.133 1 81.06 156 LYS B N 1
ATOM 3594 C CA . LYS B 1 156 ? -1.117 -14.898 14.969 1 81.06 156 LYS B CA 1
ATOM 3595 C C . LYS B 1 156 ? -1.863 -15.562 16.125 1 81.06 156 LYS B C 1
ATOM 3597 O O . LYS B 1 156 ? -1.638 -16.734 16.422 1 81.06 156 LYS B O 1
ATOM 3602 N N . HIS B 1 157 ? -2.705 -14.797 16.719 1 81.62 157 HIS B N 1
ATOM 3603 C CA . HIS B 1 157 ? -3.352 -15.281 17.938 1 81.62 157 HIS B CA 1
ATOM 3604 C C . HIS B 1 157 ? -4.383 -16.359 17.625 1 81.62 157 HIS B C 1
ATOM 3606 O O . HIS B 1 157 ? -4.84 -17.062 18.531 1 81.62 157 HIS B O 1
ATOM 3612 N N . LEU B 1 158 ? -4.762 -16.531 16.359 1 76.56 158 LEU B N 1
ATOM 3613 C CA . LEU B 1 158 ? -5.727 -17.547 15.953 1 76.56 158 LEU B CA 1
ATOM 3614 C C . LEU B 1 158 ? -5.051 -18.656 15.141 1 76.56 158 LEU B C 1
ATOM 3616 O O . LEU B 1 158 ? -5.699 -19.312 14.328 1 76.56 158 LEU B O 1
ATOM 3620 N N . ARG B 1 159 ? -3.891 -18.812 15.367 1 72.31 159 ARG B N 1
ATOM 3621 C CA . ARG B 1 159 ? -3.1 -19.688 14.508 1 72.31 159 ARG B CA 1
ATOM 3622 C C . ARG B 1 159 ? -3.891 -20.938 14.117 1 72.31 159 ARG B C 1
ATOM 3624 O O . ARG B 1 159 ? -4.324 -21.688 14.984 1 72.31 159 ARG B O 1
ATOM 3631 N N . GLY B 1 160 ? -4.16 -21 12.812 1 77.56 160 GLY B N 1
ATOM 3632 C CA . GLY B 1 160 ? -4.898 -22.125 12.258 1 77.56 160 GLY B CA 1
ATOM 3633 C C . GLY B 1 160 ? -6.336 -21.781 11.922 1 77.56 160 GLY B C 1
ATOM 3634 O O . GLY B 1 160 ? -7.043 -22.578 11.312 1 77.56 160 GLY B O 1
ATOM 3635 N N . GLN B 1 161 ? -6.703 -20.578 12.312 1 87.69 161 GLN B N 1
ATOM 3636 C CA . GLN B 1 161 ? -8.07 -20.172 12 1 87.69 161 GLN B CA 1
ATOM 3637 C C . GLN B 1 161 ? -8.078 -18.906 11.156 1 87.69 161 GLN B C 1
ATOM 3639 O O . GLN B 1 161 ? -7.41 -17.922 11.492 1 87.69 161 GLN B O 1
ATOM 3644 N N . TYR B 1 162 ? -8.852 -18.984 10.164 1 90.56 162 TYR B N 1
ATOM 3645 C CA . TYR B 1 162 ? -8.984 -17.828 9.281 1 90.56 162 TYR B CA 1
ATOM 3646 C C . TYR B 1 162 ? -10.211 -17 9.648 1 90.56 162 TYR B C 1
ATOM 3648 O O . TYR B 1 162 ? -11.234 -17.547 10.062 1 90.56 162 TYR B O 1
ATOM 3656 N N . VAL B 1 163 ? -10.039 -15.695 9.539 1 92.19 163 VAL B N 1
ATOM 3657 C CA . VAL B 1 163 ? -11.133 -14.758 9.789 1 92.19 163 VAL B CA 1
ATOM 3658 C C . VAL B 1 163 ? -11.133 -13.664 8.734 1 92.19 163 VAL B C 1
ATOM 3660 O O . VAL B 1 163 ? -10.094 -13.367 8.141 1 92.19 163 VAL B O 1
ATOM 3663 N N . TYR B 1 164 ? -12.352 -13.109 8.516 1 91.75 164 TYR B N 1
ATOM 3664 C CA . TYR B 1 164 ? -12.445 -11.961 7.621 1 91.75 164 TYR B CA 1
ATOM 3665 C C . TYR B 1 164 ? -12.078 -10.672 8.352 1 91.75 164 TYR B C 1
ATOM 3667 O O . TYR B 1 164 ? -12.555 -10.422 9.461 1 91.75 164 TYR B O 1
ATOM 3675 N N . ARG B 1 165 ? -11.148 -9.875 7.762 1 90.88 165 ARG B N 1
ATOM 3676 C CA . ARG B 1 165 ? -10.766 -8.57 8.281 1 90.88 165 ARG B CA 1
ATOM 3677 C C . ARG B 1 165 ? -10.594 -7.559 7.156 1 90.88 165 ARG B C 1
ATOM 3679 O O . ARG B 1 165 ? -10.25 -7.926 6.035 1 90.88 165 ARG B O 1
ATOM 3686 N N . THR B 1 166 ? -10.922 -6.348 7.523 1 90.81 166 THR B N 1
ATOM 3687 C CA . THR B 1 166 ? -10.641 -5.266 6.586 1 90.81 166 THR B CA 1
ATOM 3688 C C . THR B 1 166 ? -9.141 -4.996 6.508 1 90.81 166 THR B C 1
ATOM 3690 O O . THR B 1 166 ? -8.492 -4.766 7.531 1 90.81 166 THR B O 1
ATOM 3693 N N . MET B 1 167 ? -8.633 -5.129 5.285 1 92.44 167 MET B N 1
ATOM 3694 C CA . MET B 1 167 ? -7.195 -4.977 5.066 1 92.44 167 MET B CA 1
ATOM 3695 C C . MET B 1 167 ? -6.918 -4 3.928 1 92.44 167 MET B C 1
ATOM 3697 O O . MET B 1 167 ? -7.785 -3.768 3.08 1 92.44 167 MET B O 1
ATOM 3701 N N . VAL B 1 168 ? -5.715 -3.398 3.936 1 92.75 168 VAL B N 1
ATOM 3702 C CA . VAL B 1 168 ? -5.238 -2.615 2.803 1 92.75 168 VAL B CA 1
ATOM 3703 C C . VAL B 1 168 ? -4.91 -3.543 1.633 1 92.75 168 VAL B C 1
ATOM 3705 O O . VAL B 1 168 ? -4.098 -4.457 1.768 1 92.75 168 VAL B O 1
ATOM 3708 N N . HIS B 1 169 ? -5.57 -3.305 0.498 1 96.12 169 HIS B N 1
ATOM 3709 C CA . HIS B 1 169 ? -5.27 -4.004 -0.745 1 96.12 169 HIS B CA 1
ATOM 3710 C C . HIS B 1 169 ? -4.516 -3.102 -1.717 1 96.12 169 HIS B C 1
ATOM 3712 O O . HIS B 1 169 ? -4.898 -1.945 -1.919 1 96.12 169 HIS B O 1
ATOM 3718 N N . ILE B 1 170 ? -3.475 -3.629 -2.26 1 97.12 170 ILE B N 1
ATOM 3719 C CA . ILE B 1 170 ? -2.771 -2.998 -3.371 1 97.12 170 ILE B CA 1
ATOM 3720 C C . ILE B 1 170 ? -2.971 -3.82 -4.641 1 97.12 170 ILE B C 1
ATOM 3722 O O . ILE B 1 170 ? -2.904 -5.051 -4.609 1 97.12 170 ILE B O 1
ATOM 3726 N N . ASP B 1 171 ? -3.262 -3.154 -5.715 1 98 171 ASP B N 1
ATOM 3727 C CA . ASP B 1 171 ? -3.463 -3.895 -6.961 1 98 171 ASP B CA 1
ATOM 3728 C C . ASP B 1 171 ? -2.16 -4.535 -7.434 1 98 171 ASP B C 1
ATOM 3730 O O . ASP B 1 171 ? -1.088 -3.943 -7.301 1 98 171 ASP B O 1
ATOM 3734 N N . VAL B 1 172 ? -2.252 -5.652 -8.031 1 98.62 172 VAL B N 1
ATOM 3735 C CA . VAL B 1 172 ? -1.116 -6.512 -8.359 1 98.62 172 VAL B CA 1
ATOM 3736 C C . VAL B 1 172 ? -0.206 -5.809 -9.359 1 98.62 172 VAL B C 1
ATOM 3738 O O . VAL B 1 172 ? 1.014 -5.984 -9.336 1 98.62 172 VAL B O 1
ATOM 3741 N N . ILE B 1 173 ? -0.73 -5.004 -10.273 1 98.69 173 ILE B N 1
ATOM 3742 C CA . ILE B 1 173 ? 0.088 -4.316 -11.273 1 98.69 173 ILE B CA 1
ATOM 3743 C C . ILE B 1 173 ? 1.009 -3.314 -10.578 1 98.69 173 ILE B C 1
ATOM 3745 O O . ILE B 1 173 ? 2.211 -3.271 -10.859 1 98.69 173 ILE B O 1
ATOM 3749 N N . THR B 1 174 ? 0.444 -2.549 -9.625 1 97.88 174 THR B N 1
ATOM 3750 C CA . THR B 1 174 ? 1.244 -1.624 -8.828 1 97.88 174 THR B CA 1
ATOM 3751 C C . THR B 1 174 ? 2.299 -2.375 -8.023 1 97.88 174 THR B C 1
ATOM 3753 O O . THR B 1 174 ? 3.457 -1.96 -7.965 1 97.88 174 THR B O 1
ATOM 3756 N N . PHE B 1 175 ? 1.904 -3.441 -7.402 1 98.38 175 PHE B N 1
ATOM 3757 C CA . PHE B 1 175 ? 2.811 -4.258 -6.605 1 98.38 175 PHE B CA 1
ATOM 3758 C C . PHE B 1 175 ? 4.012 -4.703 -7.434 1 98.38 175 PHE B C 1
ATOM 3760 O O . PHE B 1 175 ? 5.156 -4.551 -7.004 1 98.38 175 PHE B O 1
ATOM 3767 N N . LEU B 1 176 ? 3.727 -5.129 -8.68 1 98.75 176 LEU B N 1
ATOM 3768 C CA . LEU B 1 176 ? 4.773 -5.734 -9.5 1 98.75 176 LEU B CA 1
ATOM 3769 C C . LEU B 1 176 ? 5.602 -4.664 -10.203 1 98.75 176 LEU B C 1
ATOM 3771 O O . LEU B 1 176 ? 6.805 -4.84 -10.406 1 98.75 176 LEU B O 1
ATOM 3775 N N . THR B 1 177 ? 5.012 -3.531 -10.547 1 98.25 177 THR B N 1
ATOM 3776 C CA . THR B 1 177 ? 5.719 -2.553 -11.359 1 98.25 177 THR B CA 1
ATOM 3777 C C . THR B 1 177 ? 6.375 -1.488 -10.484 1 98.25 177 THR B C 1
ATOM 3779 O O . THR B 1 177 ? 7.422 -0.943 -10.844 1 98.25 177 THR B O 1
ATOM 3782 N N . LYS B 1 178 ? 5.785 -1.182 -9.312 1 97.38 178 LYS B N 1
ATOM 3783 C CA . LYS B 1 178 ? 6.289 -0.049 -8.539 1 97.38 178 LYS B CA 1
ATOM 3784 C C . LYS B 1 178 ? 6.965 -0.517 -7.254 1 97.38 178 LYS B C 1
ATOM 3786 O O . LYS B 1 178 ? 7.91 0.115 -6.777 1 97.38 178 LYS B O 1
ATOM 3791 N N . LEU B 1 179 ? 6.484 -1.592 -6.676 1 97.19 179 LEU B N 1
ATOM 3792 C CA . LEU B 1 179 ? 7.027 -2.006 -5.387 1 97.19 179 LEU B CA 1
ATOM 3793 C C . LEU B 1 179 ? 8.148 -3.023 -5.57 1 97.19 179 LEU B C 1
ATOM 3795 O O . LEU B 1 179 ? 9.289 -2.773 -5.172 1 97.19 179 LEU B O 1
ATOM 3799 N N . THR B 1 180 ? 7.801 -4.133 -6.293 1 97.81 180 THR B N 1
ATOM 3800 C CA . THR B 1 180 ? 8.836 -5.145 -6.469 1 97.81 180 THR B CA 1
ATOM 3801 C C . THR B 1 180 ? 9.664 -4.859 -7.719 1 97.81 180 THR B C 1
ATOM 3803 O O . THR B 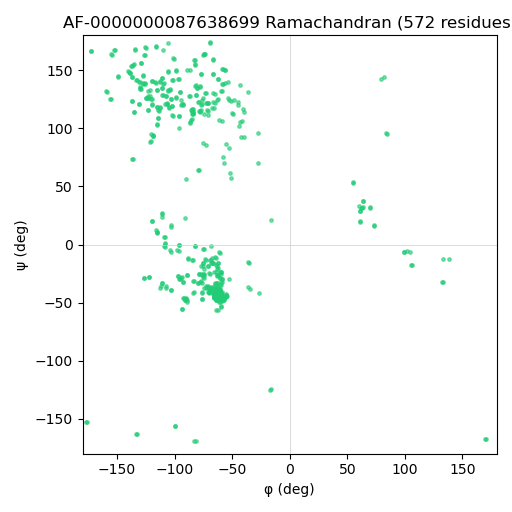1 180 ? 10.789 -5.348 -7.852 1 97.81 180 THR B O 1
ATOM 3806 N N . ARG B 1 181 ? 9.055 -4.152 -8.719 1 97.19 181 ARG B N 1
ATOM 3807 C CA . ARG B 1 181 ? 9.68 -3.857 -10.008 1 97.19 181 ARG B CA 1
ATOM 3808 C C . ARG B 1 181 ? 10.164 -5.137 -10.688 1 97.19 181 ARG B C 1
ATOM 3810 O O . ARG B 1 181 ? 11.328 -5.227 -11.086 1 97.19 181 ARG B O 1
ATOM 3817 N N . THR B 1 182 ? 9.219 -6.02 -10.781 1 97.88 182 THR B N 1
ATOM 3818 C CA . THR B 1 182 ? 9.516 -7.34 -11.328 1 97.88 182 THR B CA 1
ATOM 3819 C C . THR B 1 182 ? 8.656 -7.621 -12.562 1 97.88 182 THR B C 1
ATOM 3821 O O . THR B 1 182 ? 7.629 -8.297 -12.469 1 97.88 182 THR B O 1
ATOM 3824 N N . PRO B 1 183 ? 9.102 -7.258 -13.727 1 96.75 183 PRO B N 1
ATOM 3825 C CA . PRO B 1 183 ? 8.305 -7.484 -14.938 1 96.75 183 PRO B CA 1
ATOM 3826 C C . PRO B 1 183 ? 8.383 -8.922 -15.438 1 96.75 183 PRO B C 1
ATOM 3828 O O . PRO B 1 183 ? 7.516 -9.375 -16.188 1 96.75 183 PRO B O 1
ATOM 3831 N N . PHE B 1 184 ? 9.477 -9.625 -15.109 1 98.69 184 PHE B N 1
ATOM 3832 C CA . PHE B 1 184 ? 9.633 -11.023 -15.484 1 98.69 184 PHE B CA 1
ATOM 3833 C C . PHE B 1 184 ? 9.641 -11.914 -14.25 1 98.69 184 PHE B C 1
ATOM 3835 O O . PHE B 1 184 ? 10.547 -11.844 -13.422 1 98.69 184 PHE B O 1
ATOM 3842 N N . ILE B 1 185 ? 8.648 -12.742 -14.133 1 98.88 185 ILE B N 1
ATOM 3843 C CA . ILE B 1 185 ? 8.453 -13.594 -12.969 1 98.88 185 ILE B CA 1
ATOM 3844 C C . ILE B 1 185 ? 8.656 -15.055 -13.359 1 98.88 185 ILE B C 1
ATOM 3846 O O . ILE B 1 185 ? 7.914 -15.602 -14.18 1 98.88 185 ILE B O 1
ATOM 3850 N N . ASP B 1 186 ? 9.648 -15.664 -12.742 1 98.88 186 ASP B N 1
ATOM 3851 C CA . ASP B 1 186 ? 9.93 -17.078 -13.008 1 98.88 186 ASP B CA 1
ATOM 3852 C C . ASP B 1 186 ? 8.914 -17.969 -12.305 1 98.88 186 ASP B C 1
ATOM 3854 O O . ASP B 1 186 ? 8.461 -18.969 -12.867 1 98.88 186 ASP B O 1
ATOM 3858 N N . GLN B 1 187 ? 8.578 -17.625 -11.07 1 98.69 187 GLN B N 1
ATOM 3859 C CA . GLN B 1 187 ? 7.66 -18.406 -10.25 1 98.69 187 GLN B CA 1
ATOM 3860 C C . GLN B 1 187 ? 6.68 -17.5 -9.508 1 98.69 187 GLN B C 1
ATOM 3862 O O . GLN B 1 187 ? 7.09 -16.578 -8.797 1 98.69 187 GLN B O 1
ATOM 3867 N N . PHE B 1 188 ? 5.453 -17.75 -9.719 1 98.69 188 PHE B N 1
ATOM 3868 C CA . PHE B 1 188 ? 4.375 -17.062 -9.016 1 98.69 188 PHE B CA 1
ATOM 3869 C C . PHE B 1 188 ? 3.605 -18.031 -8.125 1 98.69 188 PHE B C 1
ATOM 3871 O O . PHE B 1 188 ? 2.895 -18.906 -8.625 1 98.69 188 PHE B O 1
ATOM 3878 N N . LEU B 1 189 ? 3.773 -17.906 -6.82 1 97.88 189 LEU B N 1
ATOM 3879 C CA . LEU B 1 189 ? 3.029 -18.703 -5.848 1 97.88 189 LEU B CA 1
ATOM 3880 C C . LEU B 1 189 ? 1.81 -17.938 -5.344 1 97.88 189 LEU B C 1
ATOM 3882 O O . LEU B 1 189 ? 1.945 -16.969 -4.59 1 97.88 189 LEU B O 1
ATOM 3886 N N . MET B 1 190 ? 0.637 -18.406 -5.738 1 96.94 190 MET B N 1
ATOM 3887 C CA . MET B 1 190 ? -0.601 -17.703 -5.43 1 96.94 190 MET B CA 1
ATOM 3888 C C . MET B 1 190 ? -1.488 -18.531 -4.508 1 96.94 190 MET B C 1
ATOM 3890 O O . MET B 1 190 ? -2.145 -19.469 -4.949 1 96.94 190 MET B O 1
ATOM 3894 N N . ASP B 1 191 ? -1.534 -18.203 -3.316 1 93.94 191 ASP B N 1
ATOM 3895 C CA . ASP B 1 191 ? -2.389 -18.781 -2.281 1 93.94 191 ASP B CA 1
ATOM 3896 C C . ASP B 1 191 ? -2.988 -17.688 -1.398 1 93.94 191 ASP B C 1
ATOM 3898 O O . ASP B 1 191 ? -2.602 -17.531 -0.237 1 93.94 191 ASP B O 1
ATOM 3902 N N . ASN B 1 192 ? -3.979 -16.922 -1.928 1 90.56 192 ASN B N 1
ATOM 3903 C CA . ASN B 1 192 ? -4.434 -15.641 -1.402 1 90.56 192 ASN B CA 1
ATOM 3904 C C . ASN B 1 192 ? -5.812 -15.758 -0.757 1 90.56 192 ASN B C 1
ATOM 3906 O O . ASN B 1 192 ? -6.465 -14.742 -0.496 1 90.56 192 ASN B O 1
ATOM 3910 N N . GLU B 1 193 ? -6.355 -16.859 -0.625 1 91.94 193 GLU B N 1
ATOM 3911 C CA . GLU B 1 193 ? -7.629 -17.094 0.049 1 91.94 193 GLU B CA 1
ATOM 3912 C C . GLU B 1 193 ? -8.773 -16.391 -0.676 1 91.94 193 GLU B C 1
ATOM 3914 O O . GLU B 1 193 ? -9.578 -15.695 -0.05 1 91.94 193 GLU B O 1
ATOM 3919 N N . GLY B 1 194 ? -8.734 -16.359 -2.01 1 93.62 194 GLY B N 1
ATOM 3920 C CA . GLY B 1 194 ? -9.859 -15.859 -2.781 1 93.62 194 GLY B CA 1
ATOM 3921 C C . GLY B 1 194 ? -9.453 -14.891 -3.875 1 93.62 194 GLY B C 1
ATOM 3922 O O . GLY B 1 194 ? -10.031 -14.891 -4.961 1 93.62 194 GLY B O 1
ATOM 3923 N N . ALA B 1 195 ? -8.422 -14.117 -3.688 1 94.94 195 ALA B N 1
ATOM 3924 C CA . ALA B 1 195 ? -8.008 -13.086 -4.637 1 94.94 195 ALA B CA 1
ATOM 3925 C C . ALA B 1 195 ? -7.512 -13.703 -5.938 1 94.94 195 ALA B C 1
ATOM 3927 O O . ALA B 1 195 ? -7.441 -13.031 -6.969 1 94.94 195 ALA B O 1
ATOM 3928 N N . GLU B 1 196 ? -7.195 -15.016 -5.953 1 96.31 196 GLU B N 1
ATOM 3929 C CA . GLU B 1 196 ? -6.691 -15.68 -7.152 1 96.31 196 GLU B CA 1
ATOM 3930 C C . GLU B 1 196 ? -7.727 -15.656 -8.273 1 96.31 196 GLU B C 1
ATOM 3932 O O . GLU B 1 196 ? -7.375 -15.641 -9.453 1 96.31 196 GLU B O 1
ATOM 3937 N N . TYR B 1 197 ? -8.984 -15.594 -7.926 1 96.62 197 TYR B N 1
ATOM 3938 C CA . TYR B 1 197 ? -10.055 -15.578 -8.922 1 96.62 197 TYR B CA 1
ATOM 3939 C C . TYR B 1 197 ? -10.062 -14.266 -9.695 1 96.62 197 TYR B C 1
ATOM 3941 O O . TYR B 1 197 ? -10.57 -14.203 -10.82 1 96.62 197 TYR B O 1
ATOM 3949 N N . ASP B 1 198 ? -9.555 -13.242 -9.086 1 96.25 198 ASP B N 1
ATOM 3950 C CA . ASP B 1 198 ? -9.5 -11.945 -9.75 1 96.25 198 ASP B CA 1
ATOM 3951 C C . ASP B 1 198 ? -8.156 -11.734 -10.453 1 96.25 198 ASP B C 1
ATOM 3953 O O . ASP B 1 198 ? -8.078 -11.031 -11.461 1 96.25 198 ASP B O 1
ATOM 3957 N N . LEU B 1 199 ? -7.117 -12.344 -9.961 1 97.62 199 LEU B N 1
ATOM 3958 C CA . LEU B 1 199 ? -5.766 -12.062 -10.43 1 97.62 199 LEU B CA 1
ATOM 3959 C C . LEU B 1 199 ? -5.445 -12.867 -11.688 1 97.62 199 LEU B C 1
ATOM 3961 O O . LEU B 1 199 ? -4.859 -12.336 -12.633 1 97.62 199 LEU B O 1
ATOM 3965 N N . LEU B 1 200 ? -5.816 -14.102 -11.766 1 97.38 200 LEU B N 1
ATOM 3966 C CA . LEU B 1 200 ? -5.426 -14.961 -12.875 1 97.38 200 LEU B CA 1
ATOM 3967 C C . LEU B 1 200 ? -5.988 -14.445 -14.195 1 97.38 200 LEU B C 1
ATOM 3969 O O . LEU B 1 200 ? -5.289 -14.422 -15.211 1 97.38 200 LEU B O 1
ATOM 3973 N N . PRO B 1 201 ? -7.27 -13.953 -14.25 1 96.81 201 PRO B N 1
ATOM 3974 C CA . PRO B 1 201 ? -7.801 -13.406 -15.5 1 96.81 201 PRO B CA 1
ATOM 3975 C C . PRO B 1 201 ? -6.996 -12.219 -16.016 1 96.81 201 PRO B C 1
ATOM 3977 O O . PRO B 1 201 ? -6.98 -11.953 -17.219 1 96.81 201 PRO B O 1
ATOM 3980 N N . MET B 1 202 ? -6.312 -11.516 -15.148 1 97.88 202 MET B N 1
ATOM 3981 C CA . MET B 1 202 ? -5.52 -10.359 -15.539 1 97.88 202 MET B CA 1
ATOM 3982 C C . MET B 1 202 ? -4.309 -10.781 -16.375 1 97.88 202 MET B C 1
ATOM 3984 O O . MET B 1 202 ? -3.67 -9.945 -17.016 1 97.88 202 MET B O 1
ATOM 3988 N N . MET B 1 203 ? -3.994 -12.039 -16.406 1 97.44 203 MET B N 1
ATOM 3989 C CA . MET B 1 203 ? -2.816 -12.57 -17.094 1 97.44 203 MET B CA 1
ATOM 3990 C C . MET B 1 203 ? -3.174 -13.062 -18.484 1 97.44 203 MET B C 1
ATOM 3992 O O . MET B 1 203 ? -2.311 -13.547 -19.219 1 97.44 203 MET B O 1
ATOM 3996 N N . GLY B 1 204 ? -4.398 -12.961 -18.859 1 96.19 204 GLY B N 1
ATOM 3997 C CA . GLY B 1 204 ? -4.844 -13.359 -20.172 1 96.19 204 GLY B CA 1
ATOM 3998 C C . GLY B 1 204 ? -4.324 -12.453 -21.281 1 96.19 204 GLY B C 1
ATOM 3999 O O . GLY B 1 204 ? -3.713 -11.414 -21 1 96.19 204 GLY B O 1
ATOM 4000 N N . ARG B 1 205 ? -4.609 -12.875 -22.484 1 95 205 ARG B N 1
ATOM 4001 C CA . ARG B 1 205 ? -4.168 -12.102 -23.641 1 95 205 ARG B CA 1
ATOM 4002 C C . ARG B 1 205 ? -4.738 -10.688 -23.609 1 95 205 ARG B C 1
ATOM 4004 O O . ARG B 1 205 ? -5.93 -10.5 -23.359 1 95 205 ARG B O 1
ATOM 4011 N N . ALA B 1 206 ? -3.885 -9.75 -23.828 1 95.44 206 ALA B N 1
ATOM 4012 C CA . ALA B 1 206 ? -4.242 -8.336 -23.875 1 95.44 206 ALA B CA 1
ATOM 4013 C C . ALA B 1 206 ? -4.816 -7.879 -22.531 1 95.44 206 ALA B C 1
ATOM 4015 O O . ALA B 1 206 ? -5.551 -6.891 -22.469 1 95.44 206 ALA B O 1
ATOM 4016 N N . GLY B 1 207 ? -4.562 -8.617 -21.484 1 96.75 207 GLY B N 1
ATOM 4017 C CA . GLY B 1 207 ? -4.977 -8.227 -20.141 1 96.75 207 GLY B CA 1
ATOM 4018 C C . GLY B 1 207 ? -4.027 -7.23 -19.5 1 96.75 207 GLY B C 1
ATOM 4019 O O . GLY B 1 207 ? -3.137 -6.691 -20.156 1 96.75 207 GLY B O 1
ATOM 4020 N N . ALA B 1 208 ? -4.223 -7.02 -18.234 1 98.12 208 ALA B N 1
ATOM 4021 C CA . ALA B 1 208 ? -3.479 -6.004 -17.5 1 98.12 208 ALA B CA 1
ATOM 4022 C C . ALA B 1 208 ? -1.989 -6.332 -17.469 1 98.12 208 ALA B C 1
ATOM 4024 O O . ALA B 1 208 ? -1.146 -5.434 -17.531 1 98.12 208 ALA B O 1
ATOM 4025 N N . PHE B 1 209 ? -1.66 -7.598 -17.375 1 98.62 209 PHE B N 1
ATOM 4026 C CA . PHE B 1 209 ? -0.252 -7.977 -17.344 1 98.62 209 PHE B CA 1
ATOM 4027 C C . PHE B 1 209 ? 0.421 -7.645 -18.672 1 98.62 209 PHE B C 1
ATOM 4029 O O . PHE B 1 209 ? 1.506 -7.059 -18.703 1 98.62 209 PHE B O 1
ATOM 4036 N N . ASP B 1 210 ? -0.245 -7.988 -19.797 1 98.31 210 ASP B N 1
ATOM 4037 C CA . ASP B 1 210 ? 0.286 -7.664 -21.109 1 98.31 210 ASP B CA 1
ATOM 4038 C C . ASP B 1 210 ? 0.465 -6.156 -21.281 1 98.31 210 ASP B C 1
ATOM 4040 O O . ASP B 1 210 ? 1.511 -5.695 -21.734 1 98.31 210 ASP B O 1
ATOM 4044 N N . HIS B 1 211 ? -0.496 -5.422 -20.891 1 98.38 211 HIS B N 1
ATOM 4045 C CA . HIS B 1 211 ? -0.482 -3.973 -21.047 1 98.38 211 HIS B CA 1
ATOM 4046 C C . HIS B 1 211 ? 0.643 -3.334 -20.25 1 98.38 211 HIS B C 1
ATOM 4048 O O . HIS B 1 211 ? 1.045 -2.201 -20.516 1 98.38 211 HIS B O 1
ATOM 4054 N N . ASN B 1 212 ? 1.187 -4.078 -19.25 1 98.44 212 ASN B N 1
ATOM 4055 C CA . ASN B 1 212 ? 2.236 -3.527 -18.406 1 98.44 212 ASN B CA 1
ATOM 4056 C C . ASN B 1 212 ? 3.553 -4.277 -18.578 1 98.44 212 ASN B C 1
ATOM 4058 O O . ASN B 1 212 ? 4.473 -4.121 -17.781 1 98.44 212 ASN B O 1
ATOM 4062 N N . GLY B 1 213 ? 3.631 -5.133 -19.578 1 98.38 213 GLY B N 1
ATOM 4063 C CA . GLY B 1 213 ? 4.863 -5.824 -19.922 1 98.38 213 GLY B CA 1
ATOM 4064 C C . GLY B 1 213 ? 5.277 -6.855 -18.891 1 98.38 213 GLY B C 1
ATOM 4065 O O . GLY B 1 213 ? 6.469 -7.078 -18.656 1 98.38 213 GLY B O 1
ATOM 4066 N N . ILE B 1 214 ? 4.332 -7.492 -18.203 1 98.81 214 ILE B N 1
ATOM 4067 C CA . ILE B 1 214 ? 4.621 -8.469 -17.156 1 98.81 214 ILE B CA 1
ATOM 4068 C C . ILE B 1 214 ? 4.508 -9.883 -17.719 1 98.81 214 ILE B C 1
ATOM 4070 O O . ILE B 1 214 ? 3.5 -10.227 -18.344 1 98.81 214 ILE B O 1
ATOM 4074 N N . ILE B 1 215 ? 5.52 -10.648 -17.547 1 98.75 215 ILE B N 1
ATOM 4075 C CA . ILE B 1 215 ? 5.566 -12.031 -18 1 98.75 215 ILE B CA 1
ATOM 4076 C C . ILE B 1 215 ? 5.672 -12.969 -16.797 1 98.75 215 ILE B C 1
ATOM 4078 O O . ILE B 1 215 ? 6.453 -12.711 -15.875 1 98.75 215 ILE B O 1
ATOM 4082 N N . VAL B 1 216 ? 4.883 -14.008 -16.766 1 98.88 216 VAL B N 1
ATOM 4083 C CA . VAL B 1 216 ? 4.949 -15.016 -15.711 1 98.88 216 VAL B CA 1
ATOM 4084 C C . VAL B 1 216 ? 5.184 -16.391 -16.328 1 98.88 216 VAL B C 1
ATOM 4086 O O . VAL B 1 216 ? 4.391 -16.844 -17.156 1 98.88 216 VAL B O 1
ATOM 4089 N N . CYS B 1 217 ? 6.207 -17.094 -15.891 1 98.81 217 CYS B N 1
ATOM 4090 C CA . CYS B 1 217 ? 6.586 -18.359 -16.516 1 98.81 217 CYS B CA 1
ATOM 4091 C C . CYS B 1 217 ? 5.883 -19.531 -15.836 1 98.81 217 CYS B C 1
ATOM 4093 O O . CYS B 1 217 ? 5.359 -20.422 -16.516 1 98.81 217 CYS B O 1
ATOM 4095 N N . GLN B 1 218 ? 5.91 -19.562 -14.516 1 98.44 218 GLN B N 1
ATOM 4096 C CA . GLN B 1 218 ? 5.34 -20.672 -13.758 1 98.44 218 GLN B CA 1
ATOM 4097 C C . GLN B 1 218 ? 4.414 -20.156 -12.656 1 98.44 218 GLN B C 1
ATOM 4099 O O . GLN B 1 218 ? 4.746 -19.203 -11.945 1 98.44 218 GLN B O 1
ATOM 4104 N N . ILE B 1 219 ? 3.258 -20.781 -12.523 1 98.19 219 ILE B N 1
ATOM 4105 C CA . ILE B 1 219 ? 2.283 -20.344 -11.531 1 98.19 219 ILE B CA 1
ATOM 4106 C C . ILE B 1 219 ? 1.795 -21.547 -10.727 1 98.19 219 ILE B C 1
ATOM 4108 O O . ILE B 1 219 ? 1.342 -22.547 -11.297 1 98.19 219 ILE B O 1
ATOM 4112 N N . ASN B 1 220 ? 1.969 -21.562 -9.438 1 96.31 220 ASN B N 1
ATOM 4113 C CA . ASN B 1 220 ? 1.168 -22.375 -8.531 1 96.31 220 ASN B CA 1
ATOM 4114 C C . ASN B 1 220 ? -0.028 -21.594 -7.984 1 96.31 220 ASN B C 1
ATOM 4116 O O . ASN B 1 220 ? 0.14 -20.562 -7.34 1 96.31 220 ASN B O 1
ATOM 4120 N N . VAL B 1 221 ? -1.191 -22.109 -8.242 1 96.19 221 VAL B N 1
ATOM 4121 C CA . VAL B 1 221 ? -2.361 -21.391 -7.746 1 96.19 221 VAL B CA 1
ATOM 4122 C C . VAL B 1 221 ? -3.277 -22.359 -6.992 1 96.19 221 VAL B C 1
ATOM 4124 O O . VAL B 1 221 ? -3.492 -23.484 -7.426 1 96.19 221 VAL B O 1
ATOM 4127 N N . GLU B 1 222 ? -3.727 -21.938 -5.844 1 93.38 222 GLU B N 1
ATOM 4128 C CA . GLU B 1 222 ? -4.777 -22.641 -5.098 1 93.38 222 GLU B CA 1
ATOM 4129 C C . GLU B 1 222 ? -6.121 -21.938 -5.258 1 93.38 222 GLU B C 1
ATOM 4131 O O . GLU B 1 222 ? -6.32 -20.844 -4.727 1 93.38 222 GLU B O 1
ATOM 4136 N N . PHE B 1 223 ? -7.004 -22.594 -5.941 1 93.81 223 PHE B N 1
ATOM 4137 C CA . PHE B 1 223 ? -8.367 -22.094 -6.039 1 93.81 223 PHE B CA 1
ATOM 4138 C C . PHE B 1 223 ? -9.195 -22.547 -4.844 1 93.81 223 PHE B C 1
ATOM 4140 O O . PHE B 1 223 ? -9.547 -23.719 -4.727 1 93.81 223 PHE B O 1
ATOM 4147 N N . HIS B 1 224 ? -9.539 -21.562 -4.043 1 91.81 224 HIS B N 1
ATOM 4148 C CA . HIS B 1 224 ? -10.211 -21.891 -2.789 1 91.81 224 HIS B CA 1
ATOM 4149 C C . HIS B 1 224 ? -11.703 -22.125 -3.006 1 91.81 224 HIS B C 1
ATOM 4151 O O . HIS B 1 224 ? -12.352 -21.391 -3.76 1 91.81 224 HIS B O 1
ATOM 4157 N N . TYR B 1 225 ? -12.195 -23.109 -2.389 1 89.38 225 TYR B N 1
ATOM 4158 C CA . TYR B 1 225 ? -13.633 -23.359 -2.375 1 89.38 225 TYR B CA 1
ATOM 4159 C C . TYR B 1 225 ? -14.32 -22.5 -1.315 1 89.38 225 TYR B C 1
ATOM 4161 O O . TYR B 1 225 ? -13.664 -22 -0.395 1 89.38 225 TYR B O 1
ATOM 4169 N N . GLY B 1 226 ? -15.586 -22.219 -1.5 1 84.25 226 GLY B N 1
ATOM 4170 C CA . GLY B 1 226 ? -16.375 -21.641 -0.422 1 84.25 226 GLY B CA 1
ATOM 4171 C C . GLY B 1 226 ? -16.672 -20.172 -0.612 1 84.25 226 GLY B C 1
ATOM 4172 O O . GLY B 1 226 ? -17.562 -19.625 0.024 1 84.25 226 GLY B O 1
ATOM 4173 N N . HIS B 1 227 ? -15.898 -19.547 -1.49 1 85.06 227 HIS B N 1
ATOM 4174 C CA . HIS B 1 227 ? -16.203 -18.156 -1.779 1 85.06 227 HIS B CA 1
ATOM 4175 C C . HIS B 1 227 ? -17.469 -18.031 -2.641 1 85.06 227 HIS B C 1
ATOM 4177 O O . HIS B 1 227 ? -17.875 -19 -3.273 1 85.06 227 HIS B O 1
ATOM 4183 N N . ALA B 1 228 ? -18 -16.828 -2.674 1 87.25 228 ALA B N 1
ATOM 4184 C CA . ALA B 1 228 ? -19.203 -16.609 -3.463 1 87.25 228 ALA B CA 1
ATOM 4185 C C . ALA B 1 228 ? -18.953 -16.859 -4.945 1 87.25 228 ALA B C 1
ATOM 4187 O O . ALA B 1 228 ? -17.969 -16.375 -5.508 1 87.25 228 ALA B O 1
ATOM 4188 N N . ASN B 1 229 ? -19.75 -17.75 -5.555 1 94.38 229 ASN B N 1
ATOM 4189 C CA . ASN B 1 229 ? -19.734 -18.047 -6.984 1 94.38 229 ASN B CA 1
ATOM 4190 C C . ASN B 1 229 ? -18.375 -18.594 -7.43 1 94.38 229 ASN B C 1
ATOM 4192 O O . ASN B 1 229 ? -17.938 -18.328 -8.547 1 94.38 229 ASN B O 1
ATOM 4196 N N . PHE B 1 230 ? -17.688 -19.25 -6.543 1 94.12 230 PHE B N 1
ATOM 4197 C CA . PHE B 1 230 ? -16.328 -19.672 -6.844 1 94.12 230 PHE B CA 1
ATOM 4198 C C . PHE B 1 230 ? -16.312 -20.656 -8.008 1 94.12 230 PHE B C 1
ATOM 4200 O O . PHE B 1 230 ? -15.398 -20.609 -8.844 1 94.12 230 PHE B O 1
ATOM 4207 N N . LYS B 1 231 ? -17.375 -21.516 -8.156 1 95.94 231 LYS B N 1
ATOM 4208 C CA . LYS B 1 231 ? -17.375 -22.469 -9.25 1 95.94 231 LYS B CA 1
ATOM 4209 C C . LYS B 1 231 ? -17.578 -21.781 -10.594 1 95.94 231 LYS B C 1
ATOM 4211 O O . LYS B 1 231 ? -16.938 -22.125 -11.586 1 95.94 231 LYS B O 1
ATOM 4216 N N . GLU B 1 232 ? -18.469 -20.812 -10.633 1 97.44 232 GLU B N 1
ATOM 4217 C CA . GLU B 1 232 ? -18.703 -20.031 -11.844 1 97.44 232 GLU B CA 1
ATOM 4218 C C . GLU B 1 232 ? -17.438 -19.266 -12.258 1 97.44 232 GLU B C 1
ATOM 4220 O O . GLU B 1 232 ? -17.078 -19.234 -13.43 1 97.44 232 GLU B O 1
ATOM 4225 N N . ARG B 1 233 ? -16.812 -18.688 -11.281 1 97.06 233 ARG B N 1
ATOM 4226 C CA . ARG B 1 233 ? -15.586 -17.938 -11.547 1 97.06 233 ARG B CA 1
ATOM 4227 C C . ARG B 1 233 ? -14.461 -18.844 -12.008 1 97.06 233 ARG B C 1
ATOM 4229 O O . ARG B 1 233 ? -13.703 -18.5 -12.914 1 97.06 233 ARG B O 1
ATOM 4236 N N . PHE B 1 234 ? -14.453 -20.016 -11.422 1 96.94 234 PHE B N 1
ATOM 4237 C CA . PHE B 1 234 ? -13.453 -21 -11.82 1 96.94 234 PHE B CA 1
ATOM 4238 C C . PHE B 1 234 ? -13.672 -21.438 -13.258 1 96.94 234 PHE B C 1
ATOM 4240 O O . PHE B 1 234 ? -12.734 -21.484 -14.055 1 96.94 234 PHE B O 1
ATOM 4247 N N . ALA B 1 235 ? -14.867 -21.719 -13.609 1 97.94 235 ALA B N 1
ATOM 4248 C CA . ALA B 1 235 ? -15.188 -22.141 -14.969 1 97.94 235 ALA B CA 1
ATOM 4249 C C . ALA B 1 235 ? -14.82 -21.047 -15.984 1 97.94 235 ALA B C 1
ATOM 4251 O O . ALA B 1 235 ? -14.312 -21.344 -17.062 1 97.94 235 ALA B O 1
ATOM 4252 N N . ALA B 1 236 ? -15.062 -19.844 -15.602 1 97.75 236 ALA B N 1
ATOM 4253 C CA . ALA B 1 236 ? -14.727 -18.719 -16.469 1 97.75 236 ALA B CA 1
ATOM 4254 C C . ALA B 1 236 ? -13.219 -18.625 -16.688 1 97.75 236 ALA B C 1
ATOM 4256 O O . ALA B 1 236 ? -12.75 -18.344 -17.797 1 97.75 236 ALA B O 1
ATOM 4257 N N . ILE B 1 237 ? -12.469 -18.844 -15.648 1 97.75 237 ILE B N 1
ATOM 4258 C CA . ILE B 1 237 ? -11.016 -18.812 -15.734 1 97.75 237 ILE B CA 1
ATOM 4259 C C . ILE B 1 237 ? -10.523 -19.938 -16.641 1 97.75 237 ILE B C 1
ATOM 4261 O O . ILE B 1 237 ? -9.672 -19.719 -17.516 1 97.75 237 ILE B O 1
ATOM 4265 N N . VAL B 1 238 ? -11.07 -21.109 -16.469 1 97.56 238 VAL B N 1
ATOM 4266 C CA . VAL B 1 238 ? -10.688 -22.25 -17.281 1 97.56 238 VAL B CA 1
ATOM 4267 C C . VAL B 1 238 ? -10.984 -21.969 -18.75 1 97.56 238 VAL B C 1
ATOM 4269 O O . VAL B 1 238 ? -10.141 -22.219 -19.625 1 97.56 238 VAL B O 1
ATOM 4272 N N . LYS B 1 239 ? -12.141 -21.438 -19.016 1 97.94 239 LYS B N 1
ATOM 4273 C CA . LYS B 1 239 ? -12.5 -21.062 -20.375 1 97.94 239 LYS B CA 1
ATOM 4274 C C . LYS B 1 239 ? -11.477 -20.109 -20.984 1 97.94 239 LYS B C 1
ATOM 4276 O O . LYS B 1 239 ? -11.016 -20.312 -22.109 1 97.94 239 LYS B O 1
ATOM 4281 N N . CYS B 1 240 ? -11.094 -19.141 -20.219 1 97.19 240 CYS B N 1
ATOM 4282 C CA . CYS B 1 240 ? -10.141 -18.141 -20.688 1 97.19 240 CYS B CA 1
ATOM 4283 C C . CYS B 1 240 ? -8.781 -18.766 -20.953 1 97.19 240 CYS B C 1
ATOM 4285 O O . CYS B 1 240 ? -8.141 -18.469 -21.953 1 97.19 240 CYS B O 1
ATOM 4287 N N . LEU B 1 241 ? -8.383 -19.625 -20.078 1 97.31 241 LEU B N 1
ATOM 4288 C CA . LEU B 1 241 ? -7.09 -20.281 -20.234 1 97.31 241 LEU B CA 1
ATOM 4289 C C . LEU B 1 241 ? -7.039 -21.094 -21.516 1 97.31 241 LEU B C 1
ATOM 4291 O O . LEU B 1 241 ? -6.043 -21.062 -22.234 1 97.31 241 LEU B O 1
ATOM 4295 N N . LEU B 1 242 ? -8.102 -21.797 -21.797 1 97.5 242 LEU B N 1
ATOM 4296 C CA . LEU B 1 242 ? -8.148 -22.656 -22.984 1 97.5 242 LEU B CA 1
ATOM 4297 C C . LEU B 1 242 ? -8.219 -21.812 -24.25 1 97.5 242 LEU B C 1
ATOM 4299 O O . LEU B 1 242 ? -7.582 -22.141 -25.25 1 97.5 242 LEU B O 1
ATOM 4303 N N . GLU B 1 243 ? -8.891 -20.734 -24.188 1 97.12 243 GLU B N 1
ATOM 4304 C CA . GLU B 1 243 ? -9.039 -19.875 -25.359 1 97.12 243 GLU B CA 1
ATOM 4305 C C . GLU B 1 243 ? -7.75 -19.109 -25.656 1 97.12 243 GLU B C 1
ATOM 4307 O O . GLU B 1 243 ? -7.387 -18.906 -26.812 1 97.12 243 GLU B O 1
ATOM 4312 N N . ASP B 1 244 ? -7.059 -18.688 -24.625 1 97.19 244 ASP B N 1
ATOM 4313 C CA . ASP B 1 244 ? -5.863 -17.859 -24.75 1 97.19 244 ASP B CA 1
ATOM 4314 C C . ASP B 1 244 ? -4.691 -18.672 -25.297 1 97.19 244 ASP B C 1
ATOM 4316 O O . ASP B 1 244 ? -3.814 -18.125 -25.969 1 97.19 244 ASP B O 1
ATOM 4320 N N . ARG B 1 245 ? -4.594 -19.953 -24.891 1 97.62 245 ARG B N 1
ATOM 4321 C CA . ARG B 1 245 ? -3.557 -20.891 -25.297 1 97.62 245 ARG B CA 1
ATOM 4322 C C . ARG B 1 245 ? -2.178 -20.422 -24.875 1 97.62 245 ARG B C 1
ATOM 4324 O O . ARG B 1 245 ? -1.2 -20.562 -25.609 1 97.62 245 ARG B O 1
ATOM 4331 N N . ARG B 1 246 ? -2.096 -19.734 -23.797 1 98.12 246 ARG B N 1
ATOM 4332 C CA . ARG B 1 246 ? -0.819 -19.25 -23.281 1 98.12 246 ARG B CA 1
ATOM 4333 C C . ARG B 1 246 ? -0.224 -20.266 -22.297 1 98.12 246 ARG B C 1
ATOM 4335 O O . ARG B 1 246 ? 0.97 -20.562 -22.344 1 98.12 246 ARG B O 1
ATOM 4342 N N . TYR B 1 247 ? -1.097 -20.734 -21.422 1 98.31 247 TYR B N 1
ATOM 4343 C CA . TYR B 1 247 ? -0.642 -21.594 -20.344 1 98.31 247 TYR B CA 1
ATOM 4344 C C . TYR B 1 247 ? -1.145 -23.016 -20.531 1 98.31 247 TYR B C 1
ATOM 4346 O O . TYR B 1 247 ? -2.262 -23.234 -21.016 1 98.31 247 TYR B O 1
ATOM 4354 N N . ALA B 1 248 ? -0.317 -23.969 -20.172 1 98 248 ALA B N 1
ATOM 4355 C CA . ALA B 1 248 ? -0.776 -25.328 -19.953 1 98 248 ALA B CA 1
ATOM 4356 C C . ALA B 1 248 ? -0.998 -25.609 -18.469 1 98 248 ALA B C 1
ATOM 4358 O O . ALA B 1 248 ? -0.382 -24.969 -17.609 1 98 248 ALA B O 1
ATOM 4359 N N . LEU B 1 249 ? -1.891 -26.438 -18.219 1 96.38 249 LEU B N 1
ATOM 4360 C CA . LEU B 1 249 ? -2.285 -26.766 -16.844 1 96.38 249 LEU B CA 1
ATOM 4361 C C . LEU B 1 249 ? -1.726 -28.109 -16.422 1 96.38 249 LEU B C 1
ATOM 4363 O O . LEU B 1 249 ? -1.773 -29.078 -17.172 1 96.38 249 LEU B O 1
ATOM 4367 N N . PHE B 1 250 ? -1.161 -28.031 -15.172 1 92.44 250 PHE B N 1
ATOM 4368 C CA . PHE B 1 250 ? -0.64 -29.25 -14.547 1 92.44 250 PHE B CA 1
ATOM 4369 C C . PHE B 1 250 ? -1.163 -29.391 -13.125 1 92.44 250 PHE B C 1
ATOM 4371 O O . PHE B 1 250 ? -1.483 -28.391 -12.469 1 92.44 250 PHE B O 1
ATOM 4378 N N . ARG B 1 251 ? -1.502 -30.453 -12.672 1 75.38 251 ARG B N 1
ATOM 4379 C CA . ARG B 1 251 ? -2.09 -30.609 -11.352 1 75.38 251 ARG B CA 1
ATOM 4380 C C . ARG B 1 251 ? -1.05 -31.094 -10.344 1 75.38 251 ARG B C 1
ATOM 4382 O O . ARG B 1 251 ? 0.057 -31.484 -10.719 1 75.38 251 ARG B O 1
ATOM 4389 N N . GLN B 1 252 ? -1.603 -30.734 -8.938 1 59.97 252 GLN B N 1
ATOM 4390 C CA . GLN B 1 252 ?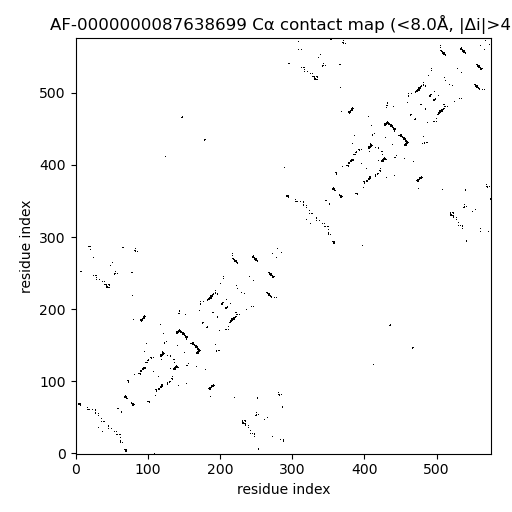 -0.859 -31.297 -7.816 1 59.97 252 GLN B CA 1
ATOM 4391 C C . GLN B 1 252 ? -1.094 -32.781 -7.695 1 59.97 252 GLN B C 1
ATOM 4393 O O . GLN B 1 252 ? -2.232 -33.25 -7.785 1 59.97 252 GLN B O 1
ATOM 4398 N N . ARG B 1 253 ? -0.416 -33.594 -8.359 1 52.91 253 ARG B N 1
ATOM 4399 C CA . ARG B 1 253 ? -0.732 -34.969 -7.922 1 52.91 253 ARG B CA 1
ATOM 4400 C C . ARG B 1 253 ? -0.595 -35.094 -6.41 1 52.91 253 ARG B C 1
ATOM 4402 O O . ARG B 1 253 ? 0.482 -34.875 -5.855 1 52.91 253 ARG B O 1
ATOM 4409 N N . GLN B 1 254 ? -1.328 -34.406 -5.719 1 47.69 254 GLN B N 1
ATOM 4410 C CA . GLN B 1 254 ? -1.326 -34.531 -4.266 1 47.69 254 GLN B CA 1
ATOM 4411 C C . GLN B 1 254 ? -1.132 -35.969 -3.826 1 47.69 254 GLN B C 1
ATOM 4413 O O . GLN B 1 254 ? -1.474 -36.906 -4.562 1 47.69 254 GLN B O 1
ATOM 4418 N N . PHE B 1 255 ? -0.251 -36.094 -2.959 1 43.78 255 PHE B N 1
ATOM 4419 C CA . PHE B 1 255 ? -0.399 -37.125 -1.919 1 43.78 255 PHE B CA 1
ATOM 4420 C C . PHE B 1 255 ? -1.861 -37.281 -1.519 1 43.78 255 PHE B C 1
ATOM 4422 O O . PHE B 1 255 ? -2.199 -38.125 -0.703 1 43.78 255 PHE B O 1
ATOM 4429 N N . THR B 1 256 ? -2.627 -36.344 -1.878 1 43.22 256 THR B N 1
ATOM 4430 C CA . THR B 1 256 ? -4.012 -36.344 -1.418 1 43.22 256 THR B CA 1
ATOM 4431 C C . THR B 1 256 ? -4.797 -37.5 -2.043 1 43.22 256 THR B C 1
ATOM 4433 O O . THR B 1 256 ? -6.02 -37.562 -1.906 1 43.22 256 THR B O 1
ATOM 4436 N N . GLU B 1 257 ? -4.383 -38.125 -2.914 1 41.91 257 GLU B N 1
ATOM 4437 C CA . GLU B 1 257 ? -5.117 -39.312 -3.314 1 41.91 257 GLU B CA 1
ATOM 4438 C C . GLU B 1 257 ? -5.762 -40 -2.111 1 41.91 257 GLU B C 1
ATOM 4440 O O . GLU B 1 257 ? -6.77 -40.688 -2.252 1 41.91 257 GLU B O 1
ATOM 4445 N N . TYR B 1 258 ? -5.047 -40 -1.054 1 37.56 258 TYR B N 1
ATOM 4446 C CA . TYR B 1 258 ? -5.648 -40.75 0.028 1 37.56 258 TYR B CA 1
ATOM 4447 C C . TYR B 1 258 ? -6.898 -40.062 0.562 1 37.56 258 TYR B C 1
ATOM 4449 O O . TYR B 1 258 ? -7.711 -40.688 1.246 1 37.56 258 TYR B O 1
ATOM 4457 N N . LEU B 1 259 ? -6.949 -38.625 0.637 1 37.84 259 LEU B N 1
ATOM 4458 C CA . LEU B 1 259 ? -8.148 -38.125 1.289 1 37.84 259 LEU B CA 1
ATOM 4459 C C . LEU B 1 259 ? -9.211 -37.75 0.259 1 37.84 259 LEU B C 1
ATOM 4461 O O . LEU B 1 259 ? -8.906 -37.156 -0.773 1 37.84 259 LEU B O 1
ATOM 4465 N N . ASN B 1 260 ? -10.227 -38.469 -0.08 1 40.72 260 ASN B N 1
ATOM 4466 C CA . ASN B 1 260 ? -11.531 -38.312 -0.727 1 40.72 260 ASN B CA 1
ATOM 4467 C C . ASN B 1 260 ? -11.969 -36.844 -0.767 1 40.72 260 ASN B C 1
ATOM 4469 O O . ASN B 1 260 ? -13.156 -36.562 -0.633 1 40.72 260 ASN B O 1
ATOM 4473 N N . LEU B 1 261 ? -11.188 -35.688 -0.659 1 43.06 261 LEU B N 1
ATOM 4474 C CA . LEU B 1 261 ? -11.789 -34.406 -0.299 1 43.06 261 LEU B CA 1
ATOM 4475 C C . LEU B 1 261 ? -12.234 -33.656 -1.543 1 43.06 261 LEU B C 1
ATOM 4477 O O . LEU B 1 261 ? -11.523 -32.75 -2.016 1 43.06 261 LEU B O 1
ATOM 4481 N N . ALA B 1 262 ? -13.133 -34.188 -2.514 1 45.47 262 ALA B N 1
ATOM 4482 C CA . ALA B 1 262 ? -13.891 -33.562 -3.582 1 45.47 262 ALA B CA 1
ATOM 4483 C C . ALA B 1 262 ? -14.18 -32.094 -3.234 1 45.47 262 ALA B C 1
ATOM 4485 O O . ALA B 1 262 ? -14.312 -31.25 -4.125 1 45.47 262 ALA B O 1
ATOM 4486 N N . THR B 1 263 ? -14.531 -31.688 -2.084 1 54.28 263 THR B N 1
ATOM 4487 C CA . THR B 1 263 ? -15.039 -30.375 -1.688 1 54.28 263 THR B CA 1
ATOM 4488 C C . THR B 1 263 ? -13.891 -29.469 -1.264 1 54.28 263 THR B C 1
ATOM 4490 O O . THR B 1 263 ? -14.125 -28.375 -0.75 1 54.28 263 THR B O 1
ATOM 4493 N N . SER B 1 264 ? -12.562 -29.922 -1.869 1 79.75 264 SER B N 1
ATOM 4494 C CA . SER B 1 264 ? -11.383 -29.203 -1.373 1 79.75 264 SER B CA 1
ATOM 4495 C C . SER B 1 264 ? -10.852 -28.219 -2.41 1 79.75 264 SER B C 1
ATOM 4497 O O . SER B 1 264 ? -11.43 -28.078 -3.492 1 79.75 264 SER B O 1
ATOM 4499 N N . HIS B 1 265 ? -9.961 -27.438 -2.191 1 87.69 265 HIS B N 1
ATOM 4500 C CA . HIS B 1 265 ? -9.289 -26.469 -3.043 1 87.69 265 HIS B CA 1
ATOM 4501 C C . HIS B 1 265 ? -8.703 -27.141 -4.285 1 87.69 265 HIS B C 1
ATOM 4503 O O . HIS B 1 265 ? -8.398 -28.328 -4.266 1 87.69 265 HIS B O 1
ATOM 4509 N N . GLN B 1 266 ? -8.844 -26.438 -5.445 1 89.06 266 GLN B N 1
ATOM 4510 C CA . GLN B 1 266 ? -8.086 -26.859 -6.621 1 89.06 266 GLN B CA 1
ATOM 4511 C C . GLN B 1 266 ? -6.672 -26.281 -6.602 1 89.06 266 GLN B C 1
ATOM 4513 O O . GLN B 1 266 ? -6.492 -25.062 -6.547 1 89.06 266 GLN B O 1
ATOM 4518 N N . ARG B 1 267 ? -5.746 -27.156 -6.527 1 90.81 267 ARG B N 1
ATOM 4519 C CA . ARG B 1 267 ? -4.352 -26.75 -6.664 1 90.81 267 ARG B CA 1
ATOM 4520 C C . ARG B 1 267 ? -3.816 -27.078 -8.055 1 90.81 267 ARG B C 1
ATOM 4522 O O . ARG B 1 267 ? -3.826 -28.25 -8.469 1 90.81 267 ARG B O 1
ATOM 4529 N N . THR B 1 268 ? -3.408 -26.047 -8.766 1 92.38 268 THR B N 1
ATOM 4530 C CA . THR B 1 268 ? -3.047 -26.219 -10.164 1 92.38 268 THR B CA 1
ATOM 4531 C C . THR B 1 268 ? -1.717 -25.531 -10.469 1 92.38 268 THR B C 1
ATOM 4533 O O . THR B 1 268 ? -1.399 -24.5 -9.883 1 92.38 268 THR B O 1
ATOM 4536 N N . PHE B 1 269 ? -0.941 -26.203 -11.297 1 96 269 PHE B N 1
ATOM 4537 C CA . PHE B 1 269 ? 0.329 -25.672 -11.781 1 96 269 PHE B CA 1
ATOM 4538 C C . PHE B 1 269 ? 0.232 -25.266 -13.25 1 96 269 PHE B C 1
ATOM 4540 O O . PHE B 1 269 ? -0.301 -26.031 -14.062 1 96 269 PHE B O 1
ATOM 4547 N N . LEU B 1 270 ? 0.645 -24 -13.578 1 97.62 270 LEU B N 1
ATOM 4548 C CA . LEU B 1 270 ? 0.594 -23.5 -14.945 1 97.62 270 LEU B CA 1
ATOM 4549 C C . LEU B 1 270 ? 1.994 -23.188 -15.461 1 97.62 270 LEU B C 1
ATOM 4551 O O . LEU B 1 270 ? 2.818 -22.641 -14.727 1 97.62 270 LEU B O 1
ATOM 4555 N N . LEU B 1 271 ? 2.242 -23.531 -16.719 1 98.19 271 LEU B N 1
ATOM 4556 C CA . LEU B 1 271 ? 3.469 -23.156 -17.422 1 98.19 271 LEU B CA 1
ATOM 4557 C C . LEU B 1 271 ? 3.16 -22.312 -18.656 1 98.19 271 LEU B C 1
ATOM 4559 O O . LEU B 1 271 ? 2.211 -22.609 -19.391 1 98.19 271 LEU B O 1
ATOM 4563 N N . ASN B 1 272 ? 3.969 -21.328 -18.891 1 98.69 272 ASN B N 1
ATOM 4564 C CA . ASN B 1 272 ? 3.789 -20.422 -20.016 1 98.69 272 ASN B CA 1
ATOM 4565 C C . ASN B 1 272 ? 4.418 -20.969 -21.297 1 98.69 272 ASN B C 1
ATOM 4567 O O . ASN B 1 272 ? 5.641 -20.969 -21.438 1 98.69 272 ASN B O 1
ATOM 4571 N N . PHE B 1 273 ? 3.619 -21.422 -22.234 1 98.44 273 PHE B N 1
ATOM 4572 C CA . PHE B 1 273 ? 4.086 -22.031 -23.484 1 98.44 273 PHE B CA 1
ATOM 4573 C C . PHE B 1 273 ? 4.125 -21 -24.609 1 98.44 273 PHE B C 1
ATOM 4575 O O . PHE B 1 273 ? 4.574 -21.297 -25.719 1 98.44 273 PHE B O 1
ATOM 4582 N N . GLU B 1 274 ? 3.639 -19.828 -24.281 1 97.88 274 GLU B N 1
ATOM 4583 C CA . GLU B 1 274 ? 3.576 -18.797 -25.312 1 97.88 274 GLU B CA 1
ATOM 4584 C C . GLU B 1 274 ? 4.867 -17.969 -25.344 1 97.88 274 GLU B C 1
ATOM 4586 O O . GLU B 1 274 ? 5.387 -17.688 -26.422 1 97.88 274 GLU B O 1
ATOM 4591 N N . ASN B 1 275 ? 5.34 -17.547 -24.234 1 98.19 275 ASN B N 1
ATOM 4592 C CA . ASN B 1 275 ? 6.504 -16.672 -24.188 1 98.19 275 ASN B CA 1
ATOM 4593 C C . ASN B 1 275 ? 7.789 -17.438 -24.5 1 98.19 275 ASN B C 1
ATOM 4595 O O . ASN B 1 275 ? 8.102 -18.438 -23.875 1 98.19 275 ASN B O 1
ATOM 4599 N N . ASN B 1 276 ? 8.578 -16.953 -25.375 1 98 276 ASN B N 1
ATOM 4600 C CA . ASN B 1 276 ? 9.773 -17.641 -25.859 1 98 276 ASN B CA 1
ATOM 4601 C C . ASN B 1 276 ? 10.82 -17.781 -24.75 1 98 276 ASN B C 1
ATOM 4603 O O . ASN B 1 276 ? 11.492 -18.812 -24.656 1 98 276 ASN B O 1
ATOM 4607 N N . THR B 1 277 ? 10.93 -16.781 -23.953 1 97.69 277 THR B N 1
ATOM 4608 C CA . THR B 1 277 ? 11.922 -16.828 -22.891 1 97.69 277 THR B CA 1
ATOM 4609 C C . THR B 1 277 ? 11.555 -17.906 -21.875 1 97.69 277 THR B C 1
ATOM 4611 O O . THR B 1 277 ? 12.422 -18.641 -21.391 1 97.69 277 THR B O 1
ATOM 4614 N N . CYS B 1 278 ? 10.328 -18 -21.531 1 98.31 278 CYS B N 1
ATOM 4615 C CA . CYS B 1 278 ? 9.852 -19.047 -20.625 1 98.31 278 CYS B CA 1
ATOM 4616 C C . CYS B 1 278 ? 10.086 -20.438 -21.219 1 98.31 278 CYS B C 1
ATOM 4618 O O . CYS B 1 278 ? 10.562 -21.328 -20.531 1 98.31 278 CYS B O 1
ATOM 4620 N N . VAL B 1 279 ? 9.75 -20.609 -22.469 1 98 279 VAL B N 1
ATOM 4621 C CA . VAL B 1 279 ? 9.906 -21.891 -23.141 1 98 279 VAL B CA 1
ATOM 4622 C C . VAL B 1 279 ? 11.383 -22.281 -23.188 1 98 279 VAL B C 1
ATOM 4624 O O . VAL B 1 279 ? 11.734 -23.422 -22.844 1 98 279 VAL B O 1
ATOM 4627 N N . GLU B 1 280 ? 12.242 -21.359 -23.562 1 97 280 GLU B N 1
ATOM 4628 C CA . GLU B 1 280 ? 13.672 -21.641 -23.672 1 97 280 GLU B CA 1
ATOM 4629 C C . GLU B 1 280 ? 14.273 -21.969 -22.312 1 97 280 GLU B C 1
ATOM 4631 O O . GLU B 1 280 ? 15.078 -22.891 -22.188 1 97 280 GLU B O 1
ATOM 4636 N N . LYS B 1 281 ? 13.836 -21.312 -21.359 1 97 281 LYS B N 1
ATOM 4637 C CA . LYS B 1 281 ? 14.453 -21.438 -20.031 1 97 281 LYS B CA 1
ATOM 4638 C C . LYS B 1 281 ? 13.961 -22.703 -19.312 1 97 281 LYS B C 1
ATOM 4640 O O . LYS B 1 281 ? 14.727 -23.359 -18.609 1 97 281 LYS B O 1
ATOM 4645 N N . TYR B 1 282 ? 12.703 -23.094 -19.547 1 97.25 282 TYR B N 1
ATOM 4646 C CA . TYR B 1 282 ? 12.164 -24.094 -18.625 1 97.25 282 TYR B CA 1
ATOM 4647 C C . TYR B 1 282 ? 11.617 -25.297 -19.391 1 97.25 282 TYR B C 1
ATOM 4649 O O . TYR B 1 282 ? 11.602 -26.406 -18.859 1 97.25 282 TYR B O 1
ATOM 4657 N N . ILE B 1 283 ? 11.156 -25.156 -20.594 1 97.06 283 ILE B N 1
ATOM 4658 C CA . ILE B 1 283 ? 10.312 -26.188 -21.203 1 97.06 283 ILE B CA 1
ATOM 4659 C C . ILE B 1 283 ? 11.102 -26.922 -22.281 1 97.06 283 ILE B C 1
ATOM 4661 O O . ILE B 1 283 ? 11.016 -28.156 -22.391 1 97.06 283 ILE B O 1
ATOM 4665 N N . LEU B 1 284 ? 11.953 -26.266 -23.016 1 95.88 284 LEU B N 1
ATOM 4666 C CA . LEU B 1 284 ? 12.625 -26.781 -24.219 1 95.88 284 LEU B CA 1
ATOM 4667 C C . LEU B 1 284 ? 13.516 -27.969 -23.875 1 95.88 284 LEU B C 1
ATOM 4669 O O . LEU B 1 284 ? 13.719 -28.859 -24.703 1 95.88 284 LEU B O 1
ATOM 4673 N N . GLN B 1 285 ? 14.008 -28.078 -22.672 1 94.81 285 GLN B N 1
ATOM 4674 C CA . GLN B 1 285 ? 14.938 -29.109 -22.234 1 94.81 285 GLN B CA 1
ATOM 4675 C C . GLN B 1 285 ? 14.289 -30.5 -22.312 1 94.81 285 GLN B C 1
ATOM 4677 O O . GLN B 1 285 ? 14.984 -31.516 -22.281 1 94.81 285 GLN B O 1
ATOM 4682 N N . PHE B 1 286 ? 12.984 -30.578 -22.516 1 94.81 286 PHE B N 1
ATOM 4683 C CA . PHE B 1 286 ? 12.281 -31.859 -22.469 1 94.81 286 PHE B CA 1
ATOM 4684 C C . PHE B 1 286 ? 11.852 -32.281 -23.859 1 94.81 286 PHE B C 1
ATOM 4686 O O . PHE B 1 286 ? 11.273 -33.344 -24.031 1 94.81 286 PHE B O 1
ATOM 4693 N N . PHE B 1 287 ? 12.188 -31.438 -24.859 1 94.44 287 PHE B N 1
ATOM 4694 C CA . PHE B 1 287 ? 11.656 -31.703 -26.188 1 94.44 287 PHE B CA 1
ATOM 4695 C C . PHE B 1 287 ? 12.75 -31.578 -27.234 1 94.44 287 PHE B C 1
ATOM 4697 O O . PHE B 1 287 ? 13.883 -31.203 -26.922 1 94.44 287 PHE B O 1
ATOM 4704 N N . GLU B 1 288 ? 12.336 -32.094 -28.5 1 84.88 288 GLU B N 1
ATOM 4705 C CA . GLU B 1 288 ? 13.25 -32.062 -29.641 1 84.88 288 GLU B CA 1
ATOM 4706 C C . GLU B 1 288 ? 13.281 -30.672 -30.281 1 84.88 288 GLU B C 1
ATOM 4708 O O . GLU B 1 288 ? 12.281 -29.953 -30.281 1 84.88 288 GLU B O 1
#

Radius of gyration: 29.52 Å; Cα contacts (8 Å, |Δi|>4): 1103; chains: 2; bounding box: 44×92×60 Å

Secondary structure (DSSP, 8-state):
----PPSS---TT-------HHHHHHHHHHHHHHHHGGGTT-HHHHHHHHHHHHHHHHHHSGGGGS---EEE-SS-EEE----SS-----EEEEE--TT--HHHHHHHHHSPTT-EEEEE-S--HHHHHHHTTTSEEE--EEESS-EEEEEEE--GGGTT--EEEEEEEEEHHHIIIIIS--SEEEEEEE--TTTHHHHGGGGSTTSHHHHTT-EEEEEEEEE-SSSTTHHHHHHHHHHHHHHHT-EEEEE---SGGGS--TTSPEEEEEEESS-HHHIIIIIGGG--/----EESS---TT-------HHHHHHHHHHHHHHHHGGGTT-HHHHHHHHHHHHHHHHHHSGGGGS--EEEE-SS-EEE----SS-----EEEEE--TT--HHHHHHHHHSPTT-EEEEE-S--HHHHHHHTTTSEEE--EEESS-EEEEEEE--GGGTT--EEEEEEEEEHHHIIIIIS--SEEEEEEE--TTTHHHHGGGGSTTSHHHHTT-EEEEEEEEE-SSSTTHHHHHHHHHHHHHHHT-EEEEE---GGGGS--TTSPEEEEEEESS-HHHIIIIIGGG--

pLDDT: mean 90.0, std 14.81, range [27.11, 98.88]

Organism: Ancylostoma caninum (NCBI:txid29170)

InterPro domains:
  IPR006342 Methyltransferase FkbM [PF05050] (129-247)

Sequence (576 aa):
MGSAFPFGEEKEGQLRNPATVKEAYDSWHKCISGILSPILDNPEKVWSFFRDAVDHCYDTTPMRNIKMTGVSNKDEFKFHIFNDTDKTPSNVITLGIGWDVLAEQKLKRLLPNGSRFYGADPIYDDNDRLFSTVGQFFPLAIGNETMLSTAYVMPKHLRGQYVYRTMVHIDVITFLTKLTRTPFIDQFLMDNEGAEYDLLPMMGRAGAFDHNGIIVCQINVEFHYGHANFKERFAAIVKCLLEDRRYALFRQRQFTEYLNLATSHQRTFLLNFENNTCVEKYILQFFEMGSAFPFGEEKEGQLRNPATVKEAYDSWHKCISGILSPILDNPEKVWSFFRDAVDHCYDTTPMRNIKMTGVSNKDEFKFHIFNDTDKTPSNVITLGIGWDVLAEQKLKRLLPNGSRFYGADPIYDDNDRLFSTVGQFFPLAIGNETMLSTAYVMPKHLRGQYVYRTMVHIDVITFLTKLTRTPFIDQFLMDNEGAEYDLLPMMGRAGAFDHNGIIVCQINVEFHYGHANFKERFAAIVKCLLEDRRYALFRQRQFTEYLNLATSHQRTFLLNFENNTCVEKYILQFFE

Foldseek 3Di:
DLDFDFDDPPPPPDDQDADALVQQLVQLLCQLCVPQVVCLVPLLVCLQCVQVSQAVSCVPTSVVLQGWTFDDKPPATDTAFADPPDQPAAEEEAEDCLLICPRLVSCQVVHHPPHAYEYEDLADPCSCVVCVVRHHYHNAHEAQDFDFDWFFHQYPVNRPDTDIDTGTYDYVLCCCCPPVNPQEHAEYEEDGRARCLGPLLQQAPPHVSVVSNHHYFKYKYKQFADDPCSSNSVSVSVVRCSVRSFKRKHARPDPCPPPPCSRGIGIIMIGGSPDPVSCVRGPRVSHD/DLDFDFDDPPPPPDDQDADALVQQLVQLLCQLCVPQVVCLVPLVVCLLCVQVSQAVSCVPTSVVLQGWTFDDKPPATDTAFADPPDQPAAEEEAEDCLLICPRLVSCLVVHHPPHAYEYEDLADPCSCVVCVVRHHYHNAHEAQDFDFDWFFHQYPVNRPDTDIDTGTYDYVLCCCCPPVNPQEHAEYEEDRRARCLGPLLQQAPPHVSVVSNHYYFKYKYKQFADDPCSSNSVSVSVVRCSVRSFKRKHARPDVCVVPPPSRGIGIIMIGGSPDPVSCVRGPRVSHD